Protein 2YFR (pdb70)

Nearest PDB structures (foldseek):
  2yfr-assembly1_A  TM=1.002E+00  e=0.000E+00  Lactobacillus johnsonii
  2yfs-assembly1_A  TM=1.001E+00  e=0.000E+00  Lactobacillus johnsonii
  3om6-assembly2_B  TM=9.083E-01  e=1.929E-44  Priestia megaterium
  3om4-assembly3_C  TM=9.046E-01  e=2.686E-44  Priestia megaterium
  3byk-assembly1_A  TM=9.143E-01  e=2.586E-43  Bacillus subtilis

Solvent-accessible surface area: 20759 Å² total

Secondary structure (P-SEA, 3-state):
ccccccaaaaaaaaaccccccccaaaaaaaaaccccccccccccccaaaaaaaaaaaaaccccccccccccccccccccccccccccccccbbbbcccccccccccccccccccbbbbbbbbbcccccccbbbbbbccccccccccccccccccccccccbbbbbbbbbbccccccbbbbbbbbcccccccbbbbbbbbbbbbbbcccccccccccccccccccccccccccaaaaaacccccbbbbbcbbbbbbccccbbbbbbbbbbccccccccccccccccccccaaaaaaaaaaaaacaaaaaaaacbbbbbbbbbbcccccbbbbccccccccccccccccccbbbbbbcccbbbbbbcccccccccaaaaaaaaaccccccccccccccccccbbbbcccccccbbbcccccccccccbbbbbbbcccccbbbbbbbcccccccccccccccccbbbbbbbbcccbbbbccccccccccccccccccccccccccccccccccccccccccccccccccccccccc

InterPro domains:
  IPR003469 Glycoside hydrolase, family 68 [PF02435] (211-662)
  IPR003469 Glycoside hydrolase, family 68 [cd08997] (270-651)
  IPR019931 LPXTG cell wall anchor motif [PF00746] (754-797)
  IPR019931 LPXTG cell wall anchor motif [PS50847] (761-797)
  IPR023296 Glycosyl hydrolase, five-bladed beta-propeller domain superfamily [G3DSA:2.115.10.20] (176-659)
  IPR023296 Glycosyl hydrolase, five-bladed beta-propeller domain superfamily [SSF75005] (209-665)

Sequence (533 aa):
KAELKGQVKDIVEESGVDTSKLTNDQINELNKINFSKEAKSGTQLLTYNDFKKIAKTLIEQDARYAIIPFFNASKIKNMPAAKTLDAQSGKVEDDLEIWDSWPVQDDAKTGYVSNWNGYQLVIGMMGVPNVNDNHIYLLYNKYGDNDFNHWKNAGPIFGLGTPVIQQWSSGSATLNKDGSIQLYYTKVDTSDNNTNHQKLASATVYLNLEKDDQDKISSIAHVDNDHIVFEGDGYHYQTYDQWKEETNKGADNIAMRDAHVIDDDNGNRYLVFEASTGTENYQGDDQIYQWLLNYGGTNKDNLGDFFQILSNSDIKDRAKWSNAAIGIIKLNDDVKNPSVAKVYSPLISAPMVSDDEIERRPDVVVKLGNNKYYLFAATRRLNRGSNDDAWMATNKAVGDNVAMIGYVSDNLTHGYVPLNESGVVLTASVPANWRTATYSSYYAVPVEGRDDQLLITSYITNRGEVAGKGMHATWAPSFLLQINPDNTTTTVLAKMTNQGDWIWDDDSSENPDMMGVLEKDAPNSAALPGEWGKPVDWDLIGGYNLKPHQ

Organism: Lactobacillus johnsonii (strain CNCM I-12250 / La1 / NCC 533) (NCBI:txid257314)

B-factor: mean 25.21, std 10.83, range [12.03, 86.24]

CATH classification: 2.115.10.20

Foldseek 3Di:
DADADDPLVVLCVVLVHDPVVDDPVRRVLSNLFDADPDDLFAAELFQVLLLVLLVVQLVQAQFFADFFWQLVQDAFQPQQQQQAQAPRDGDRKFWFFKEWAAAQAFQAQDQQVQKTKMKTFIHHFPDLRTFIWIKMAGPPPQDSNRIHTQGTLVGHDDNQWHKAAAYWYADPVRWIKTWIWIFGLPPVRDGQIFIWIWTWDWDADPVVRDIHTDDIGQTDTAGQDDQAQFNHPVNCVVPDPPPADADDTQWYWHAHPVRWIKTKFKGFGHNSDAAALSQLSHQVNNPDPSNSSSVVSVVLVVDVQLVVLLRRAGIFTWMFIWDPPRRHIYTDGGARTNYIRRSWFNDWHNWAWGQFDQKIKIKTKDFNVRTSPCVSQVSSCLQAQGRIFMFMWMGNDDHHDTHTAPRSRGRHHYQFRLLFQATWTNWYWGDAPPCRFKTKTKTWGHDGNQSVHPNSHTHTAWIFMKGHDPVRYIGTDQFTARGPDRYDDPPGGDNLRGADCDQPDSSHSGDPPQQQDDHPHRRGTSPNGDDHD

Radius of gyration: 23.16 Å; Cα contacts (8 Å, |Δi|>4): 1489; chains: 1; bounding box: 61×67×50 Å

Structure (mmCIF, N/CA/C/O backbone):
data_2YFR
#
_entry.id   2YFR
#
_cell.length_a   172.007
_cell.length_b   172.007
_cell.length_c   114.581
_cell.angle_alpha   90.00
_cell.angle_beta   90.00
_cell.angle_gamma   90.00
#
_symmetry.space_group_name_H-M   'I 4 2 2'
#
loop_
_entity.id
_entity.type
_entity.pdbx_description
1 polymer LEVANSUCRASE
2 non-polymer 'CALCIUM ION'
3 non-polymer 'CHLORIDE ION'
4 non-polymer 'ACETATE ION'
5 non-polymer 'SULFATE ION'
6 non-polymer GLYCEROL
7 water water
#
loop_
_atom_site.group_PDB
_atom_site.id
_atom_site.type_symbol
_atom_site.label_atom_id
_atom_site.label_alt_id
_atom_site.label_comp_id
_atom_site.label_asym_id
_atom_site.label_entity_id
_atom_site.label_seq_id
_atom_site.pdbx_PDB_ins_code
_atom_site.Cartn_x
_atom_site.Cartn_y
_atom_site.Cartn_z
_atom_site.occupancy
_atom_site.B_iso_or_equiv
_atom_site.auth_seq_id
_atom_site.auth_comp_id
_atom_site.auth_asym_id
_atom_site.auth_atom_id
_atom_site.pdbx_PDB_model_num
ATOM 1 N N . LYS A 1 33 ? 15.036 31.824 64.362 1.00 82.35 176 LYS A N 1
ATOM 2 C CA . LYS A 1 33 ? 15.038 31.333 62.954 1.00 78.93 176 LYS A CA 1
ATOM 3 C C . LYS A 1 33 ? 14.869 32.500 61.969 1.00 74.00 176 LYS A C 1
ATOM 4 O O . LYS A 1 33 ? 13.761 32.815 61.527 1.00 75.23 176 LYS A O 1
ATOM 10 N N . ALA A 1 34 ? 15.982 33.147 61.640 1.00 69.15 177 ALA A N 1
ATOM 11 C CA . ALA A 1 34 ? 15.970 34.270 60.704 1.00 64.38 177 ALA A CA 1
ATOM 12 C C . ALA A 1 34 ? 15.832 33.775 59.268 1.00 61.71 177 ALA A C 1
ATOM 13 O O . ALA A 1 34 ? 16.400 32.742 58.900 1.00 61.39 177 ALA A O 1
ATOM 15 N N . GLU A 1 35 ? 15.071 34.509 58.459 1.00 59.93 178 GLU A N 1
ATOM 16 C CA . GLU A 1 35 ? 14.844 34.132 57.064 1.00 57.41 178 GLU A CA 1
ATOM 17 C C . GLU A 1 35 ? 15.329 35.220 56.109 1.00 52.39 178 GLU A C 1
ATOM 18 O O . GLU A 1 35 ? 15.089 36.406 56.330 1.00 51.49 178 GLU A O 1
ATOM 24 N N . LEU A 1 36 ? 16.008 34.803 55.047 1.00 49.13 179 LEU A N 1
ATOM 25 C CA . LEU A 1 36 ? 16.487 35.729 54.028 1.00 45.39 179 LEU A CA 1
ATOM 26 C C . LEU A 1 36 ? 15.336 36.379 53.266 1.00 46.31 179 LEU A C 1
ATOM 27 O O . LEU A 1 36 ? 14.370 35.710 52.886 1.00 48.23 179 LEU A O 1
ATOM 32 N N . LYS A 1 37 ? 15.454 37.684 53.051 1.00 45.02 180 LYS A N 1
ATOM 33 C CA . LYS A 1 37 ? 14.567 38.428 52.160 1.00 46.22 180 LYS A CA 1
ATOM 34 C C . LYS A 1 37 ? 14.741 37.982 50.711 1.00 44.61 180 LYS A C 1
ATOM 35 O O . LYS A 1 37 ? 15.756 37.368 50.343 1.00 42.59 180 LYS A O 1
ATOM 41 N N . GLY A 1 38 ? 13.754 38.332 49.893 1.00 46.22 181 GLY A N 1
ATOM 42 C CA . GLY A 1 38 ? 13.673 37.892 48.505 1.00 45.55 181 GLY A CA 1
ATOM 43 C C . GLY A 1 38 ? 14.879 38.185 47.632 1.00 41.74 181 GLY A C 1
ATOM 44 O O . GLY A 1 38 ? 15.440 37.258 47.042 1.00 41.36 181 GLY A O 1
ATOM 45 N N . GLN A 1 39 ? 15.265 39.457 47.517 1.00 39.78 182 GLN A N 1
ATOM 46 C CA . GLN A 1 39 ? 16.333 39.833 46.582 1.00 36.85 182 GLN A CA 1
ATOM 47 C C . GLN A 1 39 ? 17.658 39.219 47.003 1.00 33.70 182 GLN A C 1
ATOM 48 O O . GLN A 1 39 ? 18.387 38.651 46.182 1.00 32.04 182 GLN A O 1
ATOM 54 N N . VAL A 1 40 ? 17.983 39.339 48.286 1.00 32.51 183 VAL A N 1
ATOM 55 C CA . VAL A 1 40 ? 19.256 38.804 48.754 1.00 30.82 183 VAL A CA 1
ATOM 56 C C . VAL A 1 40 ? 19.280 37.269 48.694 1.00 30.86 183 VAL A C 1
ATOM 57 O O . VAL A 1 40 ? 20.333 36.680 48.470 1.00 30.18 183 VAL A O 1
ATOM 61 N N . LYS A 1 41 ? 18.127 36.625 48.865 1.00 32.80 184 LYS A N 1
ATOM 62 C CA . LYS A 1 41 ? 18.071 35.177 48.683 1.00 33.95 184 LYS A CA 1
ATOM 63 C C . LYS A 1 41 ? 18.491 34.780 47.261 1.00 33.09 184 LYS A C 1
ATOM 64 O O . LYS A 1 41 ? 19.237 33.815 47.088 1.00 32.71 184 LYS A O 1
ATOM 70 N N . ASP A 1 42 ? 18.035 35.538 46.263 1.00 32.79 185 ASP A N 1
ATOM 71 C CA . ASP A 1 42 ? 18.454 35.330 44.876 1.00 33.38 185 ASP A CA 1
ATOM 72 C C . ASP A 1 42 ? 19.965 35.455 44.707 1.00 31.28 185 ASP A C 1
ATOM 73 O O . ASP A 1 42 ? 20.579 34.646 44.005 1.00 31.55 185 ASP A O 1
ATOM 78 N N . ILE A 1 43 ? 20.549 36.478 45.337 1.00 29.77 186 ILE A N 1
ATOM 79 C CA . ILE A 1 43 ? 21.999 36.714 45.292 1.00 28.72 186 ILE A CA 1
ATOM 80 C C . ILE A 1 43 ? 22.773 35.534 45.873 1.00 28.70 186 ILE A C 1
ATOM 81 O O . ILE A 1 43 ? 23.722 35.037 45.270 1.00 28.21 186 ILE A O 1
ATOM 86 N N . VAL A 1 44 ? 22.357 35.095 47.055 1.00 29.10 187 VAL A N 1
ATOM 87 C CA . VAL A 1 44 ? 23.022 33.991 47.747 1.00 30.94 187 VAL A CA 1
ATOM 88 C C . VAL A 1 44 ? 22.996 32.727 46.887 1.00 32.61 187 VAL A C 1
ATOM 89 O O . VAL A 1 44 ? 24.020 32.056 46.741 1.00 33.77 187 VAL A O 1
ATOM 93 N N . GLU A 1 45 ? 21.837 32.433 46.299 1.00 33.13 188 GLU A N 1
ATOM 94 C CA . GLU A 1 45 ? 21.675 31.254 45.453 1.00 35.66 188 GLU A CA 1
ATOM 95 C C . GLU A 1 45 ? 22.501 31.353 44.172 1.00 34.81 188 GLU A C 1
ATOM 96 O O . GLU A 1 45 ? 23.195 30.408 43.798 1.00 36.15 188 GLU A O 1
ATOM 102 N N . GLU A 1 46 ? 22.450 32.509 43.518 1.00 32.63 189 GLU A N 1
ATOM 103 C CA . GLU A 1 46 ? 23.251 32.735 42.316 1.00 32.87 189 GLU A CA 1
ATOM 104 C C . GLU A 1 46 ? 24.753 32.543 42.590 1.00 33.22 189 GLU A C 1
ATOM 105 O O . GLU A 1 46 ? 25.498 32.078 41.724 1.00 34.38 189 GLU A O 1
ATOM 111 N N . SER A 1 47 ? 25.174 32.900 43.801 1.00 32.44 190 SER A N 1
ATOM 112 C CA . SER A 1 47 ? 26.581 32.823 44.218 1.00 34.02 190 SER A CA 1
ATOM 113 C C . SER A 1 47 ? 27.045 31.406 44.585 1.00 36.29 190 SER A C 1
ATOM 114 O O . SER A 1 47 ? 28.217 31.203 44.887 1.00 37.79 190 SER A O 1
ATOM 117 N N . GLY A 1 48 ? 26.127 30.443 44.564 1.00 37.97 191 GLY A N 1
ATOM 118 C CA . GLY A 1 48 ? 26.440 29.050 44.879 1.00 41.33 191 GLY A CA 1
ATOM 119 C C . GLY A 1 48 ? 26.572 28.777 46.369 1.00 42.49 191 GLY A C 1
ATOM 120 O O . GLY A 1 48 ? 27.114 27.746 46.774 1.00 45.15 191 GLY A O 1
ATOM 121 N N . VAL A 1 49 ? 26.074 29.699 47.187 1.00 40.89 192 VAL A N 1
ATOM 122 C CA . VAL A 1 49 ? 26.119 29.541 48.635 1.00 42.10 192 VAL A CA 1
ATOM 123 C C . VAL A 1 49 ? 24.885 28.777 49.095 1.00 43.95 192 VAL A C 1
ATOM 124 O O . VAL A 1 49 ? 23.765 29.077 48.677 1.00 42.97 192 VAL A O 1
ATOM 128 N N . ASP A 1 50 ? 25.115 27.763 49.928 1.00 47.22 193 ASP A N 1
ATOM 129 C CA . ASP A 1 50 ? 24.058 26.960 50.533 1.00 50.25 193 ASP A CA 1
ATOM 130 C C . ASP A 1 50 ? 23.401 27.797 51.634 1.00 49.34 193 ASP A C 1
ATOM 131 O O . ASP A 1 50 ? 24.028 28.104 52.655 1.00 49.30 193 ASP A O 1
ATOM 136 N N . THR A 1 51 ? 22.143 28.174 51.414 1.00 48.76 194 THR A N 1
ATOM 137 C CA . THR A 1 51 ? 21.417 29.055 52.341 1.00 48.21 194 THR A CA 1
ATOM 138 C C . THR A 1 51 ? 21.258 28.478 53.748 1.00 51.33 194 THR A C 1
ATOM 139 O O . THR A 1 51 ? 21.216 29.230 54.724 1.00 51.22 194 THR A O 1
ATOM 143 N N . SER A 1 52 ? 21.176 27.152 53.856 1.00 54.47 195 SER A N 1
ATOM 144 C CA . SER A 1 52 ? 21.061 26.494 55.161 1.00 58.14 195 SER A CA 1
ATOM 145 C C . SER A 1 52 ? 22.373 26.472 55.951 1.00 58.16 195 SER A C 1
ATOM 146 O O . SER A 1 52 ? 22.387 26.091 57.119 1.00 61.27 195 SER A O 1
ATOM 149 N N . LYS A 1 53 ? 23.467 26.894 55.320 1.00 54.86 196 LYS A N 1
ATOM 150 C CA . LYS A 1 53 ? 24.760 26.951 56.001 1.00 55.23 196 LYS A CA 1
ATOM 151 C C . LYS A 1 53 ? 25.037 28.328 56.615 1.00 52.42 196 LYS A C 1
ATOM 152 O O . LYS A 1 53 ? 26.041 28.514 57.312 1.00 53.78 196 LYS A O 1
ATOM 158 N N . LEU A 1 54 ? 24.139 29.281 56.371 1.00 48.92 197 LEU A N 1
ATOM 159 C CA . LEU A 1 54 ? 24.262 30.625 56.933 1.00 46.10 197 LEU A CA 1
ATOM 160 C C . LEU A 1 54 ? 23.813 30.671 58.388 1.00 48.27 197 LEU A C 1
ATOM 161 O O . LEU A 1 54 ? 22.845 30.012 58.772 1.00 50.58 197 LEU A O 1
ATOM 166 N N . THR A 1 55 ? 24.524 31.457 59.192 1.00 47.52 198 THR A N 1
ATOM 167 C CA . THR A 1 55 ? 24.141 31.692 60.578 1.00 49.73 198 THR A CA 1
ATOM 168 C C . THR A 1 55 ? 23.066 32.773 60.627 1.00 48.07 198 THR A C 1
ATOM 169 O O . THR A 1 55 ? 22.870 33.507 59.656 1.00 45.04 198 THR A O 1
ATOM 173 N N . ASN A 1 56 ? 22.373 32.869 61.756 1.00 50.78 199 ASN A N 1
ATOM 174 C CA . ASN A 1 56 ? 21.433 33.959 62.002 1.00 50.42 199 ASN A CA 1
ATOM 175 C C . ASN A 1 56 ? 22.081 35.340 61.882 1.00 47.45 199 ASN A C 1
ATOM 176 O O . ASN A 1 56 ? 21.491 36.249 61.290 1.00 45.56 199 ASN A O 1
ATOM 181 N N . ASP A 1 57 ? 23.294 35.482 62.422 1.00 47.74 200 ASP A N 1
ATOM 182 C CA . ASP A 1 57 ? 24.067 36.723 62.299 1.00 45.93 200 ASP A CA 1
ATOM 183 C C . ASP A 1 57 ? 24.281 37.119 60.835 1.00 41.52 200 ASP A C 1
ATOM 184 O O . ASP A 1 57 ? 24.034 38.265 60.455 1.00 39.66 200 ASP A O 1
ATOM 189 N N . GLN A 1 58 ? 24.719 36.162 60.019 1.00 38.16 201 GLN A N 1
ATOM 190 C CA . GLN A 1 58 ? 24.956 36.404 58.598 1.00 36.48 201 GLN A CA 1
ATOM 191 C C . GLN A 1 58 ? 23.650 36.767 57.887 1.00 35.40 201 GLN A C 1
ATOM 192 O O . GLN A 1 58 ? 23.619 37.673 57.056 1.00 33.87 201 GLN A O 1
ATOM 198 N N . ILE A 1 59 ? 22.577 36.065 58.223 1.00 35.67 202 ILE A N 1
ATOM 199 C CA . ILE A 1 59 ? 21.275 36.330 57.619 1.00 35.29 202 ILE A CA 1
ATOM 200 C C . ILE A 1 59 ? 20.793 37.740 57.964 1.00 34.78 202 ILE A C 1
ATOM 201 O O . ILE A 1 59 ? 20.292 38.461 57.098 1.00 33.85 202 ILE A O 1
ATOM 206 N N . ASN A 1 60 ? 20.958 38.134 59.223 1.00 35.52 203 ASN A N 1
ATOM 207 C CA . ASN A 1 60 ? 20.540 39.462 59.651 1.00 35.68 203 ASN A CA 1
ATOM 208 C C . ASN A 1 60 ? 21.360 40.554 58.949 1.00 34.07 203 ASN A C 1
ATOM 209 O O . ASN A 1 60 ? 20.817 41.602 58.583 1.00 34.14 203 ASN A O 1
ATOM 214 N N . GLU A 1 61 ? 22.649 40.298 58.735 1.00 33.04 204 GLU A N 1
ATOM 215 C CA . GLU A 1 61 ? 23.495 41.228 57.967 1.00 31.93 204 GLU A CA 1
ATOM 216 C C . GLU A 1 61 ? 23.044 41.337 56.509 1.00 30.41 204 GLU A C 1
ATOM 217 O O . GLU A 1 61 ? 22.880 42.438 55.993 1.00 29.64 204 GLU A O 1
ATOM 223 N N . LEU A 1 62 ? 22.846 40.189 55.864 1.00 29.86 205 LEU A N 1
ATOM 224 C CA . LEU A 1 62 ? 22.392 40.137 54.463 1.00 28.87 205 LEU A CA 1
ATOM 225 C C . LEU A 1 62 ? 21.061 40.858 54.231 1.00 28.99 205 LEU A C 1
ATOM 226 O O . LEU A 1 62 ? 20.873 41.527 53.219 1.00 27.58 205 LEU A O 1
ATOM 231 N N . ASN A 1 63 ? 20.143 40.727 55.184 1.00 30.23 206 ASN A N 1
ATOM 232 C CA . ASN A 1 63 ? 18.838 41.380 55.077 1.00 31.26 206 ASN A CA 1
ATOM 233 C C . ASN A 1 63 ? 18.888 42.917 55.164 1.00 30.97 206 ASN A C 1
ATOM 234 O O . ASN A 1 63 ? 17.893 43.586 54.854 1.00 32.15 206 ASN A O 1
ATOM 239 N N . LYS A 1 64 ? 20.032 43.464 55.582 1.00 29.94 207 LYS A N 1
ATOM 240 C CA . LYS A 1 64 ? 20.242 44.923 55.628 1.00 29.54 207 LYS A CA 1
ATOM 241 C C . LYS A 1 64 ? 20.701 45.506 54.282 1.00 27.93 207 LYS A C 1
ATOM 242 O O . LYS A 1 64 ? 20.672 46.728 54.089 1.00 27.69 207 LYS A O 1
ATOM 248 N N . ILE A 1 65 ? 21.122 44.648 53.354 1.00 26.28 208 ILE A N 1
ATOM 249 C CA . ILE A 1 65 ? 21.623 45.152 52.067 1.00 25.22 208 ILE A CA 1
ATOM 250 C C . ILE A 1 65 ? 20.536 45.897 51.280 1.00 25.80 208 ILE A C 1
ATOM 251 O O . ILE A 1 65 ? 19.397 45.426 51.160 1.00 25.46 208 ILE A O 1
ATOM 256 N N . ASN A 1 66 ? 20.915 47.061 50.759 1.00 25.63 209 ASN A N 1
ATOM 257 C CA . ASN A 1 66 ? 20.045 47.902 49.957 1.00 26.62 209 ASN A CA 1
ATOM 258 C C . ASN A 1 66 ? 20.427 47.764 48.491 1.00 26.02 209 ASN A C 1
ATOM 259 O O . ASN A 1 66 ? 21.544 48.119 48.102 1.00 24.41 209 ASN A O 1
ATOM 264 N N . PHE A 1 67 ? 19.494 47.249 47.690 1.00 26.15 210 PHE A N 1
ATOM 265 C CA . PHE A 1 67 ? 19.777 46.926 46.282 1.00 26.80 210 PHE A CA 1
ATOM 266 C C . PHE A 1 67 ? 19.326 48.017 45.329 1.00 27.55 210 PHE A C 1
ATOM 267 O O . PHE A 1 67 ? 19.136 47.772 44.124 1.00 28.43 210 PHE A O 1
ATOM 275 N N . SER A 1 68 ? 19.186 49.230 45.851 1.00 28.32 211 SER A N 1
ATOM 276 C CA . SER A 1 68 ? 18.845 50.371 45.002 1.00 29.81 211 SER A CA 1
ATOM 277 C C . SER A 1 68 ? 19.810 50.471 43.826 1.00 29.61 211 SER A C 1
ATOM 278 O O . SER A 1 68 ? 21.012 50.243 43.985 1.00 28.14 211 SER A O 1
ATOM 281 N N . LYS A 1 69 ? 19.279 50.811 42.653 1.00 30.78 212 LYS A N 1
ATOM 282 C CA . LYS A 1 69 ? 20.100 50.898 41.442 1.00 32.06 212 LYS A CA 1
ATOM 283 C C . LYS A 1 69 ? 20.499 52.328 41.071 1.00 32.45 212 LYS A C 1
ATOM 284 O O . LYS A 1 69 ? 21.287 52.523 40.146 1.00 32.33 212 LYS A O 1
ATOM 290 N N . GLU A 1 70 ? 19.975 53.311 41.802 1.00 33.00 213 GLU A N 1
ATOM 291 C CA . GLU A 1 70 ? 20.125 54.721 41.454 1.00 34.50 213 GLU A CA 1
ATOM 292 C C . GLU A 1 70 ? 21.401 55.311 42.055 1.00 33.26 213 GLU A C 1
ATOM 293 O O . GLU A 1 70 ? 21.562 55.341 43.275 1.00 33.34 213 GLU A O 1
ATOM 299 N N . ALA A 1 71 ? 22.297 55.769 41.183 1.00 32.30 214 ALA A N 1
ATOM 300 C CA . ALA A 1 71 ? 23.553 56.400 41.599 1.00 31.34 214 ALA A CA 1
ATOM 301 C C . ALA A 1 71 ? 23.247 57.762 42.235 1.00 31.44 214 ALA A C 1
ATOM 302 O O . ALA A 1 71 ? 22.511 58.568 41.660 1.00 32.50 214 ALA A O 1
ATOM 304 N N . LYS A 1 72 ? 23.795 58.000 43.426 1.00 29.90 215 LYS A N 1
ATOM 305 C CA . LYS A 1 72 ? 23.508 59.219 44.178 1.00 29.67 215 LYS A CA 1
ATOM 306 C C . LYS A 1 72 ? 24.560 60.309 43.986 1.00 28.78 215 LYS A C 1
ATOM 307 O O . LYS A 1 72 ? 24.276 61.483 44.222 1.00 29.74 215 LYS A O 1
ATOM 313 N N . SER A 1 73 ? 25.774 59.922 43.592 1.00 26.28 216 SER A N 1
ATOM 314 C CA . SER A 1 73 ? 26.902 60.860 43.586 1.00 25.46 216 SER A CA 1
ATOM 315 C C . SER A 1 73 ? 27.888 60.630 42.439 1.00 24.12 216 SER A C 1
ATOM 316 O O . SER A 1 73 ? 29.099 60.524 42.652 1.00 23.84 216 SER A O 1
ATOM 319 N N . GLY A 1 74 ? 27.363 60.564 41.216 1.00 23.86 217 GLY A N 1
ATOM 320 C CA . GLY A 1 74 ? 28.209 60.484 40.034 1.00 23.23 217 GLY A CA 1
ATOM 321 C C . GLY A 1 74 ? 28.725 59.083 39.770 1.00 22.63 217 GLY A C 1
ATOM 322 O O . GLY A 1 74 ? 28.170 58.090 40.266 1.00 22.59 217 GLY A O 1
ATOM 323 N N . THR A 1 75 ? 29.778 59.011 38.960 1.00 21.36 218 THR A N 1
ATOM 324 C CA . THR A 1 75 ? 30.392 57.745 38.601 1.00 20.92 218 THR A CA 1
ATOM 325 C C . THR A 1 75 ? 31.248 57.309 39.760 1.00 20.37 218 THR A C 1
ATOM 326 O O . THR A 1 75 ? 31.978 58.120 40.320 1.00 20.78 218 THR A O 1
ATOM 330 N N . GLN A 1 76 ? 31.139 56.046 40.149 1.00 19.42 219 GLN A N 1
ATOM 331 C CA . GLN A 1 76 ? 31.837 55.633 41.354 1.00 18.78 219 GLN A CA 1
ATOM 332 C C . GLN A 1 76 ? 33.084 54.829 41.091 1.00 18.41 219 GLN A C 1
ATOM 333 O O . GLN A 1 76 ? 33.121 54.004 40.174 1.00 19.51 219 GLN A O 1
ATOM 339 N N . LEU A 1 77 ? 34.090 55.082 41.919 1.00 17.50 220 LEU A N 1
ATOM 340 C CA A LEU A 1 77 ? 35.202 54.167 42.036 0.70 17.51 220 LEU A CA 1
ATOM 341 C CA B LEU A 1 77 ? 35.222 54.188 42.082 0.30 16.77 220 LEU A CA 1
ATOM 342 C C . LEU A 1 77 ? 34.732 53.110 43.047 1.00 16.96 220 LEU A C 1
ATOM 343 O O . LEU A 1 77 ? 34.659 53.350 44.248 1.00 17.46 220 LEU A O 1
ATOM 352 N N . THR A 1 78 ? 34.341 51.954 42.519 1.00 16.77 221 THR A N 1
ATOM 353 C CA . THR A 1 78 ? 33.738 50.902 43.340 1.00 16.65 221 THR A CA 1
ATOM 354 C C . THR A 1 78 ? 34.790 50.034 44.030 1.00 16.73 221 THR A C 1
ATOM 355 O O . THR A 1 78 ? 35.990 50.118 43.730 1.00 15.51 221 THR A O 1
ATOM 359 N N . TYR A 1 79 ? 34.321 49.204 44.957 1.00 16.39 222 TYR A N 1
ATOM 360 C CA . TYR A 1 79 ? 35.187 48.291 45.705 1.00 17.01 222 TYR A CA 1
ATOM 361 C C . TYR A 1 79 ? 35.910 47.332 44.735 1.00 17.44 222 TYR A C 1
ATOM 362 O O . TYR A 1 79 ? 37.109 47.081 44.862 1.00 17.24 222 TYR A O 1
ATOM 371 N N . ASN A 1 80 ? 35.186 46.856 43.725 1.00 18.02 223 ASN A N 1
ATOM 372 C CA . ASN A 1 80 ? 35.781 45.997 42.700 1.00 18.41 223 ASN A CA 1
ATOM 373 C C . ASN A 1 80 ? 36.768 46.750 41.816 1.00 18.16 223 ASN A C 1
ATOM 374 O O . ASN A 1 80 ? 37.829 46.199 41.474 1.00 17.89 223 ASN A O 1
ATOM 379 N N . ASP A 1 81 ? 36.425 47.989 41.434 1.00 17.03 224 ASP A N 1
ATOM 380 C CA . ASP A 1 81 ? 37.346 48.817 40.627 1.00 17.61 224 ASP A CA 1
ATOM 381 C C . ASP A 1 81 ? 38.659 48.977 41.378 1.00 16.92 224 ASP A C 1
ATOM 382 O O . ASP A 1 81 ? 39.747 48.925 40.779 1.00 17.52 224 ASP A O 1
ATOM 387 N N . PHE A 1 82 ? 38.557 49.226 42.685 1.00 16.56 225 PHE A N 1
ATOM 388 C CA . PHE A 1 82 ? 39.754 49.435 43.517 1.00 16.32 225 PHE A CA 1
ATOM 389 C C . PHE A 1 82 ? 40.606 48.163 43.513 1.00 16.66 225 PHE A C 1
ATOM 390 O O . PHE A 1 82 ? 41.839 48.234 43.362 1.00 15.95 225 PHE A O 1
ATOM 398 N N . LYS A 1 83 ? 39.955 47.000 43.659 1.00 16.09 226 LYS A N 1
ATOM 399 C CA . LYS A 1 83 ? 40.687 45.727 43.582 1.00 17.33 226 LYS A CA 1
ATOM 400 C C . LYS A 1 83 ? 41.383 45.551 42.225 1.00 17.12 226 LYS A C 1
ATOM 401 O O . LYS A 1 83 ? 42.539 45.074 42.165 1.00 17.51 226 LYS A O 1
ATOM 407 N N . LYS A 1 84 ? 40.689 45.938 41.153 1.00 16.35 227 LYS A N 1
ATOM 408 C CA . LYS A 1 84 ? 41.251 45.813 39.793 1.00 16.75 227 LYS A CA 1
ATOM 409 C C . LYS A 1 84 ? 42.420 46.752 39.587 1.00 16.31 227 LYS A C 1
ATOM 410 O O . LYS A 1 84 ? 43.415 46.374 38.958 1.00 16.45 227 LYS A O 1
ATOM 416 N N . ILE A 1 85 ? 42.300 47.978 40.094 1.00 15.83 228 ILE A N 1
ATOM 417 C CA . ILE A 1 85 ? 43.422 48.917 40.008 1.00 15.82 228 ILE A CA 1
ATOM 418 C C . ILE A 1 85 ? 44.665 48.358 40.734 1.00 16.09 228 ILE A C 1
ATOM 419 O O . ILE A 1 85 ? 45.783 48.381 40.185 1.00 15.89 228 ILE A O 1
ATOM 424 N N . ALA A 1 86 ? 44.462 47.829 41.941 1.00 16.13 229 ALA A N 1
ATOM 425 C CA . ALA A 1 86 ? 45.568 47.220 42.704 1.00 16.44 229 ALA A CA 1
ATOM 426 C C . ALA A 1 86 ? 46.172 46.033 41.947 1.00 16.86 229 ALA A C 1
ATOM 427 O O . ALA A 1 86 ? 47.384 45.906 41.843 1.00 16.17 229 ALA A O 1
ATOM 429 N N . LYS A 1 87 ? 45.318 45.175 41.393 1.00 16.87 230 LYS A N 1
ATOM 430 C CA . LYS A 1 87 ? 45.799 44.006 40.661 1.00 17.65 230 LYS A CA 1
ATOM 431 C C . LYS A 1 87 ? 46.608 44.447 39.427 1.00 17.48 230 LYS A C 1
ATOM 432 O O . LYS A 1 87 ? 47.647 43.864 39.103 1.00 17.14 230 LYS A O 1
ATOM 438 N N . THR A 1 88 ? 46.127 45.478 38.742 1.00 16.38 231 THR A N 1
ATOM 439 C CA . THR A 1 88 ? 46.824 45.977 37.564 1.00 16.68 231 THR A CA 1
ATOM 440 C C . THR A 1 88 ? 48.184 46.566 37.964 1.00 16.30 231 THR A C 1
ATOM 441 O O . THR A 1 88 ? 49.187 46.339 37.298 1.00 17.08 231 THR A O 1
ATOM 445 N N . LEU A 1 89 ? 48.223 47.283 39.072 1.00 15.82 232 LEU A N 1
ATOM 446 C CA . LEU A 1 89 ? 49.501 47.796 39.596 1.00 15.28 232 LEU A CA 1
ATOM 447 C C . LEU A 1 89 ? 50.487 46.638 39.828 1.00 15.63 232 LEU A C 1
ATOM 448 O O . LEU A 1 89 ? 51.649 46.706 39.413 1.00 16.38 232 LEU A O 1
ATOM 453 N N . ILE A 1 90 ? 50.011 45.574 40.472 1.00 16.30 233 ILE A N 1
ATOM 454 C CA . ILE A 1 90 ? 50.870 44.437 40.813 1.00 16.46 233 ILE A CA 1
ATOM 455 C C . ILE A 1 90 ? 51.424 43.777 39.552 1.00 18.07 233 ILE A C 1
ATOM 456 O O . ILE A 1 90 ? 52.577 43.322 39.539 1.00 18.66 233 ILE A O 1
ATOM 461 N N . GLU A 1 91 ? 50.617 43.759 38.490 1.00 18.45 234 GLU A N 1
ATOM 462 C CA . GLU A 1 91 ? 51.033 43.148 37.220 1.00 20.43 234 GLU A CA 1
ATOM 463 C C . GLU A 1 91 ? 52.144 43.901 36.481 1.00 19.58 234 GLU A C 1
ATOM 464 O O . GLU A 1 91 ? 52.826 43.306 35.636 1.00 20.54 234 GLU A O 1
ATOM 470 N N . GLN A 1 92 ? 52.299 45.192 36.782 1.00 18.03 235 GLN A N 1
ATOM 471 C CA . GLN A 1 92 ? 53.359 46.034 36.201 1.00 18.22 235 GLN A CA 1
ATOM 472 C C . GLN A 1 92 ? 53.383 45.914 34.670 1.00 19.28 235 GLN A C 1
ATOM 473 O O . GLN A 1 92 ? 54.400 45.558 34.052 1.00 19.67 235 GLN A O 1
ATOM 479 N N . ASP A 1 93 ? 52.218 46.191 34.099 1.00 19.56 236 ASP A N 1
ATOM 480 C CA . ASP A 1 93 ? 51.940 46.077 32.666 1.00 21.31 236 ASP A CA 1
ATOM 481 C C . ASP A 1 93 ? 52.515 47.301 31.978 1.00 20.83 236 ASP A C 1
ATOM 482 O O . ASP A 1 93 ? 52.332 48.423 32.461 1.00 20.44 236 ASP A O 1
ATOM 487 N N . ALA A 1 94 ? 53.192 47.091 30.853 1.00 20.98 237 ALA A N 1
ATOM 488 C CA . ALA A 1 94 ? 53.787 48.195 30.086 1.00 20.72 237 ALA A CA 1
ATOM 489 C C . ALA A 1 94 ? 52.760 49.271 29.732 1.00 19.80 237 ALA A C 1
ATOM 490 O O . ALA A 1 94 ? 53.121 50.432 29.570 1.00 19.92 237 ALA A O 1
ATOM 492 N N . ARG A 1 95 ? 51.494 48.885 29.604 1.00 18.80 238 ARG A N 1
ATOM 493 C CA . ARG A 1 95 ? 50.442 49.842 29.212 1.00 18.40 238 ARG A CA 1
ATOM 494 C C . ARG A 1 95 ? 50.205 50.921 30.269 1.00 16.65 238 ARG A C 1
ATOM 495 O O . ARG A 1 95 ? 49.825 52.053 29.926 1.00 16.58 238 ARG A O 1
ATOM 503 N N . TYR A 1 96 ? 50.412 50.572 31.544 1.00 17.42 239 TYR A N 1
ATOM 504 C CA . TYR A 1 96 ? 50.015 51.448 32.645 1.00 16.50 239 TYR A CA 1
ATOM 505 C C . TYR A 1 96 ? 51.148 51.823 33.579 1.00 16.54 239 TYR A C 1
ATOM 506 O O . TYR A 1 96 ? 51.063 52.842 34.244 1.00 15.93 239 TYR A O 1
ATOM 515 N N . ALA A 1 97 ? 52.176 50.984 33.678 1.00 16.10 240 ALA A N 1
ATOM 516 C CA . ALA A 1 97 ? 53.217 51.255 34.693 1.00 15.62 240 ALA A CA 1
ATOM 517 C C . ALA A 1 97 ? 53.958 52.562 34.404 1.00 16.24 240 ALA A C 1
ATOM 518 O O . ALA A 1 97 ? 54.300 52.866 33.248 1.00 16.04 240 ALA A O 1
ATOM 520 N N . ILE A 1 98 ? 54.227 53.340 35.449 1.00 14.86 241 ILE A N 1
ATOM 521 C CA A ILE A 1 98 ? 55.030 54.539 35.265 0.60 15.14 241 ILE A CA 1
ATOM 522 C CA B ILE A 1 98 ? 55.055 54.539 35.312 0.40 15.01 241 ILE A CA 1
ATOM 523 C C . ILE A 1 98 ? 56.402 54.103 34.717 1.00 15.05 241 ILE A C 1
ATOM 524 O O . ILE A 1 98 ? 57.010 53.160 35.215 1.00 15.71 241 ILE A O 1
ATOM 533 N N . PRO A 1 99 ? 56.872 54.771 33.645 1.00 15.67 242 PRO A N 1
ATOM 534 C CA . PRO A 1 99 ? 58.157 54.351 33.072 1.00 16.27 242 PRO A CA 1
ATOM 535 C C . PRO A 1 99 ? 59.282 54.442 34.079 1.00 15.19 242 PRO A C 1
ATOM 536 O O . PRO A 1 99 ? 59.257 55.321 34.960 1.00 15.69 242 PRO A O 1
ATOM 540 N N . PHE A 1 100 ? 60.285 53.577 33.928 1.00 15.40 243 PHE A N 1
ATOM 541 C CA . PHE A 1 100 ? 61.477 53.714 34.782 1.00 15.56 243 PHE A CA 1
ATOM 542 C C . PHE A 1 100 ? 62.260 54.957 34.382 1.00 15.47 243 PHE A C 1
ATOM 543 O O . PHE A 1 100 ? 62.372 55.269 33.194 1.00 16.49 243 PHE A O 1
ATOM 551 N N . PHE A 1 101 ? 62.811 55.641 35.383 1.00 15.23 244 PHE A N 1
ATOM 552 C CA . PHE A 1 101 ? 63.613 56.854 35.176 1.00 15.45 244 PHE A CA 1
ATOM 553 C C . PHE A 1 101 ? 65.068 56.551 35.505 1.00 15.92 244 PHE A C 1
ATOM 554 O O . PHE A 1 101 ? 65.359 55.743 36.400 1.00 16.24 244 PHE A O 1
ATOM 562 N N . ASN A 1 102 ? 65.981 57.190 34.776 1.00 15.23 245 ASN A N 1
ATOM 563 C CA . ASN A 1 102 ? 67.408 57.055 35.040 1.00 15.40 245 ASN A CA 1
ATOM 564 C C . ASN A 1 102 ? 67.737 57.804 36.343 1.00 14.90 245 ASN A C 1
ATOM 565 O O . ASN A 1 102 ? 67.792 59.036 36.357 1.00 15.66 245 ASN A O 1
ATOM 570 N N . ALA A 1 103 ? 67.905 57.054 37.438 1.00 14.61 246 ALA A N 1
ATOM 571 C CA . ALA A 1 103 ? 68.086 57.658 38.778 1.00 14.55 246 ALA A CA 1
ATOM 572 C C . ALA A 1 103 ? 69.289 58.605 38.823 1.00 14.81 246 ALA A C 1
ATOM 573 O O . ALA A 1 103 ? 69.239 59.651 39.463 1.00 14.49 246 ALA A O 1
ATOM 575 N N . SER A 1 104 ? 70.370 58.225 38.137 1.00 15.57 247 SER A N 1
ATOM 576 C CA . SER A 1 104 ? 71.611 59.029 38.155 1.00 17.29 247 SER A CA 1
ATOM 577 C C . SER A 1 104 ? 71.469 60.427 37.542 1.00 17.60 247 SER A C 1
ATOM 578 O O . SER A 1 104 ? 72.304 61.294 37.802 1.00 18.91 247 SER A O 1
ATOM 581 N N . LYS A 1 105 ? 70.439 60.643 36.731 1.00 17.79 248 LYS A N 1
ATOM 582 C CA . LYS A 1 105 ? 70.204 61.951 36.115 1.00 18.72 248 LYS A CA 1
ATOM 583 C C . LYS A 1 105 ? 69.326 62.875 36.941 1.00 18.33 248 LYS A C 1
ATOM 584 O O . LYS A 1 105 ? 69.199 64.065 36.606 1.00 19.31 248 LYS A O 1
ATOM 590 N N . ILE A 1 106 ? 68.716 62.360 38.004 1.00 16.71 249 ILE A N 1
ATOM 591 C CA . ILE A 1 106 ? 67.753 63.188 38.737 1.00 16.09 249 ILE A CA 1
ATOM 592 C C . ILE A 1 106 ? 68.491 64.171 39.636 1.00 16.49 249 ILE A C 1
ATOM 593 O O . ILE A 1 106 ? 69.363 63.768 40.408 1.00 17.05 249 ILE A O 1
ATOM 598 N N . LYS A 1 107 ? 68.150 65.455 39.532 1.00 16.03 250 LYS A N 1
ATOM 599 C CA . LYS A 1 107 ? 68.741 66.457 40.428 1.00 16.62 250 LYS A CA 1
ATOM 600 C C . LYS A 1 107 ? 67.688 67.265 41.169 1.00 15.42 250 LYS A C 1
ATOM 601 O O . LYS A 1 107 ? 66.574 67.458 40.681 1.00 13.77 250 LYS A O 1
ATOM 607 N N . ASN A 1 108 ? 68.057 67.759 42.351 1.00 14.56 251 ASN A N 1
ATOM 608 C CA . ASN A 1 108 ? 67.233 68.748 43.035 1.00 14.36 251 ASN A CA 1
ATOM 609 C C . ASN A 1 108 ? 67.116 69.999 42.169 1.00 14.74 251 ASN A C 1
ATOM 610 O O . ASN A 1 108 ? 68.049 70.343 41.419 1.00 15.33 251 ASN A O 1
ATOM 615 N N . MET A 1 109 ? 65.981 70.670 42.265 1.00 14.34 252 MET A N 1
ATOM 616 C CA . MET A 1 109 ? 65.738 71.832 41.404 1.00 15.40 252 MET A CA 1
ATOM 617 C C . MET A 1 109 ? 66.649 73.016 41.786 1.00 15.24 252 MET A C 1
ATOM 618 O O . MET A 1 109 ? 66.644 73.448 42.937 1.00 15.59 252 MET A O 1
ATOM 623 N N . PRO A 1 110 ? 67.455 73.530 40.841 1.00 15.69 253 PRO A N 1
ATOM 624 C CA . PRO A 1 110 ? 68.335 74.653 41.239 1.00 16.39 253 PRO A CA 1
ATOM 625 C C . PRO A 1 110 ? 67.548 75.867 41.790 1.00 17.56 253 PRO A C 1
ATOM 626 O O . PRO A 1 110 ? 67.994 76.515 42.773 1.00 17.90 253 PRO A O 1
ATOM 630 N N . ALA A 1 111 ? 66.373 76.135 41.213 1.00 17.31 254 ALA A N 1
ATOM 631 C CA . ALA A 1 111 ? 65.512 77.248 41.646 1.00 17.51 254 ALA A CA 1
ATOM 632 C C . ALA A 1 111 ? 64.874 77.029 43.008 1.00 17.16 254 ALA A C 1
ATOM 633 O O . ALA A 1 111 ? 64.221 77.933 43.529 1.00 18.31 254 ALA A O 1
ATOM 635 N N . ALA A 1 112 ? 65.051 75.846 43.592 1.00 16.78 255 ALA A N 1
ATOM 636 C CA . ALA A 1 112 ? 64.540 75.589 44.932 1.00 16.03 255 ALA A CA 1
ATOM 637 C C . ALA A 1 112 ? 65.500 76.038 46.043 1.00 16.93 255 ALA A C 1
ATOM 638 O O . ALA A 1 112 ? 65.157 75.963 47.231 1.00 16.30 255 ALA A O 1
ATOM 640 N N . LYS A 1 113 ? 66.699 76.502 45.663 1.00 16.97 256 LYS A N 1
ATOM 641 C CA . LYS A 1 113 ? 67.566 77.202 46.612 1.00 17.92 256 LYS A CA 1
ATOM 642 C C . LYS A 1 113 ? 67.125 78.653 46.600 1.00 17.81 256 LYS A C 1
ATOM 643 O O . LYS A 1 113 ? 67.482 79.421 45.695 1.00 18.07 256 LYS A O 1
ATOM 649 N N . THR A 1 114 ? 66.337 79.030 47.600 1.00 16.85 257 THR A N 1
ATOM 650 C CA . THR A 1 114 ? 65.555 80.249 47.470 1.00 16.67 257 THR A CA 1
ATOM 651 C C . THR A 1 114 ? 65.037 80.698 48.835 1.00 15.87 257 THR A C 1
ATOM 652 O O . THR A 1 114 ? 65.064 79.918 49.788 1.00 16.22 257 THR A O 1
ATOM 656 N N . LEU A 1 115 ? 64.585 81.953 48.916 1.00 16.04 258 LEU A N 1
ATOM 657 C CA . LEU A 1 115 ? 63.977 82.462 50.149 1.00 15.98 258 LEU A CA 1
ATOM 658 C C . LEU A 1 115 ? 62.779 81.603 50.542 1.00 15.64 258 LEU A C 1
ATOM 659 O O . LEU A 1 115 ? 61.901 81.330 49.713 1.00 15.61 258 LEU A O 1
ATOM 664 N N . ASP A 1 116 ? 62.763 81.170 51.804 1.00 14.97 259 ASP A N 1
ATOM 665 C CA . ASP A 1 116 ? 61.668 80.361 52.336 1.00 15.00 259 ASP A CA 1
ATOM 666 C C . ASP A 1 116 ? 60.590 81.265 52.948 1.00 14.68 259 ASP A C 1
ATOM 667 O O . ASP A 1 116 ? 60.909 82.153 53.754 1.00 14.54 259 ASP A O 1
ATOM 672 N N . ALA A 1 117 ? 59.325 81.018 52.594 1.00 13.63 260 ALA A N 1
ATOM 673 C CA . ALA A 1 117 ? 58.207 81.837 53.073 1.00 13.65 260 ALA A CA 1
ATOM 674 C C . ALA A 1 117 ? 58.120 81.886 54.594 1.00 13.95 260 ALA A C 1
ATOM 675 O O . ALA A 1 117 ? 57.722 82.905 55.156 1.00 14.63 260 ALA A O 1
ATOM 677 N N . GLN A 1 118 ? 58.517 80.807 55.271 1.00 13.73 261 GLN A N 1
ATOM 678 C CA . GLN A 1 118 ? 58.391 80.771 56.756 1.00 14.28 261 GLN A CA 1
ATOM 679 C C . GLN A 1 118 ? 59.616 81.217 57.541 1.00 15.72 261 GLN A C 1
ATOM 680 O O . GLN A 1 118 ? 59.558 81.309 58.784 1.00 16.03 261 GLN A O 1
ATOM 686 N N . SER A 1 119 ? 60.719 81.510 56.851 1.00 15.35 262 SER A N 1
ATOM 687 C CA . SER A 1 119 ? 61.904 82.015 57.565 1.00 16.24 262 SER A CA 1
ATOM 688 C C . SER A 1 119 ? 62.417 83.360 57.050 1.00 16.04 262 SER A C 1
ATOM 689 O O . SER A 1 119 ? 63.105 84.065 57.786 1.00 16.06 262 SER A O 1
ATOM 692 N N . GLY A 1 120 ? 62.121 83.687 55.792 1.00 16.06 263 GLY A N 1
ATOM 693 C CA . GLY A 1 120 ? 62.656 84.894 55.156 1.00 17.05 263 GLY A CA 1
ATOM 694 C C . GLY A 1 120 ? 64.103 84.715 54.698 1.00 17.46 263 GLY A C 1
ATOM 695 O O . GLY A 1 120 ? 64.709 85.654 54.147 1.00 18.21 263 GLY A O 1
ATOM 696 N N . LYS A 1 121 ? 64.658 83.521 54.933 1.00 16.95 264 LYS A N 1
ATOM 697 C CA . LYS A 1 121 ? 66.068 83.255 54.621 1.00 17.33 264 LYS A CA 1
ATOM 698 C C . LYS A 1 121 ? 66.195 82.277 53.464 1.00 16.76 264 LYS A C 1
ATOM 699 O O . LYS A 1 121 ? 65.298 81.457 53.226 1.00 16.42 264 LYS A O 1
ATOM 705 N N . VAL A 1 122 ? 67.307 82.369 52.734 1.00 17.21 265 VAL A N 1
ATOM 706 C CA . VAL A 1 122 ? 67.542 81.416 51.634 1.00 16.73 265 VAL A CA 1
ATOM 707 C C . VAL A 1 122 ? 67.841 80.033 52.221 1.00 17.55 265 VAL A C 1
ATOM 708 O O . VAL A 1 122 ? 68.742 79.874 53.077 1.00 17.48 265 VAL A O 1
ATOM 712 N N . GLU A 1 123 ? 67.076 79.039 51.776 1.00 17.39 266 GLU A N 1
ATOM 713 C CA . GLU A 1 123 ? 67.235 77.664 52.259 1.00 18.81 266 GLU A CA 1
ATOM 714 C C . GLU A 1 123 ? 67.078 76.719 51.074 1.00 18.13 266 GLU A C 1
ATOM 715 O O . GLU A 1 123 ? 66.652 77.143 50.007 1.00 18.35 266 GLU A O 1
ATOM 721 N N . ASP A 1 124 ? 67.437 75.452 51.235 1.00 18.39 267 ASP A N 1
ATOM 722 C CA A ASP A 1 124 ? 67.247 74.457 50.182 0.60 18.92 267 ASP A CA 1
ATOM 723 C CA B ASP A 1 124 ? 67.207 74.515 50.113 0.40 18.32 267 ASP A CA 1
ATOM 724 C C . ASP A 1 124 ? 65.849 73.850 50.292 1.00 17.90 267 ASP A C 1
ATOM 725 O O . ASP A 1 124 ? 65.673 72.916 51.069 1.00 18.31 267 ASP A O 1
ATOM 734 N N . LEU A 1 125 ? 64.870 74.389 49.565 1.00 16.78 268 LEU A N 1
ATOM 735 C CA . LEU A 1 125 ? 63.499 73.864 49.626 1.00 16.08 268 LEU A CA 1
ATOM 736 C C . LEU A 1 125 ? 63.392 72.618 48.757 1.00 15.89 268 LEU A C 1
ATOM 737 O O . LEU A 1 125 ? 64.262 72.350 47.931 1.00 16.68 268 LEU A O 1
ATOM 742 N N . GLU A 1 126 ? 62.321 71.864 48.939 1.00 14.18 269 GLU A N 1
ATOM 743 C CA . GLU A 1 126 ? 61.948 70.866 47.928 1.00 13.36 269 GLU A CA 1
ATOM 744 C C . GLU A 1 126 ? 60.646 71.342 47.281 1.00 13.26 269 GLU A C 1
ATOM 745 O O . GLU A 1 126 ? 60.022 72.268 47.768 1.00 13.36 269 GLU A O 1
ATOM 751 N N . ILE A 1 127 ? 60.259 70.742 46.164 1.00 13.05 270 ILE A N 1
ATOM 752 C CA . ILE A 1 127 ? 59.093 71.200 45.418 1.00 12.81 270 ILE A CA 1
ATOM 753 C C . ILE A 1 127 ? 58.255 69.984 45.067 1.00 13.60 270 ILE A C 1
ATOM 754 O O . ILE A 1 127 ? 58.793 68.926 44.680 1.00 14.47 270 ILE A O 1
ATOM 759 N N . TRP A 1 128 ? 56.950 70.120 45.237 1.00 12.52 271 TRP A N 1
ATOM 760 C CA . TRP A 1 128 ? 56.057 69.010 44.930 1.00 13.62 271 TRP A CA 1
ATOM 761 C C . TRP A 1 128 ? 54.942 69.471 43.994 1.00 14.25 271 TRP A C 1
ATOM 762 O O . TRP A 1 128 ? 55.250 69.882 42.884 1.00 16.98 271 TRP A O 1
ATOM 773 N N . ASP A 1 129 ? 53.682 69.387 44.412 1.00 15.55 272 ASP A N 1
ATOM 774 C CA . ASP A 1 129 ? 52.547 69.675 43.520 1.00 15.60 272 ASP A CA 1
ATOM 775 C C . ASP A 1 129 ? 52.722 71.005 42.799 1.00 15.76 272 ASP A C 1
ATOM 776 O O . ASP A 1 129 ? 52.824 72.055 43.452 1.00 15.83 272 ASP A O 1
ATOM 781 N N . SER A 1 130 ? 52.744 70.956 41.468 1.00 15.26 273 SER A N 1
ATOM 782 C CA . SER A 1 130 ? 52.962 72.152 40.653 1.00 14.99 273 SER A CA 1
ATOM 783 C C . SER A 1 130 ? 51.987 72.152 39.477 1.00 15.50 273 SER A C 1
ATOM 784 O O . SER A 1 130 ? 51.482 71.100 39.083 1.00 15.28 273 SER A O 1
ATOM 787 N N . TRP A 1 131 ? 51.730 73.337 38.926 1.00 15.22 274 TRP A N 1
ATOM 788 C CA . TRP A 1 131 ? 50.824 73.470 37.788 1.00 16.20 274 TRP A CA 1
ATOM 789 C C . TRP A 1 131 ? 51.259 74.645 36.924 1.00 16.16 274 TRP A C 1
ATOM 790 O O . TRP A 1 131 ? 51.683 75.692 37.444 1.00 15.48 274 TRP A O 1
ATOM 801 N N . PRO A 1 132 ? 51.135 74.488 35.597 1.00 16.60 275 PRO A N 1
ATOM 802 C CA . PRO A 1 132 ? 51.446 75.603 34.728 1.00 16.30 275 PRO A CA 1
ATOM 803 C C . PRO A 1 132 ? 50.309 76.613 34.669 1.00 16.99 275 PRO A C 1
ATOM 804 O O . PRO A 1 132 ? 49.149 76.257 34.889 1.00 17.19 275 PRO A O 1
ATOM 808 N N . VAL A 1 133 ? 50.636 77.865 34.358 1.00 15.80 276 VAL A N 1
ATOM 809 C CA . VAL A 1 133 ? 49.622 78.814 33.936 1.00 16.13 276 VAL A CA 1
ATOM 810 C C . VAL A 1 133 ? 49.201 78.342 32.544 1.00 17.06 276 VAL A C 1
ATOM 811 O O . VAL A 1 133 ? 50.040 78.191 31.655 1.00 17.44 276 VAL A O 1
ATOM 815 N N . GLN A 1 134 ? 47.916 78.048 32.387 1.00 17.57 277 GLN A N 1
ATOM 816 C CA . GLN A 1 134 ? 47.452 77.426 31.134 1.00 18.80 277 GLN A CA 1
ATOM 817 C C . GLN A 1 134 ? 46.151 78.018 30.623 1.00 19.70 277 GLN A C 1
ATOM 818 O O . GLN A 1 134 ? 45.362 78.553 31.401 1.00 18.23 277 GLN A O 1
ATOM 824 N N . ASP A 1 135 ? 45.942 77.921 29.309 1.00 19.96 278 ASP A N 1
ATOM 825 C CA A ASP A 1 135 ? 44.678 78.359 28.702 0.60 21.52 278 ASP A CA 1
ATOM 826 C CA B ASP A 1 135 ? 44.689 78.362 28.688 0.40 21.45 278 ASP A CA 1
ATOM 827 C C . ASP A 1 135 ? 43.511 77.563 29.282 1.00 21.61 278 ASP A C 1
ATOM 828 O O . ASP A 1 135 ? 43.580 76.337 29.403 1.00 21.14 278 ASP A O 1
ATOM 837 N N . ALA A 1 136 ? 42.434 78.256 29.653 1.00 22.35 279 ALA A N 1
ATOM 838 C CA . ALA A 1 136 ? 41.320 77.603 30.367 1.00 22.75 279 ALA A CA 1
ATOM 839 C C . ALA A 1 136 ? 40.481 76.655 29.508 1.00 23.63 279 ALA A C 1
ATOM 840 O O . ALA A 1 136 ? 39.938 75.675 30.025 1.00 23.84 279 ALA A O 1
ATOM 842 N N . LYS A 1 137 ? 40.416 76.905 28.209 1.00 23.62 280 LYS A N 1
ATOM 843 C CA . LYS A 1 137 ? 39.663 76.018 27.319 1.00 25.19 280 LYS A CA 1
ATOM 844 C C . LYS A 1 137 ? 40.459 74.799 26.871 1.00 24.29 280 LYS A C 1
ATOM 845 O O . LYS A 1 137 ? 39.951 73.680 26.896 1.00 24.60 280 LYS A O 1
ATOM 851 N N . THR A 1 138 ? 41.705 75.028 26.457 1.00 23.59 281 THR A N 1
ATOM 852 C CA . THR A 1 138 ? 42.522 73.999 25.797 1.00 23.06 281 THR A CA 1
ATOM 853 C C . THR A 1 138 ? 43.537 73.336 26.714 1.00 21.99 281 THR A C 1
ATOM 854 O O . THR A 1 138 ? 44.061 72.268 26.384 1.00 22.20 281 THR A O 1
ATOM 858 N N . GLY A 1 139 ? 43.850 73.982 27.838 1.00 20.49 282 GLY A N 1
ATOM 859 C CA . GLY A 1 139 ? 44.880 73.485 28.739 1.00 19.28 282 GLY A CA 1
ATOM 860 C C . GLY A 1 139 ? 46.317 73.738 28.284 1.00 18.91 282 GLY A C 1
ATOM 861 O O . GLY A 1 139 ? 47.251 73.332 28.983 1.00 18.89 282 GLY A O 1
ATOM 862 N N . TYR A 1 140 ? 46.520 74.382 27.127 1.00 19.37 283 TYR A N 1
ATOM 863 C CA . TYR A 1 140 ? 47.895 74.590 26.625 1.00 19.60 283 TYR A CA 1
ATOM 864 C C . TYR A 1 140 ? 48.674 75.518 27.558 1.00 18.72 283 TYR A C 1
ATOM 865 O O . TYR A 1 140 ? 48.123 76.486 28.075 1.00 19.23 283 TYR A O 1
ATOM 874 N N . VAL A 1 141 ? 49.944 75.224 27.780 1.00 18.41 284 VAL A N 1
ATOM 875 C CA . VAL A 1 141 ? 50.764 76.089 28.626 1.00 18.08 284 VAL A CA 1
ATOM 876 C C . VAL A 1 141 ? 50.832 77.493 28.009 1.00 18.93 284 VAL A C 1
ATOM 877 O O . VAL A 1 141 ? 51.159 77.637 26.822 1.00 19.21 284 VAL A O 1
ATOM 881 N N . SER A 1 142 ? 50.501 78.518 28.799 1.00 18.15 285 SER A N 1
ATOM 882 C CA . SER A 1 142 ? 50.414 79.889 28.276 1.00 19.85 285 SER A CA 1
ATOM 883 C C . SER A 1 142 ? 51.788 80.505 28.008 1.00 20.36 285 SER A C 1
ATOM 884 O O . SER A 1 142 ? 52.751 80.267 28.744 1.00 19.63 285 SER A O 1
ATOM 887 N N . ASN A 1 143 ? 51.874 81.280 26.935 1.00 21.21 286 ASN A N 1
ATOM 888 C CA . ASN A 1 143 ? 53.081 82.044 26.643 1.00 22.01 286 ASN A CA 1
ATOM 889 C C . ASN A 1 143 ? 52.885 83.473 27.126 1.00 22.79 286 ASN A C 1
ATOM 890 O O . ASN A 1 143 ? 52.120 84.229 26.522 1.00 23.14 286 ASN A O 1
ATOM 895 N N . TRP A 1 144 ? 53.573 83.836 28.211 1.00 21.72 287 TRP A N 1
ATOM 896 C CA . TRP A 1 144 ? 53.421 85.157 28.821 1.00 21.48 287 TRP A CA 1
ATOM 897 C C . TRP A 1 144 ? 54.670 85.962 28.501 1.00 21.47 287 TRP A C 1
ATOM 898 O O . TRP A 1 144 ? 55.722 85.737 29.108 1.00 20.54 287 TRP A O 1
ATOM 909 N N . ASN A 1 145 ? 54.569 86.878 27.536 1.00 22.77 288 ASN A N 1
ATOM 910 C CA . ASN A 1 145 ? 55.722 87.676 27.133 1.00 23.80 288 ASN A CA 1
ATOM 911 C C . ASN A 1 145 ? 56.983 86.852 26.818 1.00 23.56 288 ASN A C 1
ATOM 912 O O . ASN A 1 145 ? 58.102 87.287 27.107 1.00 23.75 288 ASN A O 1
ATOM 917 N N . GLY A 1 146 ? 56.811 85.673 26.227 1.00 23.24 289 GLY A N 1
ATOM 918 C CA . GLY A 1 146 ? 57.970 84.815 25.905 1.00 22.32 289 GLY A CA 1
ATOM 919 C C . GLY A 1 146 ? 58.376 83.830 26.995 1.00 21.33 289 GLY A C 1
ATOM 920 O O . GLY A 1 146 ? 59.365 83.094 26.821 1.00 20.53 289 GLY A O 1
ATOM 921 N N . TYR A 1 147 ? 57.615 83.808 28.095 1.00 19.20 290 TYR A N 1
ATOM 922 C CA . TYR A 1 147 ? 57.891 82.944 29.258 1.00 18.87 290 TYR A CA 1
ATOM 923 C C . TYR A 1 147 ? 56.803 81.917 29.483 1.00 18.36 290 TYR A C 1
ATOM 924 O O . TYR A 1 147 ? 55.631 82.127 29.128 1.00 18.32 290 TYR A O 1
ATOM 933 N N . GLN A 1 148 ? 57.204 80.798 30.078 1.00 17.23 291 GLN A N 1
ATOM 934 C CA . GLN A 1 148 ? 56.262 79.860 30.651 1.00 17.01 291 GLN A CA 1
ATOM 935 C C . GLN A 1 148 ? 56.287 80.051 32.154 1.00 16.61 291 GLN A C 1
ATOM 936 O O . GLN A 1 148 ? 57.347 80.307 32.747 1.00 16.80 291 GLN A O 1
ATOM 942 N N . LEU A 1 149 ? 55.120 79.928 32.771 1.00 16.50 292 LEU A N 1
ATOM 943 C CA . LEU A 1 149 ? 54.967 80.214 34.206 1.00 16.09 292 LEU A CA 1
ATOM 944 C C . LEU A 1 149 ? 54.394 78.995 34.895 1.00 15.72 292 LEU A C 1
ATOM 945 O O . LEU A 1 149 ? 53.438 78.396 34.389 1.00 15.94 292 LEU A O 1
ATOM 950 N N . VAL A 1 150 ? 54.974 78.623 36.039 1.00 15.12 293 VAL A N 1
ATOM 951 C CA . VAL A 1 150 ? 54.494 77.487 36.810 1.00 15.31 293 VAL A CA 1
ATOM 952 C C . 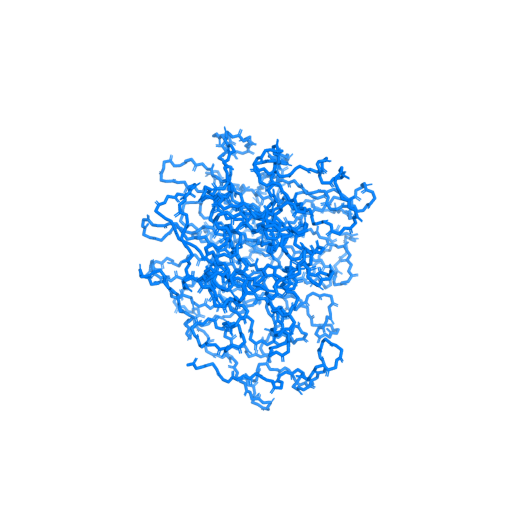VAL A 1 150 ? 54.387 77.909 38.276 1.00 15.14 293 VAL A C 1
ATOM 953 O O . VAL A 1 150 ? 55.261 78.631 38.804 1.00 14.93 293 VAL A O 1
ATOM 957 N N . ILE A 1 151 ? 53.319 77.471 38.934 1.00 15.06 294 ILE A N 1
ATOM 958 C CA . ILE A 1 151 ? 53.155 77.791 40.351 1.00 14.78 294 ILE A CA 1
ATOM 959 C C . ILE A 1 151 ? 53.241 76.464 41.095 1.00 14.86 294 ILE A C 1
ATOM 960 O O . ILE A 1 151 ? 52.684 75.461 40.651 1.00 15.16 294 ILE A O 1
ATOM 965 N N . GLY A 1 152 ? 53.994 76.422 42.191 1.00 13.68 295 GLY A N 1
ATOM 966 C CA . GLY A 1 152 ? 54.169 75.132 42.872 1.00 14.29 295 GLY A CA 1
ATOM 967 C C . GLY A 1 152 ? 54.256 75.259 44.373 1.00 14.20 295 GLY A C 1
ATOM 968 O O . GLY A 1 152 ? 54.616 76.322 44.893 1.00 13.91 295 GLY A O 1
ATOM 969 N N . MET A 1 153 ? 53.908 74.174 45.058 1.00 13.16 296 MET A N 1
ATOM 970 C CA . MET A 1 153 ? 54.113 74.084 46.507 1.00 13.73 296 MET A CA 1
ATOM 971 C C . MET A 1 153 ? 55.58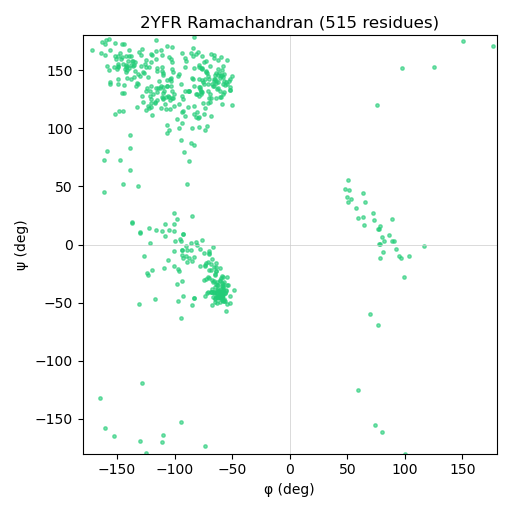6 73.797 46.777 1.00 13.66 296 MET A C 1
ATOM 972 O O . MET A 1 153 ? 56.149 72.885 46.167 1.00 13.47 296 MET A O 1
ATOM 977 N N . MET A 1 154 ? 56.209 74.579 47.657 1.00 13.50 297 MET A N 1
ATOM 978 C CA . MET A 1 154 ? 57.606 74.354 48.037 1.00 13.35 297 MET A CA 1
ATOM 979 C C . MET A 1 154 ? 57.759 74.612 49.522 1.00 13.24 297 MET A C 1
ATOM 980 O O . MET A 1 154 ? 56.952 75.322 50.129 1.00 13.45 297 MET A O 1
ATOM 985 N N . GLY A 1 155 ? 58.794 74.030 50.104 1.00 12.70 298 GLY A N 1
ATOM 986 C CA . GLY A 1 155 ? 59.062 74.219 51.519 1.00 12.25 298 GLY A CA 1
ATOM 987 C C . GLY A 1 155 ? 60.245 73.390 51.979 1.00 13.31 298 GLY A C 1
ATOM 988 O O . GLY A 1 155 ? 60.745 72.544 51.244 1.00 13.74 298 GLY A O 1
ATOM 989 N N . VAL A 1 156 ? 60.687 73.636 53.203 1.00 12.96 299 VAL A N 1
ATOM 990 C CA . VAL A 1 156 ? 61.869 72.931 53.722 1.00 15.25 299 VAL A CA 1
ATOM 991 C C . VAL A 1 156 ? 61.474 71.506 54.107 1.00 15.04 299 VAL A C 1
ATOM 992 O O . VAL A 1 156 ? 60.462 71.311 54.781 1.00 14.55 299 VAL A O 1
ATOM 996 N N . PRO A 1 157 ? 62.245 70.494 53.659 1.00 15.97 300 PRO A N 1
ATOM 997 C CA . PRO A 1 157 ? 61.882 69.125 54.030 1.00 15.96 300 PRO A CA 1
ATOM 998 C C . PRO A 1 157 ? 61.760 68.940 55.547 1.00 16.14 300 PRO A C 1
ATOM 999 O O . PRO A 1 157 ? 62.569 69.484 56.314 1.00 16.66 300 PRO A O 1
ATOM 1003 N N . ASN A 1 158 ? 60.744 68.179 55.952 1.00 15.74 301 ASN A N 1
ATOM 1004 C CA . ASN A 1 158 ? 60.433 67.902 57.366 1.00 16.48 301 ASN A CA 1
ATOM 1005 C C . ASN A 1 158 ? 60.023 69.106 58.200 1.00 16.29 301 ASN A C 1
ATOM 1006 O O . ASN A 1 158 ? 60.009 69.055 59.435 1.00 17.27 301 ASN A O 1
ATOM 1011 N N . VAL A 1 159 ? 59.655 70.189 57.520 1.00 15.66 302 VAL A N 1
ATOM 1012 C CA . VAL A 1 159 ? 59.010 71.313 58.211 1.00 16.69 302 VAL A CA 1
ATOM 1013 C C . VAL A 1 159 ? 57.596 71.361 57.679 1.00 16.33 302 VAL A C 1
ATOM 1014 O O . VAL A 1 159 ? 57.388 71.150 56.479 1.00 16.86 302 VAL A O 1
ATOM 1018 N N . ASN A 1 160 ? 56.631 71.646 58.552 1.00 16.36 303 ASN A N 1
ATOM 1019 C CA . ASN A 1 160 ? 55.306 71.974 58.057 1.00 17.39 303 ASN A CA 1
ATOM 1020 C C . ASN A 1 160 ? 55.423 73.381 57.466 1.00 16.37 303 ASN A C 1
ATOM 1021 O O . ASN A 1 160 ? 55.377 74.372 58.203 1.00 16.70 303 ASN A O 1
ATOM 1026 N N . ASP A 1 161 ? 55.582 73.433 56.141 1.00 15.56 304 ASP A N 1
ATOM 1027 C CA . ASP A 1 161 ? 55.969 74.652 55.416 1.00 15.07 304 ASP A CA 1
ATOM 1028 C C . ASP A 1 161 ? 55.298 74.608 54.030 1.00 14.83 304 ASP A C 1
ATOM 1029 O O . ASP A 1 161 ? 55.952 74.354 53.010 1.00 15.35 304 ASP A O 1
ATOM 1034 N N . ASN A 1 162 ? 53.981 74.814 54.010 1.00 13.87 305 ASN A N 1
ATOM 1035 C CA . ASN A 1 162 ? 53.173 74.625 52.791 1.00 13.90 305 ASN A CA 1
ATOM 1036 C C . ASN A 1 162 ? 52.731 75.952 52.192 1.00 13.69 305 ASN A C 1
ATOM 1037 O O . ASN A 1 162 ? 51.732 76.528 52.625 1.00 14.32 305 ASN A O 1
ATOM 1042 N N . HIS A 1 163 ? 53.499 76.434 51.213 1.00 12.63 306 HIS A N 1
ATOM 1043 C CA . HIS A 1 163 ? 53.194 77.701 50.566 1.00 13.13 306 HIS A CA 1
ATOM 1044 C C . HIS A 1 163 ? 53.494 77.596 49.103 1.00 13.20 306 HIS A C 1
ATOM 1045 O O . HIS A 1 163 ? 54.236 76.688 48.682 1.00 12.89 306 HIS A O 1
ATOM 1052 N N . ILE A 1 164 ? 52.940 78.528 48.326 1.00 12.47 307 ILE A N 1
ATOM 1053 C CA . ILE A 1 164 ? 53.092 78.454 46.878 1.00 13.17 307 ILE A CA 1
ATOM 1054 C C . ILE A 1 164 ? 53.997 79.555 46.332 1.00 13.56 307 ILE A C 1
ATOM 1055 O O . ILE A 1 164 ? 54.019 80.670 46.859 1.00 14.52 307 ILE A O 1
ATOM 1060 N N . TYR A 1 165 ? 54.714 79.217 45.263 1.00 13.04 308 TYR A N 1
ATOM 1061 C CA . TYR A 1 165 ? 55.774 80.051 44.698 1.00 13.07 308 TYR A CA 1
ATOM 1062 C C . TYR A 1 165 ? 55.628 80.076 43.184 1.00 13.78 308 TYR A C 1
ATOM 1063 O O . TYR A 1 165 ? 55.091 79.125 42.603 1.00 13.63 308 TYR A O 1
ATOM 1072 N N . LEU A 1 166 ? 56.114 81.149 42.560 1.00 13.40 309 LEU A N 1
ATOM 1073 C CA . LEU A 1 166 ? 56.074 81.275 41.104 1.00 14.29 309 LEU A CA 1
ATOM 1074 C C . LEU A 1 166 ? 57.436 80.964 40.491 1.00 14.67 309 LEU A C 1
ATOM 1075 O O . LEU A 1 166 ? 58.440 81.556 40.882 1.00 15.05 309 LEU A O 1
ATOM 1080 N N . LEU A 1 167 ? 57.450 80.029 39.537 1.00 14.52 310 LEU A N 1
ATOM 1081 C CA . LEU A 1 167 ? 58.663 79.647 38.821 1.00 15.80 310 LEU A CA 1
ATOM 1082 C C . LEU A 1 167 ? 58.479 80.025 37.364 1.00 15.51 310 LEU A C 1
ATOM 1083 O O . LEU A 1 167 ? 57.351 80.027 36.863 1.00 16.12 310 LEU A O 1
ATOM 1088 N N . TYR A 1 168 ? 59.566 80.366 36.686 1.00 15.17 311 TYR A N 1
ATOM 1089 C CA . TYR A 1 168 ? 59.445 80.791 35.293 1.00 15.98 311 TYR A CA 1
ATOM 1090 C C . TYR A 1 168 ? 60.673 80.427 34.480 1.00 16.46 311 TYR A C 1
ATOM 1091 O O . TYR A 1 168 ? 61.773 80.268 35.020 1.00 17.04 311 TYR A O 1
ATOM 1100 N N . ASN A 1 169 ? 60.461 80.265 33.171 1.00 17.20 312 ASN A N 1
ATOM 1101 C CA . ASN A 1 169 ? 61.532 79.936 32.236 1.00 17.66 312 ASN A CA 1
ATOM 1102 C C . ASN A 1 169 ? 61.125 80.514 30.894 1.00 18.22 312 ASN A C 1
ATOM 1103 O O . ASN A 1 169 ? 59.952 80.857 30.691 1.00 17.40 312 ASN A O 1
ATOM 1108 N N . LYS A 1 170 ? 62.071 80.672 29.977 1.00 18.30 313 LYS A N 1
ATOM 1109 C CA . LYS A 1 170 ? 61.684 81.060 28.625 1.00 19.58 313 LYS A CA 1
ATOM 1110 C C . LYS A 1 170 ? 60.766 79.990 28.055 1.00 19.42 313 LYS A C 1
ATOM 1111 O O . LYS A 1 170 ? 60.972 78.808 28.326 1.00 18.29 313 LYS A O 1
ATOM 1117 N N . TYR A 1 171 ? 59.765 80.396 27.271 1.00 19.37 314 TYR A N 1
ATOM 1118 C CA . TYR A 1 171 ? 58.800 79.450 26.720 1.00 19.90 314 TYR A CA 1
ATOM 1119 C C . TYR A 1 171 ? 59.503 78.478 25.764 1.00 20.25 314 TYR A C 1
ATOM 1120 O O . TYR A 1 171 ? 60.201 78.897 24.837 1.00 20.90 314 TYR A O 1
ATOM 1129 N N . GLY A 1 172 ? 59.327 77.182 26.001 1.00 20.46 315 GLY A N 1
ATOM 1130 C CA . GLY A 1 172 ? 59.931 76.147 25.131 1.00 21.81 315 GLY A CA 1
ATOM 1131 C C . GLY A 1 172 ? 61.387 75.846 25.446 1.00 21.95 315 GLY A C 1
ATOM 1132 O O . GLY A 1 172 ? 62.029 75.044 24.756 1.00 23.36 315 GLY A O 1
ATOM 1133 N N . ASP A 1 173 ? 61.916 76.484 26.487 1.00 21.09 316 ASP A N 1
ATOM 1134 C CA . ASP A 1 173 ? 63.276 76.188 26.939 1.00 21.54 316 ASP A CA 1
ATOM 1135 C C . ASP A 1 173 ? 63.181 74.960 27.844 1.00 20.30 316 ASP A C 1
ATOM 1136 O O . ASP A 1 173 ? 62.579 75.027 28.924 1.00 19.88 316 ASP A O 1
ATOM 1141 N N . ASN A 1 174 ? 63.746 73.833 27.385 1.00 20.00 317 ASN A N 1
ATOM 1142 C CA . ASN A 1 174 ? 63.615 72.553 28.101 1.00 19.57 317 ASN A CA 1
ATOM 1143 C C . ASN A 1 174 ? 64.664 72.344 29.200 1.00 19.09 317 ASN A C 1
ATOM 1144 O O . ASN A 1 174 ? 64.677 71.286 29.847 1.00 19.66 317 ASN A O 1
ATOM 1149 N N . ASP A 1 175 ? 65.539 73.329 29.404 1.00 18.46 318 ASP A N 1
ATOM 1150 C CA . ASP A 1 175 ? 66.661 73.186 30.341 1.00 18.50 318 ASP A CA 1
ATOM 1151 C C . ASP A 1 175 ? 66.203 73.425 31.774 1.00 17.79 318 ASP A C 1
ATOM 1152 O O . ASP A 1 175 ? 65.823 74.544 32.115 1.00 17.48 318 ASP A O 1
ATOM 1157 N N . PHE A 1 176 ? 66.252 72.361 32.590 1.00 16.65 319 PHE A N 1
ATOM 1158 C CA . PHE A 1 176 ? 65.810 72.379 33.984 1.00 16.26 319 PHE A CA 1
ATOM 1159 C C . PHE A 1 176 ? 66.612 73.389 34.795 1.00 16.55 319 PHE A C 1
ATOM 1160 O O . PHE A 1 176 ? 66.083 74.003 35.725 1.00 17.21 319 PHE A O 1
ATOM 1168 N N . ASN A 1 177 ? 67.871 73.598 34.421 1.00 17.35 320 ASN A N 1
ATOM 1169 C CA . ASN A 1 177 ? 68.713 74.543 35.140 1.00 18.20 320 ASN A CA 1
ATOM 1170 C C . ASN A 1 177 ? 68.328 76.005 34.921 1.00 18.75 320 ASN A C 1
ATOM 1171 O O . ASN A 1 177 ? 68.777 76.881 35.667 1.00 19.43 320 ASN A O 1
ATOM 1176 N N . HIS A 1 178 ? 67.515 76.269 33.905 1.00 18.29 321 HIS A N 1
ATOM 1177 C CA . HIS A 1 178 ? 67.197 77.644 33.558 1.00 18.00 321 HIS A CA 1
ATOM 1178 C C . HIS A 1 178 ? 66.004 78.239 34.312 1.00 18.41 321 HIS A C 1
ATOM 1179 O O . HIS A 1 178 ? 65.807 79.469 34.261 1.00 19.33 321 HIS A O 1
ATOM 1186 N N . TRP A 1 179 ? 65.238 77.398 35.014 1.00 17.13 322 TRP A N 1
ATOM 1187 C CA . TRP A 1 179 ? 64.088 77.884 35.794 1.00 16.82 322 TRP A CA 1
ATOM 1188 C C . TRP A 1 179 ? 64.576 78.796 36.909 1.00 16.97 322 TRP A C 1
ATOM 1189 O O . TRP A 1 179 ? 65.634 78.546 37.526 1.00 17.61 322 TRP A O 1
ATOM 1200 N N . LYS A 1 180 ? 63.822 79.865 37.138 1.00 16.22 323 LYS A N 1
ATOM 1201 C CA . LYS A 1 180 ? 64.101 80.795 38.228 1.00 16.48 323 LYS A CA 1
ATOM 1202 C C . LYS A 1 180 ? 62.864 80.913 39.093 1.00 15.85 323 LYS A C 1
ATOM 1203 O O . LYS A 1 180 ? 61.758 80.612 38.645 1.00 15.44 323 LYS A O 1
ATOM 1209 N N . ASN A 1 181 ? 63.067 81.354 40.332 1.00 15.65 324 ASN A N 1
ATOM 1210 C CA . ASN A 1 181 ? 61.996 81.457 41.306 1.00 16.29 324 ASN A CA 1
ATOM 1211 C C . ASN A 1 181 ? 61.713 82.928 41.556 1.00 16.58 324 ASN A C 1
ATOM 1212 O O . ASN A 1 181 ? 62.636 83.687 41.873 1.00 16.72 324 ASN A O 1
ATOM 1217 N N . ALA A 1 182 ? 60.452 83.327 41.400 1.00 16.09 325 ALA A N 1
ATOM 1218 C CA . ALA A 1 182 ? 60.029 84.709 41.674 1.00 16.68 325 ALA A CA 1
ATOM 1219 C C . ALA A 1 182 ? 59.618 84.879 43.136 1.00 17.14 325 ALA A C 1
ATOM 1220 O O . ALA A 1 182 ? 59.297 85.997 43.579 1.00 17.89 325 ALA A O 1
ATOM 1222 N N . GLY A 1 183 ? 59.612 83.772 43.886 1.00 15.70 326 GLY A N 1
ATOM 1223 C CA . GLY A 1 183 ? 59.328 83.827 45.327 1.00 15.84 326 GLY A CA 1
ATOM 1224 C C . GLY A 1 183 ? 57.895 83.440 45.661 1.00 15.43 326 GLY A C 1
ATOM 1225 O O . GLY A 1 183 ? 57.108 83.081 44.766 1.00 15.15 326 GLY A O 1
ATOM 1226 N N . PRO A 1 184 ? 57.550 83.464 46.962 1.00 15.24 327 PRO A N 1
ATOM 1227 C CA . PRO A 1 184 ? 56.214 83.027 47.398 1.00 15.29 327 PRO A CA 1
ATOM 1228 C C . PRO A 1 184 ? 55.161 84.025 46.976 1.00 15.11 327 PRO A C 1
ATOM 1229 O O . PRO A 1 184 ? 55.347 85.240 47.166 1.00 15.63 327 PRO A O 1
ATOM 1233 N N . ILE A 1 185 ? 54.071 83.525 46.389 1.00 15.06 328 ILE A N 1
ATOM 1234 C CA . ILE A 1 185 ? 52.991 84.378 45.879 1.00 15.23 328 ILE A CA 1
ATOM 1235 C C . ILE A 1 185 ? 52.508 85.359 46.946 1.00 15.49 328 ILE A C 1
ATOM 1236 O O . ILE A 1 185 ? 52.306 86.547 46.678 1.00 15.48 328 ILE A O 1
ATOM 1241 N N . PHE A 1 186 ? 52.331 84.852 48.164 1.00 14.11 329 PHE A N 1
ATOM 1242 C CA . PHE A 1 186 ? 51.754 85.647 49.254 1.00 15.02 329 PHE A CA 1
ATOM 1243 C C . PHE A 1 186 ? 52.780 86.210 50.249 1.00 15.57 329 PHE A C 1
ATOM 1244 O O . PHE A 1 186 ? 52.409 86.761 51.295 1.00 16.10 329 PHE A O 1
ATOM 1252 N N . GLY A 1 187 ? 54.054 86.124 49.894 1.00 15.86 330 GLY A N 1
ATOM 1253 C CA . GLY A 1 187 ? 55.131 86.668 50.728 1.00 15.81 330 GLY A CA 1
ATOM 1254 C C . GLY A 1 187 ? 55.366 85.798 51.961 1.00 15.43 330 GLY A C 1
ATOM 1255 O O . GLY A 1 187 ? 55.037 84.611 51.961 1.00 15.51 330 GLY A O 1
ATOM 1256 N N . LEU A 1 188 ? 55.904 86.390 53.022 1.00 14.72 331 LEU A N 1
ATOM 1257 C CA . LEU A 1 188 ? 56.244 85.622 54.219 1.00 15.47 331 LEU A CA 1
ATOM 1258 C C . LEU A 1 188 ? 54.992 85.216 54.971 1.00 16.67 331 LEU A C 1
ATOM 1259 O O . LEU A 1 188 ? 53.987 85.934 54.970 1.00 17.14 331 LEU A O 1
ATOM 1264 N N . GLY A 1 189 ? 55.065 84.067 55.624 1.00 17.18 332 GLY A N 1
ATOM 1265 C CA . GLY A 1 189 ? 53.948 83.619 56.432 1.00 18.05 332 GLY A CA 1
ATOM 1266 C C . GLY A 1 189 ? 54.338 82.573 57.451 1.00 17.19 332 GLY A C 1
ATOM 1267 O O . GLY A 1 189 ? 55.495 82.479 57.847 1.00 16.77 332 GLY A O 1
ATOM 1268 N N . THR A 1 190 ? 53.331 81.806 57.885 1.00 17.16 333 THR A N 1
ATOM 1269 C CA . THR A 1 190 ? 53.461 80.885 59.007 1.00 16.92 333 THR A CA 1
ATOM 1270 C C . THR A 1 190 ? 52.576 79.678 58.692 1.00 16.73 333 THR A C 1
ATOM 1271 O O . THR A 1 190 ? 51.820 79.717 57.733 1.00 16.33 333 THR A O 1
ATOM 1275 N N . PRO A 1 191 ? 52.653 78.609 59.512 1.00 17.36 334 PRO A N 1
ATOM 1276 C CA . PRO A 1 191 ? 51.775 77.447 59.291 1.00 17.38 334 PRO A CA 1
ATOM 1277 C C . PRO A 1 191 ? 50.302 77.700 59.608 1.00 17.82 334 PRO A C 1
ATOM 1278 O O . PRO A 1 191 ? 49.463 76.844 59.337 1.00 17.81 334 PRO A O 1
ATOM 1282 N N . VAL A 1 192 ? 49.968 78.853 60.177 1.00 16.96 335 VAL A N 1
ATOM 1283 C CA . VAL A 1 192 ? 48.576 79.133 60.493 1.00 17.74 335 VAL A CA 1
ATOM 1284 C C . VAL A 1 192 ? 47.720 79.263 59.223 1.00 17.93 335 VAL A C 1
ATOM 1285 O O . VAL A 1 192 ? 46.592 78.751 59.175 1.00 18.77 335 VAL A O 1
ATOM 1289 N N . ILE A 1 193 ? 48.264 79.931 58.203 1.00 17.04 336 ILE A N 1
ATOM 1290 C CA . ILE A 1 193 ? 47.602 80.037 56.901 1.00 17.07 336 ILE A CA 1
ATOM 1291 C C . ILE A 1 193 ? 48.522 79.484 55.824 1.00 15.83 336 ILE A C 1
ATOM 1292 O O . ILE A 1 193 ? 49.623 80.018 55.594 1.00 15.58 336 ILE A O 1
ATOM 1297 N N . GLN A 1 194 ? 48.061 78.416 55.178 1.00 14.98 337 GLN A N 1
ATOM 1298 C CA . GLN A 1 194 ? 48.848 77.697 54.184 1.00 14.97 337 GLN A CA 1
ATOM 1299 C C . GLN A 1 194 ? 48.183 77.796 52.840 1.00 14.59 337 GLN A C 1
ATOM 1300 O O . GLN A 1 194 ? 46.986 78.079 52.750 1.00 15.51 337 GLN A O 1
ATOM 1306 N N . GLN A 1 195 ? 48.972 77.569 51.793 1.00 14.19 338 GLN A N 1
ATOM 1307 C CA . GLN A 1 195 ? 48.419 77.481 50.453 1.00 14.55 338 GLN A CA 1
ATOM 1308 C C . GLN A 1 195 ? 48.744 76.125 49.865 1.00 14.48 338 GLN A C 1
ATOM 1309 O O . GLN A 1 195 ? 49.912 75.744 49.783 1.00 14.25 338 GLN A O 1
ATOM 1315 N N . TRP A 1 196 ? 47.694 75.388 49.493 1.00 14.73 339 TRP A N 1
ATOM 1316 C CA . TRP A 1 196 ? 47.870 74.107 48.811 1.00 14.48 339 TRP A CA 1
ATOM 1317 C C . TRP A 1 196 ? 47.395 74.228 47.361 1.00 15.23 339 TRP A C 1
ATOM 1318 O O . TRP A 1 196 ? 47.111 75.327 46.885 1.00 15.60 339 TRP A O 1
ATOM 1329 N N . SER A 1 197 ? 47.296 73.094 46.676 1.00 14.74 340 SER A N 1
ATOM 1330 C CA A SER A 1 197 ? 47.257 73.092 45.208 0.60 15.07 340 SER A CA 1
ATOM 1331 C CA B SER A 1 197 ? 47.247 73.055 45.205 0.40 15.80 340 SER A CA 1
ATOM 1332 C C . SER A 1 197 ? 46.011 73.693 44.559 1.00 15.48 340 SER A C 1
ATOM 1333 O O . SER A 1 197 ? 44.951 73.793 45.170 1.00 16.85 340 SER A O 1
ATOM 1338 N N . GLY A 1 198 ? 46.171 74.097 43.303 1.00 16.43 341 GLY A N 1
ATOM 1339 C CA . GLY A 1 198 ? 45.077 74.620 42.522 1.00 16.12 341 GLY A CA 1
ATOM 1340 C C . GLY A 1 198 ? 45.492 74.633 41.062 1.00 15.97 341 GLY A C 1
ATOM 1341 O O . GLY A 1 198 ? 45.989 73.636 40.533 1.00 16.21 341 GLY A O 1
ATOM 1342 N N . SER A 1 199 ? 45.252 75.764 40.412 1.00 15.80 342 SER A N 1
ATOM 1343 C CA . SER A 1 199 ? 45.456 75.907 38.961 1.00 15.52 342 SER A CA 1
ATOM 1344 C C . SER A 1 199 ? 45.550 77.403 38.657 1.00 15.99 342 SER A C 1
ATOM 1345 O O . SER A 1 199 ? 45.328 78.238 39.543 1.00 16.58 342 SER A O 1
ATOM 1348 N N . ALA A 1 200 ? 45.882 77.759 37.422 1.00 15.59 343 ALA A N 1
ATOM 1349 C CA . ALA A 1 200 ? 46.040 79.175 37.081 1.00 16.19 343 ALA A CA 1
ATOM 1350 C C . ALA A 1 200 ? 45.861 79.371 35.596 1.00 16.84 343 ALA A C 1
ATOM 1351 O O . ALA A 1 200 ? 46.197 78.485 34.806 1.00 16.41 343 ALA A O 1
ATOM 1353 N N . THR A 1 201 ? 45.368 80.545 35.214 1.00 17.04 344 THR A N 1
ATOM 1354 C CA . THR A 1 201 ? 45.152 80.853 33.804 1.00 18.10 344 THR A CA 1
ATOM 1355 C C . THR A 1 201 ? 45.343 82.361 33.631 1.00 19.10 344 THR A C 1
ATOM 1356 O O . THR A 1 201 ? 45.307 83.093 34.606 1.00 20.33 344 THR A O 1
ATOM 1360 N N . LEU A 1 202 ? 45.550 82.831 32.410 1.00 19.88 345 LEU A N 1
ATOM 1361 C CA . LEU A 1 202 ? 45.715 84.271 32.200 1.00 20.99 345 LEU A CA 1
ATOM 1362 C C . LEU A 1 202 ? 44.402 85.027 32.061 1.00 21.96 345 LEU A C 1
ATOM 1363 O O . LEU A 1 202 ? 43.426 84.528 31.467 1.00 22.13 345 LEU A O 1
ATOM 1368 N N . ASN A 1 203 ? 44.393 86.239 32.603 1.00 22.11 346 ASN A N 1
ATOM 1369 C CA . ASN A 1 203 ? 43.347 87.205 32.303 1.00 24.02 346 ASN A CA 1
ATOM 1370 C C . ASN A 1 203 ? 43.716 87.958 31.029 1.00 25.56 346 ASN A C 1
ATOM 1371 O O . ASN A 1 203 ? 44.865 87.916 30.587 1.00 25.79 346 ASN A O 1
ATOM 1376 N N . LYS A 1 204 ? 42.740 88.641 30.439 1.00 27.65 347 LYS A N 1
ATOM 1377 C CA . LYS A 1 204 ? 42.945 89.368 29.189 1.00 30.20 347 LYS A CA 1
ATOM 1378 C C . LYS A 1 204 ? 44.046 90.420 29.292 1.00 30.15 347 LYS A C 1
ATOM 1379 O O . LYS A 1 204 ? 44.776 90.661 28.319 1.00 31.25 347 LYS A O 1
ATOM 1385 N N . ASP A 1 205 ? 44.154 91.054 30.461 1.00 29.79 348 ASP A N 1
ATOM 1386 C CA . ASP A 1 205 ? 45.158 92.086 30.691 1.00 29.83 348 ASP A CA 1
ATOM 1387 C C . ASP A 1 205 ? 46.555 91.540 31.045 1.00 29.37 348 ASP A C 1
ATOM 1388 O O . ASP A 1 205 ? 47.470 92.312 31.333 1.00 29.65 348 ASP A O 1
ATOM 1393 N N . GLY A 1 206 ? 46.711 90.216 31.051 1.00 27.75 349 GLY A N 1
ATOM 1394 C CA . GLY A 1 206 ? 48.018 89.615 31.307 1.00 26.29 349 GLY A CA 1
ATOM 1395 C C . GLY A 1 206 ? 48.339 89.341 32.769 1.00 25.03 349 GLY A C 1
ATOM 1396 O O . GLY A 1 206 ? 49.443 88.890 33.087 1.00 24.69 349 GLY A O 1
ATOM 1397 N N . SER A 1 207 ? 47.387 89.620 33.662 1.00 23.55 350 SER A N 1
ATOM 1398 C CA . SER A 1 207 ? 47.481 89.132 35.037 1.00 21.69 350 SER A CA 1
ATOM 1399 C C . SER A 1 207 ? 47.130 87.644 35.058 1.00 21.03 350 SER A C 1
ATOM 1400 O O . SER A 1 207 ? 46.553 87.126 34.109 1.00 21.32 350 SER A O 1
ATOM 1403 N N . ILE A 1 208 ? 47.504 86.970 36.137 1.00 19.33 351 ILE A N 1
ATOM 1404 C CA . ILE A 1 208 ? 47.227 85.536 36.306 1.00 18.82 351 ILE A CA 1
ATOM 1405 C C . ILE A 1 208 ? 46.024 85.442 37.224 1.00 18.70 351 ILE A C 1
ATOM 1406 O O . ILE A 1 208 ? 46.019 86.062 38.306 1.00 18.58 351 ILE A O 1
ATOM 1411 N N . GLN A 1 209 ? 45.007 84.678 36.827 1.00 18.23 352 GLN A N 1
ATOM 1412 C CA . GLN A 1 209 ? 43.956 84.342 37.791 1.00 18.00 352 GLN A CA 1
ATOM 1413 C C . GLN A 1 209 ? 44.332 83.013 38.413 1.00 17.28 352 GLN A C 1
ATOM 1414 O O . GLN A 1 209 ? 44.382 81.994 37.731 1.00 17.19 352 GLN A O 1
ATOM 1420 N N . LEU A 1 210 ? 44.615 83.051 39.706 1.00 16.46 353 LEU A N 1
ATOM 1421 C CA . LEU A 1 210 ? 45.108 81.902 40.447 1.00 15.58 353 LEU A CA 1
ATOM 1422 C C . LEU A 1 210 ? 43.979 81.288 41.257 1.00 16.46 353 LEU A C 1
ATOM 1423 O O . LEU A 1 210 ? 43.244 82.012 41.935 1.00 17.72 353 LEU A O 1
ATOM 1428 N N . TYR A 1 211 ? 43.828 79.971 41.179 1.00 15.77 354 TYR A N 1
ATOM 1429 C CA . TYR A 1 211 ? 42.866 79.266 42.036 1.00 16.58 354 TYR A CA 1
ATOM 1430 C C . TYR A 1 211 ? 43.703 78.374 42.931 1.00 16.41 354 TYR A C 1
ATOM 1431 O O . TYR A 1 211 ? 44.550 77.624 42.440 1.00 16.31 354 TYR A O 1
ATOM 1440 N N . TYR A 1 212 ? 43.546 78.515 44.243 1.00 15.90 355 TYR A N 1
ATOM 1441 C CA . TYR A 1 212 ? 44.410 77.756 45.143 1.00 15.61 355 TYR A CA 1
ATOM 1442 C C . TYR A 1 212 ? 43.619 77.337 46.367 1.00 16.04 355 TYR A C 1
ATOM 1443 O O . TYR A 1 212 ? 42.455 77.751 46.542 1.00 16.32 355 TYR A O 1
ATOM 1452 N N . THR A 1 213 ? 44.226 76.504 47.208 1.00 15.11 356 THR A N 1
ATOM 1453 C CA . THR A 1 213 ? 43.565 76.063 48.434 1.00 14.49 356 THR A CA 1
ATOM 1454 C C . THR A 1 213 ? 44.092 76.871 49.604 1.00 14.74 356 THR A C 1
ATOM 1455 O O . THR A 1 213 ? 45.282 76.822 49.892 1.00 14.48 356 THR A O 1
ATOM 1459 N N . LYS A 1 214 ? 43.215 77.609 50.283 1.00 15.54 357 LYS A N 1
ATOM 1460 C CA . LYS A 1 214 ? 43.653 78.341 51.480 1.00 16.11 357 LYS A CA 1
ATOM 1461 C C . LYS A 1 214 ? 43.362 77.422 52.671 1.00 16.58 357 LYS A C 1
ATOM 1462 O O . LYS A 1 214 ? 42.243 76.927 52.821 1.00 18.07 357 LYS A O 1
ATOM 1468 N N . VAL A 1 215 ? 44.365 77.179 53.508 1.00 16.25 358 VAL A N 1
ATOM 1469 C CA . VAL A 1 215 ? 44.202 76.244 54.635 1.00 16.60 358 VAL A CA 1
ATOM 1470 C C . VAL A 1 215 ? 44.467 77.007 55.932 1.00 17.68 358 VAL A C 1
ATOM 1471 O O . VAL A 1 215 ? 45.519 77.610 56.080 1.00 18.34 358 VAL A O 1
ATOM 1475 N N . ASP A 1 216 ? 43.504 76.969 56.850 1.00 18.40 359 ASP A N 1
ATOM 1476 C CA . ASP A 1 216 ? 43.625 77.608 58.174 1.00 20.83 359 ASP A CA 1
ATOM 1477 C C . ASP A 1 216 ? 43.771 76.485 59.218 1.00 21.53 359 ASP A C 1
ATOM 1478 O O . ASP A 1 216 ? 42.885 75.631 59.325 1.00 21.55 359 ASP A O 1
ATOM 1483 N N . THR A 1 217 ? 44.878 76.487 59.979 1.00 21.02 360 THR A N 1
ATOM 1484 C CA . THR A 1 217 ? 45.182 75.406 60.938 1.00 21.28 360 THR A CA 1
ATOM 1485 C C . THR A 1 217 ? 45.023 75.843 62.391 1.00 23.59 360 THR A C 1
ATOM 1486 O O . THR A 1 217 ? 45.529 75.174 63.314 1.00 24.14 360 THR A O 1
ATOM 1490 N N . SER A 1 218 ? 44.319 76.947 62.602 1.00 24.15 361 SER A N 1
ATOM 1491 C CA . SER A 1 218 ? 44.190 77.511 63.956 1.00 27.18 361 SER A CA 1
ATOM 1492 C C . SER A 1 218 ? 43.271 76.738 64.915 1.00 28.26 361 SER A C 1
ATOM 1493 O O . SER A 1 218 ? 43.373 76.911 66.144 1.00 29.31 361 SER A O 1
ATOM 1496 N N . ASP A 1 219 ? 42.395 75.887 64.374 1.00 28.05 362 ASP A N 1
ATOM 1497 C CA . ASP A 1 219 ? 41.451 75.090 65.196 1.00 29.15 362 ASP A CA 1
ATOM 1498 C C . ASP A 1 219 ? 42.009 73.698 65.516 1.00 28.63 362 ASP A C 1
ATOM 1499 O O . ASP A 1 219 ? 41.782 72.744 64.768 1.00 27.78 362 ASP A O 1
ATOM 1504 N N . ASN A 1 220 ? 42.736 73.582 66.631 1.00 28.84 363 ASN A N 1
ATOM 1505 C CA . ASN A 1 220 ? 43.346 72.304 67.019 1.00 28.70 363 ASN A CA 1
ATOM 1506 C C . ASN A 1 220 ? 44.122 71.649 65.885 1.00 27.08 363 ASN A C 1
ATOM 1507 O O . ASN A 1 220 ? 44.042 70.434 65.682 1.00 26.41 363 ASN A O 1
ATOM 1512 N N . ASN A 1 221 ? 44.863 72.471 65.136 1.00 26.34 364 ASN A N 1
ATOM 1513 C CA . ASN A 1 221 ? 45.732 71.992 64.066 1.00 25.29 364 ASN A CA 1
ATOM 1514 C C . ASN A 1 221 ? 45.056 71.211 62.953 1.00 24.45 364 ASN A C 1
ATOM 1515 O O . ASN A 1 221 ? 45.710 70.438 62.248 1.00 24.39 364 ASN A O 1
ATOM 1520 N N . THR A 1 222 ? 43.752 71.412 62.772 1.00 23.72 365 THR A N 1
ATOM 1521 C CA . THR A 1 222 ? 43.078 70.766 61.651 1.00 22.47 365 THR A CA 1
ATOM 1522 C C . THR A 1 222 ? 43.419 71.492 60.360 1.00 21.96 365 THR A C 1
ATOM 1523 O O . THR A 1 222 ? 43.655 72.704 60.362 1.00 21.27 365 THR A O 1
ATOM 1527 N N . ASN A 1 223 ? 43.388 70.761 59.253 1.00 20.00 366 ASN A N 1
ATOM 1528 C CA . ASN A 1 223 ? 43.640 71.370 57.966 1.00 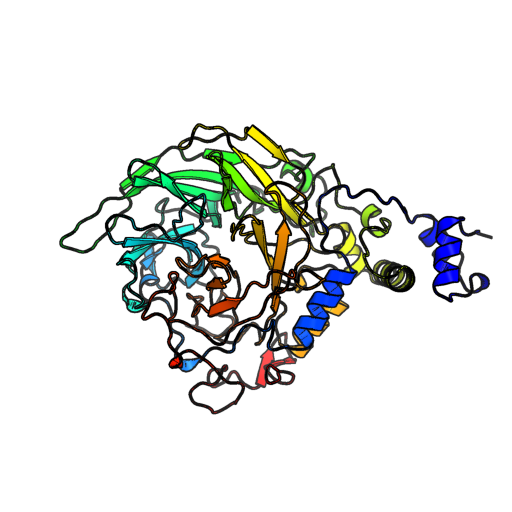20.50 366 ASN A CA 1
ATOM 1529 C C . ASN A 1 223 ? 42.328 71.825 57.336 1.00 19.93 366 ASN A C 1
ATOM 1530 O O . ASN A 1 223 ? 41.778 71.148 56.473 1.00 20.47 366 ASN A O 1
ATOM 1535 N N . HIS A 1 224 ? 41.840 72.968 57.796 1.00 19.39 367 HIS A N 1
ATOM 1536 C CA . HIS A 1 224 ? 40.548 73.499 57.364 1.00 18.79 367 HIS A CA 1
ATOM 1537 C C . HIS A 1 224 ? 40.754 74.147 55.982 1.00 18.74 367 HIS A C 1
ATOM 1538 O O . HIS A 1 224 ? 41.275 75.263 55.883 1.00 17.41 367 HIS A O 1
ATOM 1545 N N . GLN A 1 225 ? 40.353 73.415 54.935 1.00 15.84 368 GLN A N 1
ATOM 1546 C CA . GLN A 1 225 ? 40.613 73.819 53.545 1.00 15.99 368 GLN A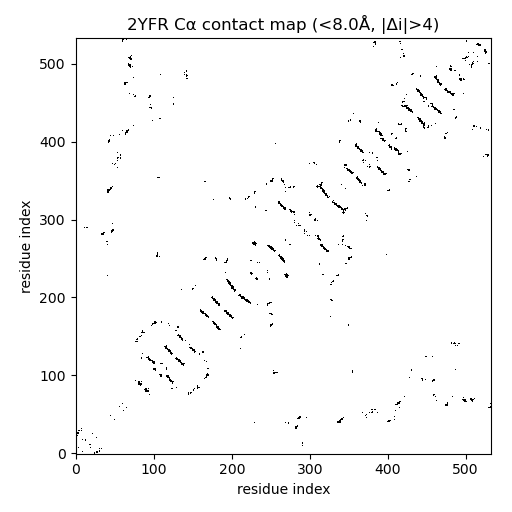 CA 1
ATOM 1547 C C . GLN A 1 225 ? 39.445 74.533 52.892 1.00 16.59 368 GLN A C 1
ATOM 1548 O O . GLN A 1 225 ? 38.299 74.168 53.115 1.00 16.85 368 GLN A O 1
ATOM 1554 N N . LYS A 1 226 ? 39.744 75.509 52.035 1.00 16.05 369 LYS A N 1
ATOM 1555 C CA . LYS A 1 226 ? 38.735 76.239 51.273 1.00 16.75 369 LYS A CA 1
ATOM 1556 C C . LYS A 1 226 ? 39.283 76.511 49.886 1.00 16.29 369 LYS A C 1
ATOM 1557 O O . LYS A 1 226 ? 40.497 76.703 49.706 1.00 16.14 369 LYS A O 1
ATOM 1563 N N . LEU A 1 227 ? 38.408 76.551 48.896 1.00 16.32 370 LEU A N 1
ATOM 1564 C CA . LEU A 1 227 ? 38.837 76.981 47.554 1.00 15.94 370 LEU A CA 1
ATOM 1565 C C . LEU A 1 227 ? 38.887 78.506 47.536 1.00 16.80 370 LEU A C 1
ATOM 1566 O O . LEU A 1 227 ? 37.930 79.160 47.934 1.00 18.19 370 LEU A O 1
ATOM 1571 N N . ALA A 1 228 ? 40.005 79.061 47.080 1.00 16.56 371 ALA A N 1
ATOM 1572 C CA . ALA A 1 228 ? 40.212 80.513 47.058 1.00 16.31 371 ALA A CA 1
ATOM 1573 C C . ALA A 1 228 ? 40.702 80.961 45.682 1.00 16.46 371 ALA A C 1
ATOM 1574 O O . ALA A 1 228 ? 41.094 80.130 44.854 1.00 15.96 371 ALA A O 1
ATOM 1576 N N . SER A 1 229 ? 40.651 82.263 45.420 1.00 16.80 372 SER A N 1
ATOM 1577 C CA . SER A 1 229 ? 41.186 82.781 44.156 1.00 17.64 372 SER A CA 1
ATOM 1578 C C . SER A 1 229 ? 41.846 84.120 44.420 1.00 17.57 372 SER A C 1
ATOM 1579 O O . SER A 1 229 ? 41.457 84.815 45.350 1.00 17.71 372 SER A O 1
ATOM 1582 N N . ALA A 1 230 ? 42.857 84.453 43.624 1.00 17.14 373 ALA A N 1
ATOM 1583 C CA . ALA A 1 230 ? 43.500 85.765 43.692 1.00 17.77 373 ALA A CA 1
ATOM 1584 C C . ALA A 1 230 ? 44.007 86.123 42.303 1.00 17.80 373 ALA A C 1
ATOM 1585 O O . ALA A 1 230 ? 44.283 85.242 41.485 1.00 16.91 373 ALA A O 1
ATOM 1587 N N . THR A 1 231 ? 44.150 87.417 42.057 1.00 17.99 374 THR A N 1
ATOM 1588 C CA . THR A 1 231 ? 44.704 87.923 40.802 1.00 18.39 374 THR A CA 1
ATOM 1589 C C . THR A 1 231 ? 46.157 88.351 41.026 1.00 18.25 374 THR A C 1
ATOM 1590 O O . THR A 1 231 ? 46.443 89.171 41.913 1.00 19.33 374 THR A O 1
ATOM 1594 N N . VAL A 1 232 ? 47.064 87.818 40.217 1.00 17.59 375 VAL A N 1
ATOM 1595 C CA . VAL A 1 232 ? 48.499 88.067 40.421 1.00 18.22 375 VAL A CA 1
ATOM 1596 C C . VAL A 1 232 ? 49.056 88.814 39.222 1.00 18.53 375 VAL A C 1
ATOM 1597 O O . VAL A 1 232 ? 48.933 88.340 38.078 1.00 19.40 375 VAL A O 1
ATOM 1601 N N . TYR A 1 233 ? 49.646 89.981 39.483 1.00 18.67 376 TYR A N 1
ATOM 1602 C CA . TYR A 1 233 ? 50.269 90.807 38.455 1.00 19.27 376 TYR A CA 1
ATOM 1603 C C . TYR A 1 233 ? 51.772 90.731 38.571 1.00 19.33 376 TYR A C 1
ATOM 1604 O O . TYR A 1 233 ? 52.309 90.797 39.673 1.00 19.37 376 TYR A O 1
ATOM 1613 N N . LEU A 1 234 ? 52.427 90.603 37.429 1.00 20.65 377 LEU A N 1
ATOM 1614 C CA . LEU A 1 234 ? 53.873 90.407 37.368 1.00 21.70 377 LEU A CA 1
ATOM 1615 C C . LEU A 1 234 ? 54.609 91.619 36.799 1.00 23.64 377 LEU A C 1
ATOM 1616 O O . LEU A 1 234 ? 54.064 92.349 35.979 1.00 25.26 377 LEU A O 1
ATOM 1621 N N . ASN A 1 235 ? 55.847 91.822 37.249 1.00 24.45 378 ASN A N 1
ATOM 1622 C CA . ASN A 1 235 ? 56.752 92.826 36.667 1.00 26.54 378 ASN A CA 1
ATOM 1623 C C . ASN A 1 235 ? 57.854 92.077 35.918 1.00 26.50 378 ASN A C 1
ATOM 1624 O O . ASN A 1 235 ? 58.432 91.135 36.451 1.00 26.34 378 ASN A O 1
ATOM 1629 N N . LEU A 1 236 ? 58.127 92.483 34.683 1.00 26.93 379 LEU A N 1
ATOM 1630 C CA . LEU A 1 236 ? 59.205 91.885 33.898 1.00 27.35 379 LEU A CA 1
ATOM 1631 C C . LEU A 1 236 ? 60.346 92.879 33.732 1.00 28.77 379 LEU A C 1
ATOM 1632 O O . LEU A 1 236 ? 60.135 94.011 33.296 1.00 28.98 379 LEU A O 1
ATOM 1637 N N . GLU A 1 237 ? 61.549 92.463 34.115 1.00 29.59 380 GLU A N 1
ATOM 1638 C CA . GLU A 1 237 ? 62.747 93.236 33.841 1.00 32.14 380 GLU A CA 1
ATOM 1639 C C . GLU A 1 237 ? 63.458 92.521 32.706 1.00 32.98 380 GLU A C 1
ATOM 1640 O O . GLU A 1 237 ? 64.146 91.525 32.936 1.00 32.02 380 GLU A O 1
ATOM 1646 N N . LYS A 1 238 ? 63.269 93.019 31.484 1.00 34.16 381 LYS A N 1
ATOM 1647 C CA . LYS A 1 238 ? 63.748 92.331 30.275 1.00 36.04 381 LYS A CA 1
ATOM 1648 C C . LYS A 1 238 ? 65.263 92.138 30.206 1.00 37.03 381 LYS A C 1
ATOM 1649 O O . LYS A 1 238 ? 65.723 91.075 29.784 1.00 37.65 381 LYS A O 1
ATOM 1655 N N . ASP A 1 239 ? 66.024 93.145 30.634 1.00 37.70 382 ASP A N 1
ATOM 1656 C CA A ASP A 1 239 ? 67.487 93.120 30.545 0.50 39.05 382 ASP A CA 1
ATOM 1657 C CA B ASP A 1 239 ? 67.483 93.094 30.522 0.50 39.05 382 ASP A CA 1
ATOM 1658 C C . ASP A 1 239 ? 68.137 92.165 31.553 1.00 38.57 382 ASP A C 1
ATOM 1659 O O . ASP A 1 239 ? 69.354 91.950 31.523 1.00 39.88 382 ASP A O 1
ATOM 1668 N N . GLN A 1 240 ? 67.332 91.612 32.451 1.00 36.37 383 GLN A N 1
ATOM 1669 C CA . GLN A 1 240 ? 67.821 90.627 33.424 1.00 35.59 383 GLN A CA 1
ATOM 1670 C C . GLN A 1 240 ? 67.074 89.299 33.318 1.00 33.24 383 GLN A C 1
ATOM 1671 O O . GLN A 1 240 ? 67.352 88.366 34.082 1.00 32.84 383 GLN A O 1
ATOM 1677 N N . ASP A 1 241 ? 66.142 89.216 32.365 1.00 31.28 384 ASP A N 1
ATOM 1678 C CA . ASP A 1 241 ? 65.247 88.064 32.215 1.00 29.74 384 ASP A CA 1
ATOM 1679 C C . ASP A 1 241 ? 64.642 87.718 33.583 1.00 27.58 384 ASP A C 1
ATOM 1680 O O . ASP A 1 241 ? 64.631 86.563 34.001 1.00 26.44 384 ASP A O 1
ATOM 1685 N N . LYS A 1 242 ? 64.150 88.736 34.278 1.00 26.78 385 LYS A N 1
ATOM 1686 C CA . LYS A 1 242 ? 63.725 88.570 35.667 1.00 25.49 385 LYS A CA 1
ATOM 1687 C C . LYS A 1 242 ? 62.254 88.931 35.829 1.00 24.44 385 LYS A C 1
ATOM 1688 O O . LYS A 1 242 ? 61.817 90.011 35.429 1.00 24.58 385 LYS A O 1
ATOM 1694 N N . ILE A 1 243 ? 61.495 88.017 36.417 1.00 22.43 386 ILE A N 1
ATOM 1695 C CA . ILE A 1 243 ? 60.089 88.256 36.686 1.00 21.79 386 ILE A CA 1
ATOM 1696 C C . ILE A 1 243 ? 59.920 88.352 38.191 1.00 22.09 386 ILE A C 1
ATOM 1697 O O . ILE A 1 243 ? 60.529 87.581 38.945 1.00 21.88 386 ILE A O 1
ATOM 1702 N N . SER A 1 244 ? 59.134 89.338 38.621 1.00 22.76 387 SER A N 1
ATOM 1703 C CA A SER A 1 244 ? 58.803 89.521 40.038 0.50 22.83 387 SER A CA 1
ATOM 1704 C CA B SER A 1 244 ? 58.802 89.471 40.034 0.50 22.69 387 SER A CA 1
ATOM 1705 C C . SER A 1 244 ? 57.291 89.627 40.228 1.00 22.02 387 SER A C 1
ATOM 1706 O O . SER A 1 244 ? 56.565 90.016 39.316 1.00 22.09 387 SER A O 1
ATOM 1711 N N . ILE A 1 245 ? 56.833 89.324 41.431 1.00 21.47 388 ILE A N 1
ATOM 1712 C CA . ILE A 1 245 ? 55.432 89.458 41.780 1.00 20.97 388 ILE A CA 1
ATOM 1713 C C . ILE A 1 245 ? 55.201 90.915 42.169 1.00 21.31 388 ILE A C 1
ATOM 1714 O O . ILE A 1 245 ? 55.836 91.417 43.098 1.00 21.76 388 ILE A O 1
ATOM 1719 N N . ALA A 1 246 ? 54.324 91.593 41.431 1.00 20.97 389 ALA A N 1
ATOM 1720 C CA . ALA A 1 246 ? 54.133 93.034 41.629 1.00 21.85 389 ALA A CA 1
ATOM 1721 C C . ALA A 1 246 ? 52.933 93.344 42.520 1.00 22.07 389 ALA A C 1
ATOM 1722 O O . ALA A 1 246 ? 53.037 94.154 43.449 1.00 22.82 389 ALA A O 1
ATOM 1724 N N . HIS A 1 247 ? 51.795 92.716 42.221 1.00 21.47 390 HIS A N 1
ATOM 1725 C CA . HIS A 1 247 ? 50.557 92.961 42.963 1.00 21.38 390 HIS A CA 1
ATOM 1726 C C . HIS A 1 247 ? 49.819 91.631 43.131 1.00 20.46 390 HIS A C 1
ATOM 1727 O O . HIS A 1 247 ? 49.804 90.790 42.209 1.00 20.38 390 HIS A O 1
ATOM 1734 N N . VAL A 1 248 ? 49.189 91.457 44.292 1.00 19.73 391 VAL A N 1
ATOM 1735 C CA . VAL A 1 248 ? 48.215 90.367 44.475 1.00 20.10 391 VAL A CA 1
ATOM 1736 C C . VAL A 1 248 ? 46.901 90.990 44.952 1.00 20.63 391 VAL A C 1
ATOM 1737 O O . VAL A 1 248 ? 46.843 91.580 46.038 1.00 20.65 391 VAL A O 1
ATOM 1741 N N . ASP A 1 249 ? 45.861 90.866 44.135 1.00 20.20 392 ASP A N 1
ATOM 1742 C CA . ASP A 1 249 ? 44.579 91.506 44.369 1.00 21.67 392 ASP A CA 1
ATOM 1743 C C . ASP A 1 249 ? 43.454 90.467 44.497 1.00 20.24 392 ASP A C 1
ATOM 1744 O O . ASP A 1 249 ? 43.607 89.311 44.079 1.00 19.05 392 ASP A O 1
ATOM 1749 N N . ASN A 1 250 ? 42.323 90.907 45.049 1.00 20.76 393 ASN A N 1
ATOM 1750 C CA . ASN A 1 250 ? 41.091 90.109 45.076 1.00 20.92 393 ASN A CA 1
ATOM 1751 C C . ASN A 1 250 ? 41.224 88.752 45.757 1.00 20.14 393 ASN A C 1
ATOM 1752 O O . ASN A 1 250 ? 40.553 87.801 45.353 1.00 20.09 393 ASN A O 1
ATOM 1757 N N . ASP A 1 251 ? 42.097 88.637 46.755 1.00 19.84 394 ASP A N 1
ATOM 1758 C CA . ASP A 1 251 ? 42.286 87.345 47.418 1.00 19.93 394 ASP A CA 1
ATOM 1759 C C . ASP A 1 251 ? 41.056 87.064 48.303 1.00 20.34 394 ASP A C 1
ATOM 1760 O O . ASP A 1 251 ? 40.755 87.829 49.218 1.00 21.10 394 ASP A O 1
ATOM 1765 N N . HIS A 1 252 ? 40.332 85.994 47.999 1.00 20.40 395 HIS A N 1
ATOM 1766 C CA . HIS A 1 252 ? 39.100 85.692 48.730 1.00 21.28 395 HIS A CA 1
ATOM 1767 C C . HIS A 1 252 ? 38.682 84.241 48.583 1.00 20.48 395 HIS A C 1
ATOM 1768 O O . HIS A 1 252 ? 39.124 83.536 47.677 1.00 19.75 395 HIS A O 1
ATOM 1775 N N . ILE A 1 253 ? 37.796 83.818 49.472 1.00 20.01 396 ILE A N 1
ATOM 1776 C CA . ILE A 1 253 ? 37.271 82.460 49.428 1.00 20.13 396 ILE A CA 1
ATOM 1777 C C . ILE A 1 253 ? 36.146 82.355 48.399 1.00 20.05 396 ILE A C 1
ATOM 1778 O O . ILE A 1 253 ? 35.195 83.162 48.409 1.00 21.53 396 ILE A O 1
ATOM 1783 N N . VAL A 1 254 ? 36.250 81.353 47.523 1.00 19.76 397 VAL A N 1
ATOM 1784 C CA . VAL A 1 254 ? 35.241 81.056 46.510 1.00 20.18 397 VAL A CA 1
ATOM 1785 C C . VAL A 1 254 ? 34.216 80.012 46.992 1.00 20.57 397 VAL A C 1
ATOM 1786 O O . VAL A 1 254 ? 33.011 80.184 46.777 1.00 20.84 397 VAL A O 1
ATOM 1790 N N . PHE A 1 255 ? 34.692 78.934 47.628 1.00 19.72 398 PHE A N 1
ATOM 1791 C CA . PHE A 1 255 ? 33.828 77.806 47.985 1.00 20.01 398 PHE A CA 1
ATOM 1792 C C . PHE A 1 255 ? 34.377 76.982 49.154 1.00 20.97 398 PHE A C 1
ATOM 1793 O O . PHE A 1 255 ? 35.578 76.691 49.214 1.00 19.82 398 PHE A O 1
ATOM 1801 N N . GLU A 1 256 ? 33.477 76.567 50.050 1.00 22.58 399 GLU A N 1
ATOM 1802 C CA . GLU A 1 256 ? 33.843 75.799 51.244 1.00 24.64 399 GLU A CA 1
ATOM 1803 C C . GLU A 1 256 ? 32.982 74.542 51.406 1.00 25.22 399 GLU A C 1
ATOM 1804 O O . GLU A 1 256 ? 33.040 73.895 52.450 1.00 26.20 399 GLU A O 1
ATOM 1810 N N . GLY A 1 257 ? 32.202 74.197 50.383 1.00 24.26 400 GLY A N 1
ATOM 1811 C CA . GLY A 1 257 ? 31.221 73.114 50.502 1.00 24.06 400 GLY A CA 1
ATOM 1812 C C . GLY A 1 257 ? 29.829 73.655 50.788 1.00 24.48 400 GLY A C 1
ATOM 1813 O O . GLY A 1 257 ? 29.677 74.709 51.414 1.00 25.01 400 GLY A O 1
ATOM 1814 N N . ASP A 1 258 ? 28.814 72.917 50.354 1.00 24.23 401 ASP A N 1
ATOM 1815 C CA . ASP A 1 258 ? 27.421 73.344 50.484 1.00 25.00 401 ASP A CA 1
ATOM 1816 C C . ASP A 1 258 ? 26.670 72.509 51.521 1.00 25.63 401 ASP A C 1
ATOM 1817 O O . ASP A 1 258 ? 25.605 72.915 52.012 1.00 26.98 401 ASP A O 1
ATOM 1822 N N . GLY A 1 259 ? 27.204 71.327 51.824 1.00 24.34 402 GLY A N 1
ATOM 1823 C CA . GLY A 1 259 ? 26.607 70.432 52.806 1.00 24.20 402 GLY A CA 1
ATOM 1824 C C . GLY A 1 259 ? 25.783 69.317 52.185 1.00 24.19 402 GLY A C 1
ATOM 1825 O O . GLY A 1 259 ? 25.636 68.264 52.784 1.00 24.53 402 GLY A O 1
ATOM 1826 N N . TYR A 1 260 ? 25.217 69.555 51.003 1.00 23.64 403 TYR A N 1
ATOM 1827 C CA . TYR A 1 260 ? 24.437 68.520 50.318 1.00 24.54 403 TYR A CA 1
ATOM 1828 C C . TYR A 1 260 ? 25.315 67.747 49.322 1.00 23.43 403 TYR A C 1
ATOM 1829 O O . TYR A 1 260 ? 25.528 66.543 49.472 1.00 23.52 403 TYR A O 1
ATOM 1838 N N . HIS A 1 261 ? 25.830 68.441 48.314 1.00 22.62 404 HIS A N 1
ATOM 1839 C CA . HIS A 1 261 ? 26.726 67.801 47.359 1.00 21.65 404 HIS A CA 1
ATOM 1840 C C . HIS A 1 261 ? 28.105 67.505 47.991 1.00 21.10 404 HIS A C 1
ATOM 1841 O O . HIS A 1 261 ? 28.672 66.425 47.758 1.00 20.50 404 HIS A O 1
ATOM 1848 N N . TYR A 1 262 ? 28.625 68.454 48.779 1.00 20.49 405 TYR A N 1
ATOM 1849 C CA . TYR A 1 262 ? 29.992 68.369 49.325 1.00 20.20 405 TYR A CA 1
ATOM 1850 C C . TYR A 1 262 ? 29.990 68.672 50.809 1.00 20.93 405 TYR A C 1
ATOM 1851 O O . TYR A 1 262 ? 29.325 69.608 51.259 1.00 21.72 405 TYR A O 1
ATOM 1860 N N . GLN A 1 263 ? 30.759 67.879 51.542 1.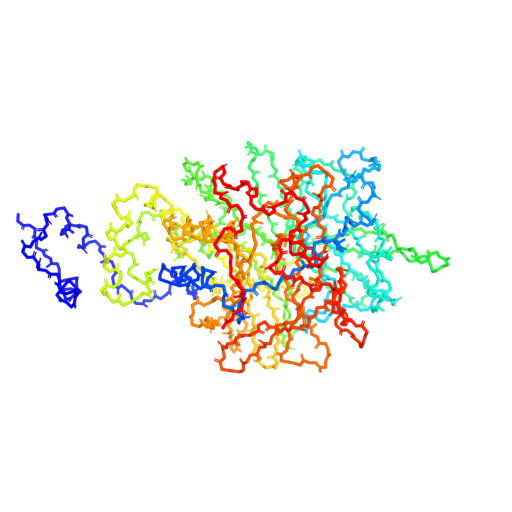00 20.67 406 GLN A N 1
ATOM 1861 C CA . GLN A 1 263 ? 30.886 68.001 52.984 1.00 21.87 406 GLN A CA 1
ATOM 1862 C C . GLN A 1 263 ? 31.550 69.321 53.387 1.00 22.10 406 GLN A C 1
ATOM 1863 O O . GLN A 1 263 ? 32.553 69.747 52.780 1.00 21.49 406 GLN A O 1
ATOM 1869 N N . THR A 1 264 ? 30.983 69.959 54.413 1.00 22.12 407 THR A N 1
ATOM 1870 C CA . THR A 1 264 ? 31.536 71.185 54.969 1.00 22.48 407 THR A CA 1
ATOM 1871 C C . THR A 1 264 ? 32.461 70.878 56.165 1.00 22.54 407 THR A C 1
ATOM 1872 O O . THR A 1 264 ? 32.426 69.779 56.754 1.00 22.09 407 THR A O 1
ATOM 1876 N N . TYR A 1 265 ? 33.258 71.867 56.545 1.00 22.21 408 TYR A N 1
ATOM 1877 C CA . TYR A 1 265 ? 34.098 71.738 57.728 1.00 23.29 408 TYR A CA 1
ATOM 1878 C C . TYR A 1 265 ? 33.266 71.456 58.996 1.00 24.47 408 TYR A C 1
ATOM 1879 O O . TYR A 1 265 ? 33.605 70.580 59.799 1.00 24.96 408 TYR A O 1
ATOM 1888 N N . ASP A 1 266 ? 32.172 72.183 59.166 1.00 25.27 409 ASP A N 1
ATOM 1889 C CA . ASP A 1 266 ? 31.319 71.974 60.337 1.00 27.52 409 ASP A CA 1
ATOM 1890 C C . ASP A 1 266 ? 30.725 70.559 60.379 1.00 27.03 409 ASP A C 1
ATOM 1891 O O . ASP A 1 266 ? 30.642 69.949 61.439 1.00 27.52 409 ASP A O 1
ATOM 1896 N N . GLN A 1 267 ? 30.321 70.036 59.225 1.00 25.97 410 GLN A N 1
ATOM 1897 C CA . GLN A 1 267 ? 29.825 68.661 59.161 1.00 26.11 410 GLN A CA 1
ATOM 1898 C C . GLN A 1 267 ? 30.916 67.671 59.565 1.00 25.89 410 GLN A C 1
ATOM 1899 O O . GLN A 1 267 ? 30.675 66.762 60.355 1.00 26.27 410 GLN A O 1
ATOM 1905 N N . TRP A 1 268 ? 32.122 67.881 59.041 1.00 25.01 411 TRP A N 1
ATOM 1906 C CA . TRP A 1 268 ? 33.268 67.033 59.345 1.00 26.16 411 TRP A CA 1
ATOM 1907 C C . TRP A 1 268 ? 33.572 67.022 60.841 1.00 28.18 411 TRP A C 1
ATOM 1908 O O . TRP A 1 268 ? 33.766 65.957 61.441 1.00 28.26 411 TRP A O 1
ATOM 1919 N N . LYS A 1 269 ? 33.604 68.215 61.432 1.00 29.98 412 LYS A N 1
ATOM 1920 C CA . LYS A 1 269 ? 33.847 68.379 62.867 1.00 33.26 412 LYS A CA 1
ATOM 1921 C C . LYS A 1 269 ? 32.806 67.621 63.700 1.00 35.09 412 LYS A C 1
ATOM 1922 O O . LYS A 1 269 ? 33.157 66.967 64.687 1.00 35.80 412 LYS A O 1
ATOM 1928 N N . GLU A 1 270 ? 31.543 67.693 63.272 1.00 36.14 413 GLU A N 1
ATOM 1929 C CA A GLU A 1 270 ? 30.419 67.059 63.972 0.50 38.35 413 GLU A CA 1
ATOM 1930 C CA B GLU A 1 270 ? 30.429 67.064 63.991 0.50 38.20 413 GLU A CA 1
ATOM 1931 C C . GLU A 1 270 ? 30.458 65.535 63.940 1.00 38.87 413 GLU A C 1
ATOM 1932 O O . GLU A 1 270 ? 30.056 64.879 64.895 1.00 40.33 413 GLU A O 1
ATOM 1943 N N . THR A 1 271 ? 30.927 64.958 62.838 1.00 38.63 414 THR A N 1
ATOM 1944 C CA . THR A 1 271 ? 30.915 63.495 62.762 1.00 40.22 414 THR A CA 1
ATOM 1945 C C . THR A 1 271 ? 32.227 62.803 63.132 1.00 40.76 414 THR A C 1
ATOM 1946 O O . THR A 1 271 ? 32.209 61.625 63.509 1.00 41.27 414 THR A O 1
ATOM 1950 N N . ASN A 1 272 ? 33.346 63.533 63.062 1.00 40.82 415 ASN A N 1
ATOM 1951 C CA . ASN A 1 272 ? 34.667 62.919 63.239 1.00 41.16 415 ASN A CA 1
ATOM 1952 C C . ASN A 1 272 ? 34.816 62.192 64.562 1.00 42.39 415 ASN A C 1
ATOM 1953 O O . ASN A 1 272 ? 34.457 62.728 65.623 1.00 43.38 415 ASN A O 1
ATOM 1958 N N . LYS A 1 273 ? 35.317 60.961 64.484 1.00 42.27 416 LYS A N 1
ATOM 1959 C CA . LYS A 1 273 ? 35.763 60.244 65.684 1.00 43.51 416 LYS A CA 1
ATOM 1960 C C . LYS A 1 273 ? 37.294 60.096 65.680 1.00 42.67 416 LYS A C 1
ATOM 1961 O O . LYS A 1 273 ? 37.864 59.353 66.495 1.00 43.22 416 LYS A O 1
ATOM 1967 N N . GLY A 1 274 ? 37.948 60.819 64.766 1.00 40.23 417 GLY A N 1
ATOM 1968 C CA . GLY A 1 274 ? 39.398 60.941 64.779 1.00 39.65 417 GLY A CA 1
ATOM 1969 C C . GLY A 1 274 ? 40.109 60.369 63.565 1.00 38.91 417 GLY A C 1
ATOM 1970 O O . GLY A 1 274 ? 41.332 60.432 63.467 1.00 37.61 417 GLY A O 1
ATOM 1971 N N . ALA A 1 275 ? 39.340 59.806 62.642 1.00 38.73 418 ALA A N 1
ATOM 1972 C CA . ALA A 1 275 ? 39.910 59.016 61.556 1.00 38.92 418 ALA A CA 1
ATOM 1973 C C . ALA A 1 275 ? 39.239 59.344 60.233 1.00 38.12 418 ALA A C 1
ATOM 1974 O O . ALA A 1 275 ? 39.318 58.577 59.272 1.00 38.17 418 ALA A O 1
ATOM 1976 N N . ASP A 1 276 ? 38.583 60.493 60.188 1.00 37.59 419 ASP A N 1
ATOM 1977 C CA . ASP A 1 276 ? 37.900 60.915 58.980 1.00 37.00 419 ASP A CA 1
ATOM 1978 C C . ASP A 1 276 ? 38.756 61.977 58.316 1.00 35.95 419 ASP A C 1
ATOM 1979 O O . ASP A 1 276 ? 39.286 62.855 59.010 1.00 36.40 419 ASP A O 1
ATOM 1984 N N . ASN A 1 277 ? 38.900 61.863 56.993 1.00 34.94 420 ASN A N 1
ATOM 1985 C CA . ASN A 1 277 ? 39.619 62.836 56.178 1.00 33.04 420 ASN A CA 1
ATOM 1986 C C . ASN A 1 277 ? 38.784 64.083 55.928 1.00 31.99 420 ASN A C 1
ATOM 1987 O O . ASN A 1 277 ? 37.554 64.036 55.938 1.00 32.44 420 ASN A O 1
ATOM 1992 N N . ILE A 1 278 ? 39.455 65.212 55.733 1.00 29.60 421 ILE A N 1
ATOM 1993 C CA . ILE A 1 278 ? 38.779 66.438 55.338 1.00 28.60 421 ILE A CA 1
ATOM 1994 C C . ILE A 1 278 ? 39.397 66.880 54.015 1.00 25.31 421 ILE A C 1
ATOM 1995 O O . ILE A 1 278 ? 40.627 66.842 53.866 1.00 25.84 421 ILE A O 1
ATOM 2000 N N . ALA A 1 279 ? 38.557 67.221 53.038 1.00 23.50 422 ALA A N 1
ATOM 2001 C CA . ALA A 1 279 ? 39.040 67.704 51.735 1.00 21.41 422 ALA A CA 1
ATOM 2002 C C . ALA A 1 279 ? 38.179 68.793 51.111 1.00 19.84 422 ALA A C 1
ATOM 2003 O O . ALA A 1 279 ? 36.967 68.667 51.012 1.00 19.52 422 ALA A O 1
ATOM 2005 N N . MET A 1 280 ? 38.830 69.873 50.692 1.00 17.98 423 MET A N 1
ATOM 2006 C CA . MET A 1 280 ? 38.190 70.884 49.866 1.00 17.77 423 MET A CA 1
ATOM 2007 C C . MET A 1 280 ? 39.348 71.617 49.188 1.00 16.46 423 MET A C 1
ATOM 2008 O O . MET A 1 280 ? 39.762 72.695 49.623 1.00 16.24 423 MET A O 1
ATOM 2013 N N . ARG A 1 281 ? 39.886 71.020 48.125 1.00 15.79 424 ARG A N 1
ATOM 2014 C CA . ARG A 1 281 ? 41.196 71.485 47.646 1.00 15.12 424 ARG A CA 1
ATOM 2015 C C . ARG A 1 281 ? 41.422 71.150 46.177 1.00 15.31 424 ARG A C 1
ATOM 2016 O O . ARG A 1 281 ? 40.560 70.537 45.538 1.00 15.02 424 ARG A O 1
ATOM 2024 N N . ASP A 1 282 ? 42.567 71.593 45.652 1.00 15.17 425 ASP A N 1
ATOM 2025 C CA . ASP A 1 282 ? 43.034 71.176 44.314 1.00 16.19 425 ASP A CA 1
ATOM 2026 C C . ASP A 1 282 ? 42.087 71.619 43.187 1.00 17.42 425 ASP A C 1
ATOM 2027 O O . ASP A 1 282 ? 41.806 70.842 42.264 1.00 18.02 425 ASP A O 1
ATOM 2032 N N . ALA A 1 283 ? 41.624 72.872 43.240 1.00 17.50 426 ALA A N 1
ATOM 2033 C CA . ALA A 1 283 ? 40.691 73.372 42.218 1.00 17.12 426 ALA A CA 1
ATOM 2034 C C . ALA A 1 283 ? 41.368 73.495 40.863 1.00 17.46 426 ALA A C 1
ATOM 2035 O O . ALA A 1 283 ? 42.389 74.179 40.736 1.00 18.01 426 ALA A O 1
ATOM 2037 N N . HIS A 1 284 ? 40.762 72.872 39.855 1.00 16.56 427 HIS A N 1
ATOM 2038 C CA . HIS A 1 284 ? 41.256 72.925 38.504 1.00 16.74 427 HIS A CA 1
ATOM 2039 C C . HIS A 1 284 ? 40.295 73.721 37.636 1.00 16.96 427 HIS A C 1
ATOM 2040 O O . HIS A 1 284 ? 39.148 73.309 37.426 1.00 16.81 427 HIS A O 1
ATOM 2047 N N . VAL A 1 285 ? 40.769 74.838 37.096 1.00 16.76 428 VAL A N 1
ATOM 2048 C CA . VAL A 1 285 ? 39.926 75.676 36.246 1.00 18.25 428 VAL A CA 1
ATOM 2049 C C . VAL A 1 285 ? 39.775 75.121 34.820 1.00 18.59 428 VAL A C 1
ATOM 2050 O O . VAL A 1 285 ? 40.754 74.702 34.197 1.00 18.93 428 VAL A O 1
ATOM 2054 N N . ILE A 1 286 ? 38.548 75.132 34.302 1.00 18.84 429 ILE A N 1
ATOM 2055 C CA . ILE A 1 286 ? 38.302 74.728 32.922 1.00 20.35 429 ILE A CA 1
ATOM 2056 C C . ILE A 1 286 ? 37.107 75.520 32.390 1.00 21.94 429 ILE A C 1
ATOM 2057 O O . ILE A 1 286 ? 36.148 75.741 33.129 1.00 21.66 429 ILE A O 1
ATOM 2062 N N . ASP A 1 287 ? 37.205 75.982 31.142 1.00 23.04 430 ASP A N 1
ATOM 2063 C CA . ASP A 1 287 ? 36.110 76.704 30.482 1.00 25.09 430 ASP A CA 1
ATOM 2064 C C . ASP A 1 287 ? 35.485 75.790 29.443 1.00 27.09 430 ASP A C 1
ATOM 2065 O O . ASP A 1 287 ? 36.199 75.028 28.769 1.00 27.04 430 ASP A O 1
ATOM 2070 N N . ASP A 1 288 ? 34.161 75.847 29.313 1.00 28.84 431 ASP A N 1
ATOM 2071 C CA . ASP A 1 288 ? 33.494 75.160 28.194 1.00 31.25 431 ASP A CA 1
ATOM 2072 C C . ASP A 1 288 ? 33.518 76.018 26.920 1.00 33.34 431 ASP A C 1
ATOM 2073 O O . ASP A 1 288 ? 34.051 77.137 26.922 1.00 33.07 431 ASP A O 1
ATOM 2078 N N . ASP A 1 289 ? 32.966 75.499 25.827 1.00 36.29 432 ASP A N 1
ATOM 2079 C CA . ASP A 1 289 ? 33.007 76.216 24.546 1.00 39.72 432 ASP A CA 1
ATOM 2080 C C . ASP A 1 289 ? 32.339 77.589 24.608 1.00 41.10 432 ASP A C 1
ATOM 2081 O O . ASP A 1 289 ? 32.767 78.521 23.918 1.00 42.24 432 ASP A O 1
ATOM 2086 N N . ASN A 1 290 ? 31.297 77.698 25.434 1.00 41.44 433 ASN A N 1
ATOM 2087 C CA . ASN A 1 290 ? 30.559 78.944 25.618 1.00 42.21 433 ASN A CA 1
ATOM 2088 C C . ASN A 1 290 ? 31.258 79.915 26.580 1.00 41.02 433 ASN A C 1
ATOM 2089 O O . ASN A 1 290 ? 30.776 81.024 26.832 1.00 41.86 433 ASN A O 1
ATOM 2094 N N . GLY A 1 291 ? 32.403 79.494 27.108 1.00 38.61 434 GLY A N 1
ATOM 2095 C CA . GLY A 1 291 ? 33.197 80.347 27.982 1.00 36.45 434 GLY A CA 1
ATOM 2096 C C . GLY A 1 291 ? 32.677 80.471 29.400 1.00 34.31 434 GLY A C 1
ATOM 2097 O O . GLY A 1 291 ? 33.109 81.367 30.136 1.00 34.73 434 GLY A O 1
ATOM 2098 N N . ASN A 1 292 ? 31.738 79.601 29.782 1.00 32.42 435 ASN A N 1
ATOM 2099 C CA . ASN A 1 292 ? 31.420 79.421 31.196 1.00 29.62 435 ASN A CA 1
ATOM 2100 C C . ASN A 1 292 ? 32.657 78.835 31.853 1.00 26.46 435 ASN A C 1
ATOM 2101 O O . ASN A 1 292 ? 33.345 78.003 31.244 1.00 25.26 435 ASN A O 1
ATOM 2106 N N . ARG A 1 293 ? 32.931 79.269 33.077 1.00 23.67 436 ARG A N 1
ATOM 2107 C CA . ARG A 1 293 ? 34.108 78.802 33.821 1.00 21.57 436 ARG A CA 1
ATOM 2108 C C . ARG A 1 293 ? 33.704 77.909 34.983 1.00 20.46 436 ARG A C 1
ATOM 2109 O O . ARG A 1 293 ? 32.752 78.215 35.704 1.00 20.68 436 ARG A O 1
ATOM 2117 N N . TYR A 1 294 ? 34.418 76.797 35.137 1.00 19.66 437 TYR A N 1
ATOM 2118 C CA . TYR A 1 294 ? 34.156 75.826 36.200 1.00 19.69 437 TYR A CA 1
ATOM 2119 C C . TYR A 1 294 ? 35.417 75.579 37.005 1.00 19.40 437 TYR A C 1
ATOM 2120 O O . TYR A 1 294 ? 36.521 75.769 36.500 1.00 19.54 437 TYR A O 1
ATOM 2129 N N . LEU A 1 295 ? 35.248 75.152 38.256 1.00 18.57 438 LEU A N 1
ATOM 2130 C CA . LEU A 1 295 ? 36.346 74.566 39.020 1.00 18.57 438 LEU A CA 1
ATOM 2131 C C . LEU A 1 295 ? 36.003 73.116 39.309 1.00 18.35 438 LEU A C 1
ATOM 2132 O O . LEU A 1 295 ? 34.896 72.825 39.767 1.00 18.08 438 LEU A O 1
ATOM 2137 N N . VAL A 1 296 ? 36.959 72.230 39.044 1.00 17.78 439 VAL A N 1
ATOM 2138 C CA . VAL A 1 296 ? 36.842 70.806 39.386 1.00 17.61 439 VAL A CA 1
ATOM 2139 C C . VAL A 1 296 ? 37.840 70.572 40.521 1.00 17.43 439 VAL A C 1
ATOM 2140 O O . VAL A 1 296 ? 38.993 70.972 40.425 1.00 17.91 439 VAL A O 1
ATOM 2144 N N . PHE A 1 297 ? 37.400 69.938 41.604 1.00 16.67 440 PHE A N 1
ATOM 2145 C CA . PHE A 1 297 ? 38.192 69.950 42.835 1.00 16.10 440 PHE A CA 1
ATOM 2146 C C . PHE A 1 297 ? 38.010 68.657 43.619 1.00 16.09 440 PHE A C 1
ATOM 2147 O O . PHE A 1 297 ? 37.085 67.868 43.346 1.00 16.39 440 PHE A O 1
ATOM 2155 N N . GLU A 1 298 ? 38.908 68.441 44.574 1.00 15.96 441 GLU A N 1
ATOM 2156 C CA . GLU A 1 298 ? 38.805 67.318 45.502 1.00 16.88 441 GLU A CA 1
ATOM 2157 C C . GLU A 1 298 ? 37.949 67.703 46.720 1.00 16.97 441 GLU A C 1
ATOM 2158 O O . GLU A 1 298 ? 38.165 68.748 47.344 1.00 15.94 441 GLU A O 1
ATOM 2164 N N . ALA A 1 299 ? 37.007 66.836 47.077 1.00 16.76 442 ALA A N 1
ATOM 2165 C CA . ALA A 1 299 ? 36.169 67.081 48.245 1.00 17.60 442 ALA A CA 1
ATOM 2166 C C . ALA A 1 299 ? 35.699 65.750 48.827 1.00 18.10 442 ALA A C 1
ATOM 2167 O O . ALA A 1 299 ? 36.281 64.708 48.524 1.00 17.20 442 ALA A O 1
ATOM 2169 N N . SER A 1 300 ? 34.679 65.792 49.690 1.00 18.91 443 SER A N 1
ATOM 2170 C CA . SER A 1 300 ? 34.019 64.577 50.172 1.00 20.34 443 SER A CA 1
ATOM 2171 C C . SER A 1 300 ? 32.524 64.784 49.975 1.00 20.32 443 SER A C 1
ATOM 2172 O O . SER A 1 300 ? 32.052 65.916 49.944 1.00 20.03 443 SER A O 1
ATOM 2175 N N . THR A 1 301 ? 31.780 63.693 49.820 1.00 21.01 444 THR A N 1
ATOM 2176 C CA . THR A 1 301 ? 30.344 63.806 49.608 1.00 21.18 444 THR A CA 1
ATOM 2177 C C . THR A 1 301 ? 29.642 64.391 50.822 1.00 21.59 444 THR A C 1
ATOM 2178 O O . THR A 1 301 ? 30.046 64.151 51.962 1.00 21.07 444 THR A O 1
ATOM 2182 N N . GLY A 1 302 ? 28.585 65.158 50.560 1.00 21.64 445 GLY A N 1
ATOM 2183 C CA . GLY A 1 302 ? 27.741 65.692 51.626 1.00 22.19 445 GLY A CA 1
ATOM 2184 C C . GLY A 1 302 ? 26.555 64.768 51.850 1.00 22.16 445 GLY A C 1
ATOM 2185 O O . GLY A 1 302 ? 26.607 63.564 51.565 1.00 21.91 445 GLY A O 1
ATOM 2186 N N . THR A 1 303 ? 25.454 65.336 52.329 1.00 23.54 446 THR A N 1
ATOM 2187 C CA . THR A 1 303 ? 24.273 64.526 52.686 1.00 24.46 446 THR A CA 1
ATOM 2188 C C . THR A 1 303 ? 23.545 63.922 51.486 1.00 24.97 446 THR A C 1
ATOM 2189 O O . THR A 1 303 ? 22.637 63.094 51.651 1.00 25.41 446 THR A O 1
ATOM 2193 N N . GLU A 1 304 ? 23.945 64.322 50.282 1.00 24.50 447 GLU A N 1
ATOM 2194 C CA . GLU A 1 304 ? 23.462 63.652 49.068 1.00 26.29 447 GLU A CA 1
ATOM 2195 C C . GLU A 1 304 ? 23.827 62.153 49.103 1.00 26.75 447 GLU A C 1
ATOM 2196 O O . GLU A 1 304 ? 23.053 61.291 48.652 1.00 27.48 447 GLU A O 1
ATOM 2202 N N . ASN A 1 305 ? 25.003 61.850 49.661 1.00 21.75 448 ASN A N 1
ATOM 2203 C CA . ASN A 1 305 ? 25.462 60.470 49.803 1.00 22.61 448 ASN A CA 1
ATOM 2204 C C . ASN A 1 305 ? 26.571 60.378 50.851 1.00 23.83 448 ASN A C 1
ATOM 2205 O O . ASN A 1 305 ? 27.757 60.182 50.532 1.00 24.01 448 ASN A O 1
ATOM 2210 N N . TYR A 1 306 ? 26.174 60.525 52.110 1.00 24.90 449 TYR A N 1
ATOM 2211 C CA . TYR A 1 306 ? 27.127 60.778 53.182 1.00 26.12 449 TYR A CA 1
ATOM 2212 C C . TYR A 1 306 ? 27.843 59.511 53.626 1.00 26.08 449 TYR A C 1
ATOM 2213 O O . TYR A 1 306 ? 27.281 58.416 53.545 1.00 26.22 449 TYR A O 1
ATOM 2222 N N . GLN A 1 307 ? 29.060 59.668 54.142 1.00 25.50 450 GLN A N 1
ATOM 2223 C CA . GLN A 1 307 ? 29.773 58.537 54.714 1.00 25.43 450 GLN A CA 1
ATOM 2224 C C . GLN A 1 307 ? 28.985 57.940 55.872 1.00 25.72 450 GLN A C 1
ATOM 2225 O O . GLN A 1 307 ? 28.110 58.594 56.450 1.00 26.13 450 GLN A O 1
ATOM 2231 N N . GLY A 1 308 ? 29.318 56.709 56.233 1.00 25.57 451 GLY A N 1
ATOM 2232 C CA . GLY A 1 308 ? 28.765 56.113 57.440 1.00 26.08 451 GLY A CA 1
ATOM 2233 C C . GLY A 1 308 ? 28.665 54.616 57.321 1.00 26.03 451 GLY A C 1
ATOM 2234 O O . GLY A 1 308 ? 28.959 54.045 56.272 1.00 25.05 451 GLY A O 1
ATOM 2235 N N . ASP A 1 309 ? 28.257 53.982 58.412 1.00 26.87 452 ASP A N 1
ATOM 2236 C CA . ASP A 1 309 ? 28.052 52.547 58.435 1.00 27.67 452 ASP A CA 1
ATOM 2237 C C . ASP A 1 309 ? 27.111 52.100 57.313 1.00 27.34 452 ASP A C 1
ATOM 2238 O O . ASP A 1 309 ? 27.295 51.022 56.737 1.00 27.14 452 ASP A O 1
ATOM 2243 N N . ASP A 1 310 ? 26.122 52.936 56.992 1.00 26.98 453 ASP A N 1
ATOM 2244 C CA . ASP A 1 310 ? 25.111 52.577 55.995 1.00 27.79 453 ASP A CA 1
ATOM 2245 C C . ASP A 1 310 ? 25.742 52.268 54.631 1.00 25.79 453 ASP A C 1
ATOM 2246 O O . ASP A 1 310 ? 25.180 51.504 53.848 1.00 25.50 453 ASP A O 1
ATOM 2251 N N . GLN A 1 311 ? 26.905 52.855 54.354 1.00 23.83 454 GLN A N 1
ATOM 2252 C CA . GLN A 1 311 ? 27.553 52.661 53.047 1.00 22.76 454 GLN A CA 1
ATOM 2253 C C . GLN A 1 311 ? 27.942 51.212 52.795 1.00 21.97 454 GLN A C 1
ATOM 2254 O O . GLN A 1 311 ? 27.928 50.742 51.659 1.00 21.53 454 GLN A O 1
ATOM 2260 N N . ILE A 1 312 ? 28.287 50.497 53.861 1.00 22.33 455 ILE A N 1
ATOM 2261 C CA . ILE A 1 312 ? 28.628 49.084 53.753 1.00 21.62 455 ILE A CA 1
ATOM 2262 C C . ILE A 1 312 ? 27.469 48.248 53.145 1.00 22.29 455 ILE A C 1
ATOM 2263 O O . ILE A 1 312 ? 27.696 47.226 52.500 1.00 21.73 455 ILE A O 1
ATOM 2268 N N . TYR A 1 313 ? 26.243 48.713 53.344 1.00 22.03 456 TYR A N 1
ATOM 2269 C CA . TYR A 1 313 ? 25.066 47.990 52.898 1.00 23.19 456 TYR A CA 1
ATOM 2270 C C . TYR A 1 313 ? 24.547 48.453 51.542 1.00 22.64 456 TYR A C 1
ATOM 2271 O O . TYR A 1 313 ? 23.502 47.993 51.109 1.00 23.96 456 TYR A O 1
ATOM 2280 N N . GLN A 1 314 ? 25.258 49.367 50.875 1.00 21.61 457 GLN A N 1
ATOM 2281 C CA . GLN A 1 314 ? 24.785 49.831 49.564 1.00 20.90 457 GLN A CA 1
ATOM 2282 C C . GLN A 1 314 ? 25.444 48.986 48.464 1.00 20.41 457 GLN A C 1
ATOM 2283 O O . GLN A 1 314 ? 26.623 49.153 48.173 1.00 19.80 457 GLN A O 1
ATOM 2289 N N . TRP A 1 315 ? 24.682 48.065 47.877 1.00 21.26 458 TRP A N 1
ATOM 2290 C CA . TRP A 1 315 ? 25.217 47.125 46.884 1.00 21.38 458 TRP A CA 1
ATOM 2291 C C . TRP A 1 315 ? 25.927 47.817 45.720 1.00 20.78 458 TRP A C 1
ATOM 2292 O O . TRP A 1 315 ? 26.892 47.279 45.195 1.00 20.45 458 TRP A O 1
ATOM 2303 N N . LEU A 1 316 ? 25.432 48.989 45.318 1.00 20.88 459 LEU A N 1
ATOM 2304 C CA A LEU A 1 316 ? 26.009 49.780 44.227 0.50 20.92 459 LEU A CA 1
ATOM 2305 C CA B LEU A 1 316 ? 26.028 49.691 44.184 0.50 20.83 459 LEU A CA 1
ATOM 2306 C C . LEU A 1 316 ? 27.476 50.108 44.442 1.00 20.06 459 LEU A C 1
ATOM 2307 O O . LEU A 1 316 ? 28.219 50.357 43.487 1.00 19.48 459 LEU A O 1
ATOM 2316 N N . ASN A 1 317 ? 27.894 50.141 45.712 1.00 19.26 460 ASN A N 1
ATOM 2317 C CA . ASN A 1 317 ? 29.284 50.504 46.024 1.00 19.14 460 ASN A CA 1
ATOM 2318 C C . ASN A 1 317 ? 30.285 49.409 45.667 1.00 19.05 460 ASN A C 1
ATOM 2319 O O . ASN A 1 317 ? 31.505 49.664 45.606 1.00 18.87 460 ASN A O 1
ATOM 2324 N N . TYR A 1 318 ? 29.772 48.192 45.444 1.00 18.70 461 TYR A N 1
ATOM 2325 C CA . TYR A 1 318 ? 30.645 47.028 45.328 1.00 18.69 461 TYR A CA 1
ATOM 2326 C C . TYR A 1 318 ? 31.167 46.880 43.909 1.00 18.42 461 TYR A C 1
ATOM 2327 O O . TYR A 1 318 ? 32.366 46.782 43.698 1.00 18.25 461 TYR A O 1
ATOM 2336 N N . GLY A 1 319 ? 30.262 46.882 42.938 1.00 18.41 462 GLY A N 1
ATOM 2337 C CA . GLY A 1 319 ? 30.669 47.041 41.534 1.00 18.41 462 GLY A CA 1
ATOM 2338 C C . GLY A 1 319 ? 31.277 45.844 40.821 1.00 18.81 462 GLY A C 1
ATOM 2339 O O . GLY A 1 319 ? 31.849 46.001 39.741 1.00 18.02 462 GLY A O 1
ATOM 2340 N N . GLY A 1 320 ? 31.158 44.658 41.412 1.00 19.23 463 GLY A N 1
ATOM 2341 C CA . GLY A 1 320 ? 31.592 43.428 40.752 1.00 19.71 463 GLY A CA 1
ATOM 2342 C C . GLY A 1 320 ? 30.374 42.585 40.373 1.00 20.34 463 GLY A C 1
ATOM 2343 O O . GLY A 1 320 ? 29.245 43.087 40.341 1.00 20.38 463 GLY A O 1
ATOM 2344 N N . THR A 1 321 ? 30.604 41.313 40.067 1.00 20.67 464 THR A N 1
ATOM 2345 C CA . THR A 1 321 ? 29.503 40.346 39.907 1.00 21.69 464 THR A CA 1
ATOM 2346 C C . THR A 1 321 ? 28.759 40.216 41.232 1.00 21.87 464 THR A C 1
ATOM 2347 O O . THR A 1 321 ? 29.298 40.549 42.294 1.00 20.46 464 THR A O 1
ATOM 2351 N N . ASN A 1 322 ? 27.515 39.748 41.189 1.00 22.20 465 ASN A N 1
ATOM 2352 C CA . ASN A 1 322 ? 26.800 39.560 42.451 1.00 22.76 465 ASN A CA 1
ATOM 2353 C C . ASN A 1 322 ? 27.584 38.661 43.388 1.00 23.31 465 ASN A C 1
ATOM 2354 O O . ASN A 1 322 ? 27.637 38.914 44.603 1.00 22.42 465 ASN A O 1
ATOM 2359 N N . LYS A 1 323 ? 28.199 37.622 42.825 1.00 23.88 466 LYS A N 1
ATOM 2360 C CA . LYS A 1 323 ? 29.016 36.692 43.624 1.00 25.81 466 LYS A CA 1
ATOM 2361 C C . LYS A 1 323 ? 30.254 37.357 44.256 1.00 25.03 466 LYS A C 1
ATOM 2362 O O . LYS A 1 323 ? 30.550 37.119 45.436 1.00 25.04 466 LYS A O 1
ATOM 2368 N N . ASP A 1 324 ? 30.980 38.160 43.473 1.00 24.49 467 ASP A N 1
ATOM 2369 C CA . ASP A 1 324 ? 32.139 38.935 43.986 1.00 24.92 467 ASP A CA 1
ATOM 2370 C C . ASP A 1 324 ? 31.708 39.862 45.115 1.00 23.89 467 ASP A C 1
ATOM 2371 O O . ASP A 1 324 ? 32.372 39.966 46.156 1.00 23.12 467 ASP A O 1
ATOM 2376 N N . ASN A 1 325 ? 30.595 40.558 44.887 1.00 23.45 468 ASN A N 1
ATOM 2377 C CA . ASN A 1 325 ? 30.083 41.528 45.850 1.00 22.13 468 ASN A CA 1
ATOM 2378 C C . ASN A 1 325 ? 29.761 40.866 47.175 1.00 22.51 468 ASN A C 1
ATOM 2379 O O . ASN A 1 325 ? 30.054 41.420 48.234 1.00 21.68 468 ASN A O 1
ATOM 2384 N N . LEU A 1 326 ? 29.131 39.690 47.109 1.00 23.12 469 LEU A N 1
ATOM 2385 C CA . LEU A 1 326 ? 28.785 38.940 48.322 1.00 24.41 469 LEU A CA 1
ATOM 2386 C C . LEU A 1 326 ? 30.034 38.623 49.145 1.00 24.55 469 LEU A C 1
ATOM 2387 O O . LEU A 1 326 ? 30.047 38.826 50.358 1.00 25.16 469 LEU A O 1
ATOM 2392 N N . GLY A 1 327 ? 31.089 38.159 48.477 1.00 25.06 470 GLY A N 1
ATOM 2393 C CA . GLY A 1 327 ? 32.384 37.918 49.126 1.00 25.66 470 GLY A CA 1
ATOM 2394 C C . GLY A 1 327 ? 32.990 39.172 49.757 1.00 25.96 470 GLY A C 1
ATOM 2395 O O . GLY A 1 327 ? 33.489 39.122 50.892 1.00 26.22 470 GLY A O 1
ATOM 2396 N N . ASP A 1 328 ? 32.927 40.293 49.031 1.00 24.92 471 ASP A N 1
ATOM 2397 C CA . ASP A 1 328 ? 33.424 41.590 49.522 1.00 24.62 471 ASP A CA 1
ATOM 2398 C C . ASP A 1 328 ? 32.681 42.059 50.769 1.00 24.51 471 ASP A C 1
ATOM 2399 O O . ASP A 1 328 ? 33.295 42.511 51.734 1.00 24.18 471 ASP A O 1
ATOM 2404 N N . PHE A 1 329 ? 31.351 41.933 50.733 1.00 24.78 472 PHE A N 1
ATOM 2405 C CA . PHE A 1 329 ? 30.480 42.286 51.853 1.00 25.13 472 PHE A CA 1
ATOM 2406 C C . PHE A 1 329 ? 30.944 41.602 53.139 1.00 25.95 472 PHE A C 1
ATOM 2407 O O . PHE A 1 329 ? 31.123 42.263 54.170 1.00 26.15 472 PHE A O 1
ATOM 2415 N N . PHE A 1 330 ? 31.162 40.290 53.073 1.00 26.92 473 PHE A N 1
ATOM 2416 C CA . PHE A 1 330 ? 31.647 39.553 54.242 1.00 28.25 473 PHE A CA 1
ATOM 2417 C C . PHE A 1 330 ? 33.088 39.853 54.641 1.00 28.10 473 PHE A C 1
ATOM 2418 O O . PHE A 1 330 ? 33.422 39.763 55.830 1.00 28.44 473 PHE A O 1
ATOM 2426 N N . GLN A 1 331 ? 33.924 40.223 53.672 1.00 26.90 474 GLN A N 1
ATOM 2427 C CA . GLN A 1 331 ? 35.299 40.651 53.964 1.00 26.75 474 GLN A CA 1
ATOM 2428 C C . GLN A 1 331 ? 35.281 41.932 54.781 1.00 26.09 474 GLN A C 1
ATOM 2429 O O . GLN A 1 331 ? 36.000 42.051 55.773 1.00 27.11 474 GLN A O 1
ATOM 2435 N N . ILE A 1 332 ? 34.457 42.890 54.362 1.00 24.73 475 ILE A N 1
ATOM 2436 C CA . ILE A 1 332 ? 34.376 44.175 55.053 1.00 24.58 475 ILE A CA 1
ATOM 2437 C C . ILE A 1 332 ? 33.875 43.989 56.483 1.00 25.47 475 ILE A C 1
ATOM 2438 O O . ILE A 1 332 ? 34.509 44.445 57.438 1.00 25.58 475 ILE A O 1
ATOM 2443 N N . LEU A 1 333 ? 32.772 43.266 56.633 1.00 26.47 476 LEU A N 1
ATOM 2444 C CA . LEU A 1 333 ? 32.175 43.087 57.957 1.00 28.29 476 LEU A CA 1
ATOM 2445 C C . LEU A 1 333 ? 33.036 42.308 58.948 1.00 29.75 476 LEU A C 1
ATOM 2446 O O . LEU A 1 333 ? 32.893 42.493 60.160 1.00 31.00 476 LEU A O 1
ATOM 2451 N N . SER A 1 334 ? 33.921 41.452 58.447 1.00 29.93 477 SER A N 1
ATOM 2452 C CA . SER A 1 334 ? 34.681 40.557 59.321 1.00 31.84 477 SER A CA 1
ATOM 2453 C C . SER A 1 334 ? 36.045 41.119 59.726 1.00 31.32 477 SER A C 1
ATOM 2454 O O . SER A 1 334 ? 36.718 40.558 60.586 1.00 32.87 477 SER A O 1
ATOM 2457 N N . ASN A 1 335 ? 36.448 42.223 59.111 1.00 30.09 478 ASN A N 1
ATOM 2458 C CA . ASN A 1 335 ? 37.743 42.832 59.390 1.00 29.84 478 ASN A CA 1
ATOM 2459 C C . ASN A 1 335 ? 37.556 44.233 59.911 1.00 28.27 478 ASN A C 1
ATOM 2460 O O . ASN A 1 335 ? 37.118 45.121 59.177 1.00 27.62 478 ASN A O 1
ATOM 2465 N N . SER A 1 336 ? 37.883 44.423 61.180 1.00 27.74 479 SER A N 1
ATOM 2466 C CA . SER A 1 336 ? 37.580 45.674 61.860 1.00 27.35 479 SER A CA 1
ATOM 2467 C C . SER A 1 336 ? 38.204 46.905 61.215 1.00 25.72 479 SER A C 1
ATOM 2468 O O . SER A 1 336 ? 37.546 47.936 61.154 1.00 25.04 479 SER A O 1
ATOM 2471 N N . ASP A 1 337 ? 39.454 46.824 60.744 1.00 24.47 480 ASP A N 1
ATOM 2472 C CA . ASP A 1 337 ? 40.033 48.005 60.117 1.00 23.42 480 ASP A CA 1
ATOM 2473 C C . ASP A 1 337 ? 39.406 48.326 58.767 1.00 21.92 480 ASP A C 1
ATOM 2474 O O . ASP A 1 337 ? 39.194 49.493 58.456 1.00 21.79 480 ASP A O 1
ATOM 2479 N N . ILE A 1 338 ? 39.137 47.304 57.958 1.00 21.01 481 ILE A N 1
ATOM 2480 C CA . ILE A 1 338 ? 38.475 47.539 56.672 1.00 20.43 481 ILE A CA 1
ATOM 2481 C C . ILE A 1 338 ? 37.077 48.139 56.905 1.00 20.44 481 ILE A C 1
ATOM 2482 O O . ILE A 1 338 ? 36.693 49.128 56.264 1.00 19.52 481 ILE A O 1
ATOM 2487 N N . LYS A 1 339 ? 36.340 47.554 57.838 1.00 21.76 482 LYS A N 1
ATOM 2488 C CA . LYS A 1 339 ? 35.024 48.065 58.203 1.00 22.85 482 LYS A CA 1
ATOM 2489 C C . LYS A 1 339 ? 35.093 49.523 58.660 1.00 23.40 482 LYS A C 1
ATOM 2490 O O . LYS A 1 339 ? 34.325 50.347 58.169 1.00 23.52 482 LYS A O 1
ATOM 2496 N N . ASP A 1 340 ? 36.021 49.845 59.567 1.00 23.43 483 ASP A N 1
ATOM 2497 C CA . ASP A 1 340 ? 36.219 51.227 60.017 1.00 25.10 483 ASP A CA 1
ATOM 2498 C C . ASP A 1 340 ? 36.468 52.154 58.827 1.00 23.85 483 ASP A C 1
ATOM 2499 O O . ASP A 1 340 ? 35.791 53.170 58.666 1.00 24.56 483 ASP A O 1
ATOM 2504 N N . ARG A 1 341 ? 37.420 51.787 57.968 1.00 22.23 484 ARG A N 1
ATOM 2505 C CA . ARG A 1 341 ? 37.737 52.623 56.822 1.00 21.44 484 ARG A CA 1
ATOM 2506 C C . ARG A 1 341 ? 36.529 52.794 55.898 1.00 21.48 484 ARG A C 1
ATOM 2507 O O . ARG A 1 341 ? 36.294 53.888 55.377 1.00 21.72 484 ARG A O 1
ATOM 2515 N N . ALA A 1 342 ? 35.779 51.713 55.693 1.00 21.38 485 ALA A N 1
ATOM 2516 C CA . ALA A 1 342 ? 34.592 51.752 54.834 1.00 22.30 485 ALA A CA 1
ATOM 2517 C C . ALA A 1 342 ? 33.574 52.766 55.352 1.00 23.60 485 ALA A C 1
ATOM 2518 O O . ALA A 1 342 ? 32.924 53.470 54.554 1.00 23.97 485 ALA A O 1
ATOM 2520 N N . LYS A 1 343 ? 33.439 52.855 56.677 1.00 24.11 486 LYS A N 1
ATOM 2521 C CA . LYS A 1 343 ? 32.447 53.766 57.264 1.00 26.36 486 LYS A CA 1
ATOM 2522 C C . LYS A 1 343 ? 32.820 55.223 57.082 1.00 26.53 486 LYS A C 1
ATOM 2523 O O . LYS A 1 343 ? 31.952 56.097 57.189 1.00 28.28 486 LYS A O 1
ATOM 2529 N N . TRP A 1 344 ? 34.103 55.498 56.869 1.00 25.60 487 TRP A N 1
ATOM 2530 C CA . TRP A 1 344 ? 34.575 56.863 56.757 1.00 26.14 487 TRP A CA 1
ATOM 2531 C C . TRP A 1 344 ? 34.920 57.292 55.323 1.00 25.01 487 TRP A C 1
ATOM 2532 O O . TRP A 1 344 ? 35.064 58.486 55.054 1.00 25.57 487 TRP A O 1
ATOM 2543 N N . SER A 1 345 ? 35.020 56.336 54.398 1.00 22.79 488 SER A N 1
ATOM 2544 C CA . SER A 1 345 ? 35.447 56.643 53.030 1.00 22.32 488 SER A CA 1
ATOM 2545 C C . SER A 1 345 ? 34.352 57.313 52.220 1.00 21.69 488 SER A C 1
ATOM 2546 O O . SER A 1 345 ? 33.276 56.741 52.067 1.00 21.05 488 SER A O 1
ATOM 2549 N N . ASN A 1 346 ? 34.626 58.512 51.705 1.00 20.70 489 ASN A N 1
ATOM 2550 C CA . ASN A 1 346 ? 33.665 59.190 50.825 1.00 20.91 489 ASN A CA 1
ATOM 2551 C C . ASN A 1 346 ? 34.288 60.292 49.993 1.00 20.29 489 ASN A C 1
ATOM 2552 O O . ASN A 1 346 ? 33.727 61.378 49.842 1.00 19.40 489 ASN A O 1
ATOM 2557 N N . ALA A 1 347 ? 35.443 59.982 49.406 1.00 18.85 490 ALA A N 1
ATOM 2558 C CA . ALA A 1 347 ? 36.102 60.916 48.497 1.00 18.73 490 ALA A CA 1
ATOM 2559 C C . ALA A 1 347 ? 35.195 61.267 47.319 1.00 18.89 490 ALA A C 1
ATOM 2560 O O . ALA A 1 347 ? 34.393 60.438 46.839 1.00 18.62 490 ALA A O 1
ATOM 2562 N N . ALA A 1 348 ? 35.320 62.506 46.864 1.00 18.18 491 ALA A N 1
ATOM 2563 C CA . ALA A 1 348 ? 34.620 62.963 45.682 1.00 17.80 491 ALA A CA 1
ATOM 2564 C C . ALA A 1 348 ? 35.491 63.886 44.852 1.00 17.92 491 ALA A C 1
ATOM 2565 O O . ALA A 1 348 ? 36.366 64.589 45.382 1.00 18.05 491 ALA A O 1
ATOM 2567 N N . ILE A 1 349 ? 35.246 63.867 43.545 1.00 17.05 492 ILE A N 1
ATOM 2568 C CA . ILE A 1 349 ? 35.742 64.934 42.681 1.00 17.33 492 ILE A CA 1
ATOM 2569 C C . ILE A 1 349 ? 34.520 65.740 42.300 1.00 17.21 492 ILE A C 1
ATOM 2570 O O . ILE A 1 349 ? 33.587 65.217 41.671 1.00 17.46 492 ILE A O 1
ATOM 2575 N N . GLY A 1 350 ? 34.517 67.002 42.723 1.00 17.32 493 GLY A N 1
ATOM 2576 C CA . GLY A 1 350 ? 33.367 67.873 42.551 1.00 17.67 493 GLY A CA 1
ATOM 2577 C C . GLY A 1 350 ? 33.535 68.848 41.402 1.00 18.08 493 GLY A C 1
ATOM 2578 O O . GLY A 1 350 ? 34.625 68.994 40.844 1.00 17.87 493 GLY A O 1
ATOM 2579 N N . ILE A 1 351 ? 32.447 69.523 41.053 1.00 18.37 494 ILE A N 1
ATOM 2580 C CA . ILE A 1 351 ? 32.493 70.590 40.062 1.00 18.65 494 ILE A CA 1
ATOM 2581 C C . ILE A 1 351 ? 31.519 71.688 40.476 1.00 19.34 494 ILE A C 1
ATOM 2582 O O . ILE A 1 351 ? 30.429 71.408 40.967 1.00 19.24 494 ILE A O 1
ATOM 2587 N N . ILE A 1 352 ? 31.968 72.931 40.332 1.00 19.13 495 ILE A N 1
ATOM 2588 C CA . ILE A 1 352 ? 31.108 74.103 40.482 1.00 19.28 495 ILE A CA 1
ATOM 2589 C C . ILE A 1 352 ? 31.255 74.989 39.250 1.00 19.95 495 ILE A C 1
ATOM 2590 O O . ILE A 1 352 ? 32.329 75.052 38.655 1.00 20.02 495 ILE A O 1
ATOM 2595 N N . LYS A 1 353 ? 30.185 75.686 38.871 1.00 20.23 496 LYS A N 1
ATOM 2596 C CA . LYS A 1 353 ? 30.304 76.721 37.852 1.00 20.93 496 LYS A CA 1
ATOM 2597 C C . LYS A 1 353 ? 30.505 78.063 38.546 1.00 21.37 496 LYS A C 1
ATOM 2598 O O . LYS A 1 353 ? 29.836 78.353 39.545 1.00 22.04 496 LYS A O 1
ATOM 2604 N N . LEU A 1 354 ? 31.413 78.886 38.021 1.00 21.26 497 LEU A N 1
ATOM 2605 C CA . LEU A 1 354 ? 31.614 80.235 38.561 1.00 21.83 497 LEU A CA 1
ATOM 2606 C C . LEU A 1 354 ? 30.739 81.240 37.843 1.00 23.06 497 LEU A C 1
ATOM 2607 O O . LEU A 1 354 ? 30.279 80.981 36.726 1.00 22.91 497 LEU A O 1
ATOM 2612 N N . ASN A 1 355 ? 30.517 82.392 38.478 1.00 24.06 498 ASN A N 1
ATOM 2613 C CA . ASN A 1 355 ? 29.878 83.504 37.780 1.00 26.53 498 ASN A CA 1
ATOM 2614 C C . ASN A 1 355 ? 30.859 84.151 36.795 1.00 27.22 498 ASN A C 1
ATOM 2615 O O . ASN A 1 355 ? 31.974 83.638 36.587 1.00 26.70 498 ASN A O 1
ATOM 2620 N N . ASP A 1 356 ? 30.451 85.261 36.180 1.00 29.05 499 ASP A N 1
ATOM 2621 C CA . ASP A 1 356 ? 31.257 85.866 35.120 1.00 30.47 499 ASP A CA 1
ATOM 2622 C C . ASP A 1 356 ? 32.223 86.947 35.611 1.00 29.85 499 ASP A C 1
ATOM 2623 O O . ASP A 1 356 ? 32.838 87.648 34.803 1.00 30.27 499 ASP A O 1
ATOM 2628 N N . ASP A 1 357 ? 32.360 87.090 36.928 1.00 28.74 500 ASP A N 1
ATOM 2629 C CA . ASP A 1 357 ? 33.251 88.100 37.507 1.00 28.35 500 ASP A CA 1
ATOM 2630 C C . ASP A 1 357 ? 34.626 87.441 37.565 1.00 27.29 500 ASP A C 1
ATOM 2631 O O . ASP A 1 357 ? 34.987 86.831 38.580 1.00 26.87 500 ASP A O 1
ATOM 2636 N N . VAL A 1 358 ? 35.384 87.540 36.474 1.00 25.98 501 VAL A N 1
ATOM 2637 C CA . VAL A 1 358 ? 36.582 86.698 36.330 1.00 25.78 501 VAL A CA 1
ATOM 2638 C C . VAL A 1 358 ? 37.624 86.956 37.436 1.00 24.47 501 VAL A C 1
ATOM 2639 O O . VAL A 1 358 ? 38.172 86.014 38.019 1.00 24.00 501 VAL A O 1
ATOM 2643 N N . LYS A 1 359 ? 37.887 88.219 37.734 1.00 24.10 502 LYS A N 1
ATOM 2644 C CA . LYS A 1 359 ? 38.895 88.546 38.750 1.00 24.06 502 LYS A CA 1
ATOM 2645 C C . LYS A 1 359 ? 38.434 88.377 40.193 1.00 24.54 502 LYS A C 1
ATOM 2646 O O . LYS A 1 359 ? 39.264 88.299 41.098 1.00 25.12 502 LYS A O 1
ATOM 2652 N N . ASN A 1 360 ? 37.123 88.324 40.409 1.00 24.67 503 ASN A N 1
ATOM 2653 C CA . ASN A 1 360 ? 36.565 88.201 41.747 1.00 25.93 503 ASN A CA 1
ATOM 2654 C C . ASN A 1 360 ? 35.379 87.216 41.755 1.00 25.44 503 ASN A C 1
ATOM 2655 O O . ASN A 1 360 ? 34.251 87.605 42.007 1.00 25.99 503 ASN A O 1
ATOM 2660 N N . PRO A 1 361 ? 35.642 85.929 41.452 1.00 24.80 504 PRO A N 1
ATOM 2661 C CA . PRO A 1 361 ? 34.529 85.018 41.209 1.00 24.93 504 PRO A CA 1
ATOM 2662 C C . PRO A 1 361 ? 33.727 84.611 42.436 1.00 25.57 504 PRO A C 1
ATOM 2663 O O . PRO A 1 361 ? 34.270 84.527 43.553 1.00 25.86 504 PRO A O 1
ATOM 2667 N N . SER A 1 362 ? 32.437 84.390 42.209 1.00 25.69 505 SER A N 1
ATOM 2668 C CA . SER A 1 362 ? 31.582 83.729 43.171 1.00 26.72 505 SER A CA 1
ATOM 2669 C C . SER A 1 362 ? 31.012 82.474 42.508 1.00 26.15 505 SER A C 1
ATOM 2670 O O . SER A 1 362 ? 31.060 82.329 41.277 1.00 26.12 505 SER A O 1
ATOM 2673 N N . VAL A 1 363 ? 30.471 81.565 43.317 1.00 26.03 506 VAL A N 1
ATOM 2674 C CA . VAL A 1 363 ? 29.867 80.336 42.787 1.00 25.36 506 VAL A CA 1
ATOM 2675 C C . VAL A 1 363 ? 28.490 80.602 42.188 1.00 25.94 506 VAL A C 1
ATOM 2676 O O . VAL A 1 363 ? 27.652 81.241 42.836 1.00 27.05 506 VAL A O 1
ATOM 2680 N N . ALA A 1 364 ? 28.257 80.108 40.968 1.00 25.02 507 ALA A N 1
ATOM 2681 C CA . ALA A 1 364 ? 26.949 80.238 40.301 1.00 26.29 507 ALA A CA 1
ATOM 2682 C C . ALA A 1 364 ? 26.085 78.987 40.447 1.00 26.18 507 ALA A C 1
ATOM 2683 O O . ALA A 1 364 ? 24.857 79.076 40.502 1.00 26.31 507 ALA A O 1
ATOM 2685 N N . LYS A 1 365 ? 26.728 77.823 40.475 1.00 25.12 508 LYS A N 1
ATOM 2686 C CA . LYS A 1 365 ? 26.005 76.552 40.520 1.00 25.02 508 LYS A CA 1
ATOM 2687 C C . LYS A 1 365 ? 26.887 75.480 41.123 1.00 23.89 508 LYS A C 1
ATOM 2688 O O . LYS A 1 365 ? 28.083 75.418 40.834 1.00 22.56 508 LYS A O 1
ATOM 2694 N N . VAL A 1 366 ? 26.287 74.663 41.986 1.00 22.89 509 VAL A N 1
ATOM 2695 C CA . VAL A 1 366 ? 26.985 73.543 42.601 1.00 22.64 509 VAL A CA 1
ATOM 2696 C C . VAL A 1 366 ? 26.376 72.275 42.009 1.00 22.44 509 VAL A C 1
ATOM 2697 O O . VAL A 1 366 ? 25.151 72.109 42.028 1.00 23.07 509 VAL A O 1
ATOM 2701 N N . TYR A 1 367 ? 27.218 71.394 41.477 1.00 22.15 510 TYR A N 1
ATOM 2702 C CA . TYR A 1 367 ? 26.746 70.144 40.886 1.00 22.03 510 TYR A CA 1
ATOM 2703 C C . TYR A 1 367 ? 27.024 68.940 41.787 1.00 22.10 510 TYR A C 1
ATOM 2704 O O . TYR A 1 367 ? 27.894 68.982 42.665 1.00 22.34 510 TYR A O 1
ATOM 2713 N N . SER A 1 368 ? 26.315 67.845 41.534 1.00 22.68 511 SER A N 1
ATOM 2714 C CA . SER A 1 368 ? 26.687 66.552 42.103 1.00 22.12 511 SER A CA 1
ATOM 2715 C C . SER A 1 368 ? 28.118 66.176 41.697 1.00 20.82 511 SER A C 1
ATOM 2716 O O . SER A 1 368 ? 28.607 66.606 40.646 1.00 21.05 511 SER A O 1
ATOM 2719 N N . PRO A 1 369 ? 28.796 65.364 42.518 1.00 20.26 512 PRO A N 1
ATOM 2720 C CA . PRO A 1 369 ? 30.169 64.960 42.166 1.00 19.76 512 PRO A CA 1
ATOM 2721 C C . PRO A 1 369 ? 30.240 64.277 40.802 1.00 20.03 512 PRO A C 1
ATOM 2722 O O . PRO A 1 369 ? 29.286 63.593 40.382 1.00 20.47 512 PRO A O 1
ATOM 2726 N N . LEU A 1 370 ? 31.355 64.489 40.109 1.00 19.10 513 LEU A N 1
ATOM 2727 C CA . LEU A 1 370 ? 31.639 63.817 38.857 1.00 18.91 513 LEU A CA 1
ATOM 2728 C C . LEU A 1 370 ? 32.014 62.361 39.133 1.00 19.18 513 LEU A C 1
ATOM 2729 O O . LEU A 1 370 ? 31.563 61.446 38.425 1.00 18.76 513 LEU A O 1
ATOM 2734 N N . ILE A 1 371 ? 32.870 62.178 40.147 1.00 19.09 514 ILE A N 1
ATOM 2735 C CA . ILE A 1 371 ? 33.307 60.876 40.630 1.00 19.90 514 ILE A CA 1
ATOM 2736 C C . ILE A 1 371 ? 33.180 60.838 42.140 1.00 18.91 514 ILE A C 1
ATOM 2737 O O . ILE A 1 371 ? 33.369 61.843 42.814 1.00 17.95 514 ILE A O 1
ATOM 2742 N N . SER A 1 372 ? 32.866 59.671 42.687 1.00 18.36 515 SER A N 1
ATOM 2743 C CA . SER A 1 372 ? 32.936 59.528 44.147 1.00 18.01 515 SER A CA 1
ATOM 2744 C C . SER A 1 372 ? 33.384 58.125 44.504 1.00 18.12 515 SER A C 1
ATOM 2745 O O . SER A 1 372 ? 33.272 57.211 43.683 1.00 18.60 515 SER A O 1
ATOM 2748 N N . ALA A 1 373 ? 33.858 57.944 45.736 1.00 17.63 516 ALA A N 1
ATOM 2749 C CA . ALA A 1 373 ? 34.316 56.626 46.189 1.00 17.96 516 ALA A CA 1
ATOM 2750 C C . ALA A 1 373 ? 33.738 56.265 47.561 1.00 18.08 516 ALA A C 1
ATOM 2751 O O . ALA A 1 373 ? 34.487 55.839 48.449 1.00 18.46 516 ALA A O 1
ATOM 2753 N N . PRO A 1 374 ? 32.405 56.393 47.744 1.00 18.86 517 PRO A N 1
ATOM 2754 C CA . PRO A 1 374 ? 31.854 56.013 49.042 1.00 19.07 517 PRO A CA 1
ATOM 2755 C C . PRO A 1 374 ? 32.204 54.548 49.341 1.00 18.73 517 PRO A C 1
ATOM 2756 O O . PRO A 1 374 ? 32.155 53.713 48.434 1.00 19.23 517 PRO A O 1
ATOM 2760 N N . MET A 1 375 ? 32.593 54.265 50.585 1.00 18.21 518 MET A N 1
ATOM 2761 C CA . MET A 1 375 ? 32.937 52.912 51.046 1.00 17.51 518 MET A CA 1
ATOM 2762 C C . MET A 1 375 ? 34.343 52.473 50.602 1.00 17.17 518 MET A C 1
ATOM 2763 O O . MET A 1 375 ? 34.875 51.503 51.138 1.00 17.14 518 MET A O 1
ATOM 2768 N N . VAL A 1 376 ? 34.969 53.228 49.691 1.00 19.12 519 VAL A N 1
ATOM 2769 C CA . VAL A 1 376 ? 36.143 52.727 48.960 1.00 18.64 519 VAL A CA 1
ATOM 2770 C C . VAL A 1 376 ? 37.436 53.512 49.205 1.00 18.00 519 VAL A C 1
ATOM 2771 O O . VAL A 1 376 ? 38.484 52.921 49.445 1.00 18.14 519 VAL A O 1
ATOM 2775 N N . SER A 1 377 ? 37.369 54.833 49.146 1.00 18.24 520 SER A N 1
ATOM 2776 C CA . SER A 1 377 ? 38.570 55.625 49.436 1.00 19.52 520 SER A CA 1
ATOM 2777 C C . SER A 1 377 ? 38.196 56.954 50.018 1.00 20.82 520 SER A C 1
ATOM 2778 O O . SER A 1 377 ? 37.141 57.493 49.704 1.00 19.87 520 SER A O 1
ATOM 2781 N N . ASP A 1 378 ? 39.073 57.508 50.852 1.00 21.86 521 ASP A N 1
ATOM 2782 C CA A ASP A 1 378 ? 38.845 58.819 51.421 0.60 23.36 521 ASP A CA 1
ATOM 2783 C CA B ASP A 1 378 ? 38.799 58.837 51.366 0.40 23.43 521 ASP A CA 1
ATOM 2784 C C . ASP A 1 378 ? 39.799 59.862 50.839 1.00 23.66 521 ASP A C 1
ATOM 2785 O O . ASP A 1 378 ? 39.910 60.973 51.376 1.00 25.15 521 ASP A O 1
ATOM 2794 N N . GLU A 1 379 ? 40.516 59.509 49.766 1.00 23.50 522 GLU A N 1
ATOM 2795 C CA . GLU A 1 379 ? 41.434 60.465 49.124 1.00 24.07 522 GLU A CA 1
ATOM 2796 C C . GLU A 1 379 ? 41.677 60.254 47.623 1.00 23.43 522 GLU A C 1
ATOM 2797 O O . GLU A 1 379 ? 42.282 59.257 47.217 1.00 24.43 522 GLU A O 1
ATOM 2803 N N . ILE A 1 380 ? 41.193 61.187 46.808 1.00 22.07 523 ILE A N 1
ATOM 2804 C CA . ILE A 1 380 ? 41.457 61.218 45.366 1.00 21.11 523 ILE A CA 1
ATOM 2805 C C . ILE A 1 380 ? 41.861 62.666 45.056 1.00 21.13 523 ILE A C 1
ATOM 2806 O O . ILE A 1 380 ? 41.065 63.580 45.257 1.00 21.78 523 ILE A O 1
ATOM 2811 N N . GLU A 1 381 ? 43.085 62.871 44.569 1.00 19.86 524 GLU A N 1
ATOM 2812 C CA . GLU A 1 381 ? 43.693 64.208 44.557 1.00 19.00 524 GLU A CA 1
ATOM 2813 C C . GLU A 1 381 ? 43.971 64.758 43.159 1.00 18.10 524 GLU A C 1
ATOM 2814 O O . GLU A 1 381 ? 43.947 64.032 42.162 1.00 17.32 524 GLU A O 1
ATOM 2820 N N . ARG A 1 382 ? 44.258 66.055 43.108 1.00 17.51 525 ARG A N 1
ATOM 2821 C CA A ARG A 1 382 ? 44.730 66.675 41.867 0.50 17.33 525 ARG A CA 1
ATOM 2822 C CA B ARG A 1 382 ? 44.648 66.756 41.877 0.50 17.71 525 ARG A CA 1
ATOM 2823 C C . ARG A 1 382 ? 43.860 66.391 40.625 1.00 17.27 525 ARG A C 1
ATOM 2824 O O . ARG A 1 382 ? 44.401 65.976 39.576 1.00 17.42 525 ARG A O 1
ATOM 2839 N N . PRO A 1 383 ? 42.538 66.595 40.710 1.00 16.75 526 PRO A N 1
ATOM 2840 C CA . PRO A 1 383 ? 41.761 66.322 39.496 1.00 16.44 526 PRO A CA 1
ATOM 2841 C C . PRO A 1 383 ? 42.174 67.239 38.347 1.00 17.08 526 PRO A C 1
ATOM 2842 O O . PRO A 1 383 ? 42.548 68.401 38.566 1.00 17.40 526 PRO A O 1
ATOM 2846 N N . ASP A 1 384 ? 42.126 66.716 37.127 1.00 16.60 527 ASP A N 1
ATOM 2847 C CA . ASP A 1 384 ? 42.632 67.443 35.979 1.00 17.37 527 ASP A CA 1
ATOM 2848 C C . ASP A 1 384 ? 41.728 67.079 34.831 1.00 17.93 527 ASP A C 1
ATOM 2849 O O . ASP A 1 384 ? 41.670 65.921 34.451 1.00 18.09 527 ASP A O 1
ATOM 2854 N N . VAL A 1 385 ? 40.992 68.059 34.310 1.00 18.55 528 VAL A N 1
ATOM 2855 C CA . VAL A 1 385 ? 40.152 67.861 33.130 1.00 19.43 528 VAL A CA 1
ATOM 2856 C C . VAL A 1 385 ? 40.803 68.518 31.909 1.00 19.80 528 VAL A C 1
ATOM 2857 O O . VAL A 1 385 ? 41.173 69.708 31.947 1.00 19.79 528 VAL A O 1
ATOM 2861 N N . VAL A 1 386 ? 40.927 67.720 30.846 1.00 19.88 529 VAL A N 1
ATOM 2862 C CA A VAL A 1 386 ? 41.453 68.190 29.572 0.50 20.56 529 VAL A CA 1
ATOM 2863 C CA B VAL A 1 386 ? 41.472 68.159 29.554 0.50 20.32 529 VAL A CA 1
ATOM 2864 C C . VAL A 1 386 ? 40.460 67.826 28.465 1.00 21.69 529 VAL A C 1
ATOM 2865 O O . VAL A 1 386 ? 39.891 66.727 28.452 1.00 21.49 529 VAL A O 1
ATOM 2872 N N . LYS A 1 387 ? 40.224 68.767 27.558 1.00 22.12 530 LYS A N 1
ATOM 2873 C CA . LYS A 1 387 ? 39.331 68.507 26.440 1.00 24.19 530 LYS A CA 1
ATOM 2874 C C . LYS A 1 387 ? 40.198 68.025 25.290 1.00 24.61 530 LYS A C 1
ATOM 2875 O O . LYS A 1 387 ? 41.174 68.682 24.941 1.00 24.83 530 LYS A O 1
ATOM 2881 N N . LEU A 1 388 ? 39.871 66.861 24.744 1.00 24.36 531 LEU A N 1
ATOM 2882 C CA . LEU A 1 388 ? 40.559 66.344 23.570 1.00 25.16 531 LEU A CA 1
ATOM 2883 C C . LEU A 1 388 ? 39.497 65.998 22.561 1.00 26.63 531 LEU A C 1
ATOM 2884 O O . LEU A 1 388 ? 38.597 65.200 22.849 1.00 26.63 531 LEU A O 1
ATOM 2889 N N . GLY A 1 389 ? 39.598 66.605 21.384 1.00 28.67 532 GLY A N 1
ATOM 2890 C CA . GLY A 1 389 ? 38.519 66.541 20.401 1.00 30.00 532 GLY A CA 1
ATOM 2891 C C . GLY A 1 389 ? 37.284 67.134 21.052 1.00 30.25 532 GLY A C 1
ATOM 2892 O O . GLY A 1 389 ? 37.330 68.255 21.576 1.00 31.06 532 GLY A O 1
ATOM 2893 N N . ASN A 1 390 ? 36.198 66.368 21.056 1.00 30.17 533 ASN A N 1
ATOM 2894 C CA A ASN A 1 390 ? 34.938 66.823 21.643 0.38 30.05 533 ASN A CA 1
ATOM 2895 C CA C ASN A 1 390 ? 34.934 66.816 21.637 0.62 30.31 533 ASN A CA 1
ATOM 2896 C C . ASN A 1 390 ? 34.588 66.082 22.934 1.00 29.13 533 ASN A C 1
ATOM 2897 O O . ASN A 1 390 ? 33.413 66.017 23.333 1.00 29.60 533 ASN A O 1
ATOM 2906 N N . LYS A 1 391 ? 35.607 65.533 23.592 1.00 26.24 534 LYS A N 1
ATOM 2907 C CA . LYS A 1 391 ? 35.383 64.786 24.826 1.00 24.75 534 LYS A CA 1
ATOM 2908 C C . LYS A 1 391 ? 36.183 65.381 25.971 1.00 23.59 534 LYS A C 1
ATOM 2909 O O . LYS A 1 391 ? 37.228 65.991 25.751 1.00 22.95 534 LYS A O 1
ATOM 2915 N N . TYR A 1 392 ? 35.679 65.202 27.190 1.00 22.19 535 TYR A N 1
ATOM 2916 C CA . TYR A 1 392 ? 36.377 65.673 28.383 1.00 20.86 535 TYR A CA 1
ATOM 2917 C C . TYR A 1 392 ? 36.997 64.502 29.108 1.00 20.00 535 TYR A C 1
ATOM 2918 O O . TYR A 1 392 ? 36.307 63.509 29.379 1.00 20.25 535 TYR A O 1
ATOM 2927 N N . TYR A 1 393 ? 38.302 64.587 29.378 1.00 18.46 536 TYR A N 1
ATOM 2928 C CA . TYR A 1 393 ? 39.033 63.547 30.101 1.00 17.84 536 TYR A CA 1
ATOM 2929 C C . TYR A 1 393 ? 39.357 64.037 31.487 1.00 17.93 536 TYR A C 1
ATOM 2930 O O . TYR A 1 393 ? 39.895 65.145 31.645 1.00 19.18 536 TYR A O 1
ATOM 2939 N N . LEU A 1 394 ? 38.992 63.246 32.489 1.00 17.09 537 LEU A N 1
ATOM 2940 C CA . LEU A 1 394 ? 39.190 63.641 33.876 1.00 17.07 537 LEU A CA 1
ATOM 2941 C C . LEU A 1 394 ? 40.146 62.646 34.484 1.00 16.16 537 LEU A C 1
ATOM 2942 O O . LEU A 1 394 ? 39.861 61.464 34.494 1.00 15.91 537 LEU A O 1
ATOM 2947 N N . PHE A 1 395 ? 41.269 63.143 35.001 1.00 15.46 538 PHE A N 1
ATOM 2948 C CA . PHE A 1 395 ? 42.273 62.304 35.649 1.00 15.29 538 PHE A CA 1
ATOM 2949 C C . PHE A 1 395 ? 42.452 62.753 37.079 1.00 15.47 538 PHE A C 1
ATOM 2950 O O . PHE A 1 395 ? 42.190 63.919 37.393 1.00 16.51 538 PHE A O 1
ATOM 2958 N N . ALA A 1 396 ? 42.938 61.849 37.924 1.00 15.07 539 ALA A N 1
ATOM 2959 C CA . ALA A 1 396 ? 43.244 62.179 39.325 1.00 14.63 539 ALA A CA 1
ATOM 2960 C C . ALA A 1 396 ? 44.345 61.261 39.842 1.00 15.76 539 ALA A C 1
ATOM 2961 O O . ALA A 1 396 ? 44.508 60.133 39.352 1.00 15.94 539 ALA A O 1
ATOM 2963 N N . ALA A 1 397 ? 45.099 61.759 40.818 1.00 15.17 540 ALA A N 1
ATOM 2964 C CA . ALA A 1 397 ? 46.119 60.952 41.489 1.00 15.65 540 ALA A CA 1
ATOM 2965 C C . ALA A 1 397 ? 45.549 60.375 42.773 1.00 15.84 540 ALA A C 1
ATOM 2966 O O . ALA A 1 397 ? 44.694 60.995 43.414 1.00 17.20 540 ALA A O 1
ATOM 2968 N N . THR A 1 398 ? 45.987 59.173 43.147 1.00 15.54 541 THR A N 1
ATOM 2969 C CA . THR A 1 398 ? 45.554 58.642 44.433 1.00 16.67 541 THR A CA 1
ATOM 2970 C C . THR A 1 398 ? 46.633 57.754 45.026 1.00 16.46 541 THR A C 1
ATOM 2971 O O . THR A 1 398 ? 47.472 57.204 44.302 1.00 16.16 541 THR A O 1
ATOM 2975 N N . ARG A 1 399 ? 46.648 57.668 46.352 1.00 16.51 542 ARG A N 1
ATOM 2976 C CA A ARG A 1 399 ? 47.492 56.708 47.048 0.65 16.71 542 ARG A CA 1
ATOM 2977 C CA B ARG A 1 399 ? 47.477 56.683 47.033 0.35 16.58 542 ARG A CA 1
ATOM 2978 C C . ARG A 1 399 ? 46.525 55.596 47.495 1.00 16.72 542 ARG A C 1
ATOM 2979 O O . ARG A 1 399 ? 45.596 55.844 48.265 1.00 16.45 542 ARG A O 1
ATOM 2994 N N . LEU A 1 400 ? 46.731 54.382 46.995 1.00 15.58 543 LEU A N 1
ATOM 2995 C CA . LEU A 1 400 ? 45.807 53.298 47.296 1.00 15.42 543 LEU A CA 1
ATOM 2996 C C . LEU A 1 400 ? 45.794 52.939 48.772 1.00 15.20 543 LEU A C 1
ATOM 2997 O O . LEU A 1 400 ? 44.811 52.374 49.259 1.00 15.25 543 LEU A O 1
ATOM 3002 N N . ASN A 1 401 ? 46.870 53.265 49.493 1.00 15.56 544 ASN A N 1
ATOM 3003 C CA . ASN A 1 401 ? 46.855 53.075 50.955 1.00 16.27 544 ASN A CA 1
ATOM 3004 C C . ASN A 1 401 ? 45.883 53.963 51.733 1.00 16.65 544 ASN A C 1
ATOM 3005 O O . ASN A 1 401 ? 45.777 53.849 52.973 1.00 17.43 544 ASN A O 1
ATOM 3010 N N . ARG A 1 402 ? 45.169 54.848 51.032 1.00 16.60 545 ARG A N 1
ATOM 3011 C CA . ARG A 1 402 ? 44.050 55.571 51.640 1.00 19.03 545 ARG A CA 1
ATOM 3012 C C . ARG A 1 402 ? 42.715 54.874 51.374 1.00 18.91 545 ARG A C 1
ATOM 3013 O O . ARG A 1 402 ? 41.648 55.387 51.743 1.00 20.23 545 ARG A O 1
ATOM 3021 N N . GLY A 1 403 ? 42.769 53.729 50.713 1.00 17.69 546 GLY A N 1
ATOM 3022 C CA . GLY A 1 403 ? 41.564 52.952 50.438 1.00 17.43 546 GLY A CA 1
ATOM 3023 C C . GLY A 1 403 ? 41.176 52.068 51.608 1.00 17.29 546 GLY A C 1
ATOM 3024 O O . GLY A 1 403 ? 41.986 51.781 52.506 1.00 17.51 546 GLY A O 1
ATOM 3025 N N . SER A 1 404 ? 39.925 51.628 51.596 1.00 16.86 547 SER A N 1
ATOM 3026 C CA . SER A 1 404 ? 39.397 50.806 52.678 1.00 17.02 547 SER A CA 1
ATOM 3027 C C . SER A 1 404 ? 39.914 49.374 52.639 1.00 17.06 547 SER A C 1
ATOM 3028 O O . SER A 1 404 ? 40.050 48.742 53.683 1.00 16.97 547 SER A O 1
ATOM 3031 N N . ASN A 1 405 ? 40.204 48.866 51.441 1.00 16.59 548 ASN A N 1
ATOM 3032 C CA . ASN A 1 405 ? 40.578 47.471 51.289 1.00 17.24 548 ASN A CA 1
ATOM 3033 C C . ASN A 1 405 ? 42.058 47.261 51.586 1.00 17.31 548 ASN A C 1
ATOM 3034 O O . ASN A 1 405 ? 42.881 47.246 50.670 1.00 16.55 548 ASN A O 1
ATOM 3039 N N . ASP A 1 406 ? 42.370 47.084 52.873 1.00 17.85 549 ASP A N 1
ATOM 3040 C CA . ASP A 1 406 ? 43.758 46.911 53.336 1.00 18.56 549 ASP A CA 1
ATOM 3041 C C . ASP A 1 406 ? 44.462 45.766 52.624 1.00 18.58 549 ASP A C 1
ATOM 3042 O O . ASP A 1 406 ? 45.654 45.870 52.295 1.00 18.16 549 ASP A O 1
ATOM 3047 N N . ASP A 1 407 ? 43.751 44.673 52.378 1.00 18.87 550 ASP A N 1
ATOM 3048 C CA . ASP A 1 407 ? 44.396 43.522 51.726 1.00 19.94 550 ASP A CA 1
ATOM 3049 C C . ASP A 1 407 ? 44.879 43.882 50.311 1.00 19.38 550 ASP A C 1
ATOM 3050 O O . ASP A 1 407 ? 45.982 43.485 49.895 1.00 19.63 550 ASP A O 1
ATOM 3055 N N . ALA A 1 408 ? 44.068 44.662 49.598 1.00 18.29 551 ALA A N 1
ATOM 3056 C CA . ALA A 1 408 ? 44.419 45.094 48.241 1.00 18.27 551 ALA A CA 1
ATOM 3057 C C . ALA A 1 408 ? 45.609 46.044 48.213 1.00 18.24 551 ALA A C 1
ATOM 3058 O O . ALA A 1 408 ? 46.573 45.822 47.457 1.00 17.90 551 ALA A O 1
ATOM 3060 N N . TRP A 1 409 ? 45.565 47.114 49.014 1.00 17.13 552 TRP A N 1
ATOM 3061 C CA . TRP A 1 409 ? 46.692 48.034 48.972 1.00 16.41 552 TRP A CA 1
ATOM 3062 C C . TRP A 1 409 ? 47.961 47.488 49.628 1.00 16.13 552 TRP A C 1
ATOM 3063 O O . TRP A 1 409 ? 49.060 47.806 49.183 1.00 17.09 552 TRP A O 1
ATOM 3074 N N . MET A 1 410 ? 47.822 46.630 50.636 1.00 16.20 553 MET A N 1
ATOM 3075 C CA . MET A 1 410 ? 49.009 45.988 51.186 1.00 16.69 553 MET A CA 1
ATOM 3076 C C . MET A 1 410 ? 49.708 45.090 50.149 1.00 17.12 553 MET A C 1
ATOM 3077 O O . MET A 1 410 ? 50.943 45.002 50.139 1.00 16.89 553 MET A O 1
ATOM 3082 N N . ALA A 1 411 ? 48.920 44.445 49.279 1.00 16.50 554 ALA A N 1
ATOM 3083 C CA . ALA A 1 411 ? 49.465 43.631 48.190 1.00 16.77 554 ALA A CA 1
ATOM 3084 C C . ALA A 1 411 ? 50.269 44.490 47.195 1.00 16.94 554 ALA A C 1
ATOM 3085 O O . ALA A 1 411 ? 51.280 44.023 46.653 1.00 17.49 554 ALA A O 1
ATOM 3087 N N . THR A 1 412 ? 49.854 45.740 46.974 1.00 16.55 555 THR A N 1
ATOM 3088 C CA . THR A 1 412 ? 50.619 46.600 46.054 1.00 16.52 555 THR A CA 1
ATOM 3089 C C . THR A 1 412 ? 51.996 46.955 46.644 1.00 16.73 555 THR A C 1
ATOM 3090 O O . THR A 1 412 ? 53.000 46.964 45.941 1.00 16.83 555 THR A O 1
ATOM 3094 N N . ASN A 1 413 ? 52.040 47.246 47.945 1.00 17.19 556 ASN A N 1
ATOM 3095 C CA . ASN A 1 413 ? 53.309 47.524 48.596 1.00 17.68 556 ASN A CA 1
ATOM 3096 C C . ASN A 1 413 ? 54.221 46.292 48.520 1.00 18.54 556 ASN A C 1
ATOM 3097 O O . ASN A 1 413 ? 55.430 46.414 48.323 1.00 18.25 556 ASN A O 1
ATOM 3102 N N . LYS A 1 414 ? 53.641 45.101 48.666 1.00 18.17 557 LYS A N 1
ATOM 3103 C CA . LYS A 1 414 ? 54.446 43.883 48.617 1.00 19.53 557 LYS A CA 1
ATOM 3104 C C . LYS A 1 414 ? 55.035 43.648 47.221 1.00 19.71 557 LYS A C 1
ATOM 3105 O O . LYS A 1 414 ? 56.127 43.110 47.099 1.00 21.09 557 LYS A O 1
ATOM 3111 N N . ALA A 1 415 ? 54.319 44.066 46.183 1.00 18.81 558 ALA A N 1
ATOM 3112 C CA . ALA A 1 415 ? 54.772 43.825 44.808 1.00 19.49 558 ALA A CA 1
ATOM 3113 C C . ALA A 1 415 ? 55.789 44.874 44.351 1.00 18.94 558 ALA A C 1
ATOM 3114 O O . ALA A 1 415 ? 56.816 44.533 43.764 1.00 20.04 558 ALA A O 1
ATOM 3116 N N . VAL A 1 416 ? 55.495 46.145 44.619 1.00 18.40 559 VAL A N 1
ATOM 3117 C CA . VAL A 1 416 ? 56.238 47.266 44.024 1.00 18.19 559 VAL A CA 1
ATOM 3118 C C . VAL A 1 416 ? 56.923 48.153 45.075 1.00 18.47 559 VAL A C 1
ATOM 3119 O O . VAL A 1 416 ? 57.890 48.856 44.763 1.00 18.87 559 VAL A O 1
ATOM 3123 N N . GLY A 1 417 ? 56.440 48.118 46.321 1.00 16.84 560 GLY A N 1
ATOM 3124 C CA . GLY A 1 417 ? 56.998 48.992 47.357 1.00 16.68 560 GLY A CA 1
ATOM 3125 C C . GLY A 1 417 ? 56.335 50.361 47.369 1.00 16.14 560 GLY A C 1
ATOM 3126 O O . GLY A 1 417 ? 56.775 51.271 48.093 1.00 15.77 560 GLY A O 1
ATOM 3127 N N . ASP A 1 418 ? 55.268 50.506 46.586 1.00 15.85 561 ASP A N 1
ATOM 3128 C CA . ASP A 1 418 ? 54.469 51.743 46.602 1.00 16.07 561 ASP A CA 1
ATOM 3129 C C . ASP A 1 418 ? 53.062 51.440 46.102 1.00 15.85 561 ASP A C 1
ATOM 3130 O O . ASP A 1 418 ? 52.811 50.379 45.526 1.00 16.49 561 ASP A O 1
ATOM 3135 N N . ASN A 1 419 ? 52.159 52.386 46.294 1.00 15.42 562 ASN A N 1
ATOM 3136 C CA . ASN A 1 419 ? 50.729 52.125 46.074 1.00 15.52 562 ASN A CA 1
ATOM 3137 C C . ASN A 1 419 ? 50.048 53.280 45.324 1.00 16.14 562 ASN A C 1
ATOM 3138 O O . ASN A 1 419 ? 48.817 53.404 45.336 1.00 16.31 562 ASN A O 1
ATOM 3143 N N . VAL A 1 420 ? 50.848 54.108 44.645 1.00 15.12 563 VAL A N 1
ATOM 3144 C CA . VAL A 1 420 ? 50.295 55.267 43.942 1.00 15.23 563 VAL A CA 1
ATOM 3145 C C . VAL A 1 420 ? 49.740 54.907 42.561 1.00 14.80 563 VAL A C 1
ATOM 3146 O O . VAL A 1 420 ? 50.172 53.951 41.926 1.00 14.80 563 VAL A O 1
ATOM 3150 N N . ALA A 1 421 ? 48.756 55.673 42.113 1.00 14.14 564 ALA A N 1
ATOM 3151 C CA . ALA A 1 421 ? 48.150 55.447 40.797 1.00 14.21 564 ALA A CA 1
ATOM 3152 C C . ALA A 1 421 ? 47.630 56.763 40.229 1.00 14.81 564 ALA A C 1
ATOM 3153 O O . ALA A 1 421 ? 47.414 57.724 40.964 1.00 15.27 564 ALA A O 1
ATOM 3155 N N . MET A 1 422 ? 47.433 56.810 38.911 1.00 14.80 565 MET A N 1
ATOM 3156 C CA . MET A 1 422 ? 46.595 57.847 38.330 1.00 14.86 565 MET A CA 1
ATOM 3157 C C . MET A 1 422 ? 45.364 57.133 37.768 1.00 15.49 565 MET A C 1
ATOM 3158 O O . MET A 1 422 ? 45.512 56.077 37.127 1.00 15.06 565 MET A O 1
ATOM 3163 N N . ILE A 1 423 ? 44.181 57.685 38.038 1.00 14.16 566 ILE A N 1
ATOM 3164 C CA . ILE A 1 423 ? 42.935 57.138 37.513 1.00 15.08 566 ILE A CA 1
ATOM 3165 C C . ILE A 1 423 ? 42.366 58.106 36.477 1.00 15.23 566 ILE A C 1
ATOM 3166 O O . ILE A 1 423 ? 42.778 59.272 36.415 1.00 15.53 566 ILE A O 1
ATOM 3171 N N . GLY A 1 424 ? 41.442 57.633 35.656 1.00 15.29 567 GLY A N 1
ATOM 3172 C CA . GLY A 1 424 ? 40.928 58.473 34.587 1.00 15.08 567 GLY A CA 1
ATOM 3173 C C . GLY A 1 424 ? 39.582 58.043 34.056 1.00 15.66 567 GLY A C 1
ATOM 3174 O O . GLY A 1 424 ? 39.228 56.857 34.105 1.00 15.35 567 GLY A O 1
ATOM 3175 N N . TYR A 1 425 ? 38.862 59.028 33.514 1.00 15.70 568 TYR A N 1
ATOM 3176 C CA . TYR A 1 425 ? 37.468 58.892 33.092 1.00 16.25 568 TYR A CA 1
ATOM 3177 C C . TYR A 1 425 ? 37.266 59.787 31.879 1.00 17.05 568 TYR A C 1
ATOM 3178 O O . TYR A 1 425 ? 38.035 60.735 31.651 1.00 16.56 568 TYR A O 1
ATOM 3187 N N . VAL A 1 426 ? 36.227 59.493 31.106 1.00 17.11 569 VAL A N 1
ATOM 3188 C CA . VAL A 1 426 ? 35.933 60.290 29.919 1.00 17.65 569 VAL A CA 1
ATOM 3189 C C . VAL A 1 426 ? 34.432 60.550 29.795 1.00 18.23 569 VAL A C 1
ATOM 3190 O O . VAL A 1 426 ? 33.604 59.690 30.103 1.00 18.31 569 VAL A O 1
ATOM 3194 N N . SER A 1 427 ? 34.083 61.742 29.348 1.00 18.67 570 SER A N 1
ATOM 3195 C CA . SER A 1 427 ? 32.661 62.073 29.138 1.00 19.83 570 SER A CA 1
ATOM 3196 C C . SER A 1 427 ? 32.451 62.916 27.901 1.00 21.05 570 SER A C 1
ATOM 3197 O O . SER A 1 427 ? 33.346 63.645 27.491 1.00 21.29 570 SER A O 1
ATOM 3200 N N . ASP A 1 428 ? 31.257 62.823 27.315 1.00 21.85 571 ASP A N 1
ATOM 3201 C CA . ASP A 1 428 ? 30.841 63.731 26.258 1.00 24.21 571 ASP A CA 1
ATOM 3202 C C . ASP A 1 428 ? 30.505 65.111 26.822 1.00 24.58 571 ASP A C 1
ATOM 3203 O O . ASP A 1 428 ? 30.382 66.078 26.074 1.00 26.08 571 ASP A O 1
ATOM 3208 N N . ASN A 1 429 ? 30.289 65.188 28.128 1.00 24.02 572 ASN A N 1
ATOM 3209 C CA . ASN A 1 429 ? 29.808 66.416 28.741 1.00 24.85 572 ASN A CA 1
ATOM 3210 C C . ASN A 1 429 ? 30.687 66.760 29.933 1.00 24.04 572 ASN A C 1
ATOM 3211 O O . ASN A 1 429 ? 31.189 65.868 30.624 1.00 23.47 572 ASN A O 1
ATOM 3216 N N . LEU A 1 430 ? 30.901 68.050 30.152 1.00 23.41 573 LEU A N 1
ATOM 3217 C CA . LEU A 1 430 ? 31.797 68.467 31.215 1.00 22.87 573 LEU A CA 1
ATOM 3218 C C . LEU A 1 430 ? 31.279 68.108 32.615 1.00 22.47 573 LEU A C 1
ATOM 3219 O O . LEU A 1 430 ? 32.054 67.704 33.498 1.00 21.14 573 LEU A O 1
ATOM 3224 N N . THR A 1 431 ? 29.980 68.289 32.835 1.00 22.94 574 THR A N 1
ATOM 3225 C CA . THR A 1 431 ? 29.485 68.323 34.218 1.00 23.52 574 THR A CA 1
ATOM 3226 C C . THR A 1 431 ? 28.859 67.023 34.697 1.00 23.36 574 THR A C 1
ATOM 3227 O O . THR A 1 431 ? 28.352 66.953 35.831 1.00 23.88 574 THR A O 1
ATOM 3231 N N . HIS A 1 432 ? 28.877 65.998 33.852 1.00 23.10 575 HIS A N 1
ATOM 3232 C CA . HIS A 1 432 ? 28.280 64.714 34.205 1.00 23.44 575 HIS A CA 1
ATOM 3233 C C . HIS A 1 432 ? 28.620 63.662 33.157 1.00 23.42 575 HIS A C 1
ATOM 3234 O O . HIS A 1 432 ? 29.106 63.996 32.067 1.00 23.80 575 HIS A O 1
ATOM 3241 N N . GLY A 1 433 ? 28.361 62.397 33.492 1.00 22.77 576 GLY A N 1
ATOM 3242 C CA . GLY A 1 433 ? 28.384 61.312 32.503 1.00 23.12 576 GLY A CA 1
ATOM 3243 C C . GLY A 1 433 ? 29.718 60.620 32.276 1.00 22.03 576 GLY A C 1
ATOM 3244 O O . GLY A 1 433 ? 29.912 59.980 31.237 1.00 21.90 576 GLY A O 1
ATOM 3245 N N . TYR A 1 434 ? 30.628 60.715 33.251 1.00 20.64 577 TYR A N 1
ATOM 3246 C CA . TYR A 1 434 ? 31.972 60.152 33.085 1.00 19.44 577 TYR A CA 1
ATOM 3247 C C . TYR A 1 434 ? 32.002 58.631 33.100 1.00 19.93 577 TYR A C 1
ATOM 3248 O O . TYR A 1 434 ? 31.292 57.996 33.882 1.00 21.42 577 TYR A O 1
ATOM 3257 N N . VAL A 1 435 ? 32.805 58.064 32.196 1.00 19.52 578 VAL A N 1
ATOM 3258 C CA . VAL A 1 435 ? 32.971 56.627 32.043 1.00 19.40 578 VAL A CA 1
ATOM 3259 C C . VAL A 1 435 ? 34.430 56.297 32.367 1.00 18.58 578 VAL A C 1
ATOM 3260 O O . VAL A 1 435 ? 35.327 56.979 31.873 1.00 17.51 578 VAL A O 1
ATOM 3264 N N . PRO A 1 436 ? 34.677 55.241 33.174 1.00 18.28 579 PRO A N 1
ATOM 3265 C CA . PRO A 1 436 ? 36.079 54.927 33.515 1.00 18.04 579 PRO A CA 1
ATOM 3266 C C . PRO A 1 436 ? 36.886 54.451 32.319 1.00 17.85 579 PRO A C 1
ATOM 3267 O O . PRO A 1 436 ? 36.376 53.706 31.462 1.00 19.44 579 PRO A O 1
ATOM 3271 N N . LEU A 1 437 ? 38.123 54.932 32.225 1.00 16.51 580 LEU A N 1
ATOM 3272 C CA . LEU A 1 437 ? 39.064 54.465 31.212 1.00 16.58 580 LEU A CA 1
ATOM 3273 C C . LEU A 1 437 ? 39.620 53.091 31.612 1.00 16.92 580 LEU A C 1
ATOM 3274 O O . LEU A 1 437 ? 39.704 52.784 32.806 1.00 16.74 580 LEU A O 1
ATOM 3279 N N . ASN A 1 438 ? 39.994 52.276 30.610 1.00 17.21 581 ASN A N 1
ATOM 3280 C CA . ASN A 1 438 ? 40.627 50.960 30.865 1.00 17.02 581 ASN A CA 1
ATOM 3281 C C . ASN A 1 438 ? 39.795 50.098 31.826 1.00 17.24 581 ASN A C 1
ATOM 3282 O O . ASN A 1 438 ? 40.340 49.407 32.705 1.00 17.06 581 ASN A O 1
ATOM 3287 N N . GLU A 1 439 ? 38.475 50.180 31.646 1.00 17.37 582 GLU A N 1
ATOM 3288 C CA . GLU A 1 439 ? 37.461 49.440 32.418 1.00 18.56 582 GLU A CA 1
ATOM 3289 C C . GLU A 1 439 ? 37.316 49.899 33.867 1.00 17.91 582 GLU A C 1
ATOM 3290 O O . GLU A 1 439 ? 36.235 50.316 34.267 1.00 18.71 582 GLU A O 1
ATOM 3296 N N . SER A 1 440 ? 38.400 49.807 34.639 1.00 16.62 583 SER A N 1
ATOM 3297 C CA . SER A 1 440 ? 38.341 50.069 36.085 1.00 16.41 583 SER A CA 1
ATOM 3298 C C . SER A 1 440 ? 38.584 51.529 36.478 1.00 16.30 583 SER A C 1
ATOM 3299 O O . SER A 1 440 ? 38.342 51.909 37.633 1.00 16.12 583 SER A O 1
ATOM 3302 N N . GLY A 1 441 ? 39.111 52.315 35.543 1.00 15.67 584 GLY A N 1
ATOM 3303 C CA . GLY A 1 441 ? 39.588 53.665 35.828 1.00 14.96 584 GLY A CA 1
ATOM 3304 C C . GLY A 1 441 ? 41.105 53.759 35.920 1.00 15.25 584 GLY A C 1
ATOM 3305 O O . GLY A 1 441 ? 41.653 54.853 35.966 1.00 15.48 584 GLY A O 1
ATOM 3306 N N . VAL A 1 442 ? 41.804 52.626 35.947 1.00 15.19 585 VAL A N 1
ATOM 3307 C CA . VAL A 1 442 ? 43.279 52.677 36.036 1.00 15.28 585 VAL A CA 1
ATOM 3308 C C . VAL A 1 442 ? 43.860 53.374 34.802 1.00 14.92 585 VAL A C 1
ATOM 3309 O O . VAL A 1 442 ? 43.399 53.153 33.697 1.00 15.96 585 VAL A O 1
ATOM 3313 N N . VAL A 1 443 ? 44.877 54.210 34.997 1.00 14.65 586 VAL A N 1
ATOM 3314 C CA . VAL A 1 443 ? 45.606 54.800 33.863 1.00 15.13 586 VAL A CA 1
ATOM 3315 C C . VAL A 1 443 ? 47.108 54.626 34.099 1.00 14.71 586 VAL A C 1
ATOM 3316 O O . VAL A 1 443 ? 47.814 54.137 33.218 1.00 15.10 586 VAL A O 1
ATOM 3320 N N . LEU A 1 444 ? 47.589 55.021 35.281 1.00 13.77 587 LEU A N 1
ATOM 3321 C CA . LEU A 1 444 ? 49.018 54.826 35.612 1.00 14.40 587 LEU A CA 1
ATOM 3322 C C . LEU A 1 444 ? 49.172 54.090 36.928 1.00 14.41 587 LEU A C 1
ATOM 3323 O O . LEU A 1 444 ? 48.373 54.292 37.839 1.00 14.73 587 LEU A O 1
ATOM 3328 N N . THR A 1 445 ? 50.226 53.289 37.057 1.00 15.00 588 THR A N 1
ATOM 3329 C CA . THR A 1 445 ? 50.454 52.538 38.309 1.00 15.51 588 THR A CA 1
ATOM 3330 C C . THR A 1 445 ? 51.913 52.626 38.738 1.00 15.53 588 THR A C 1
ATOM 3331 O O . THR A 1 445 ? 52.807 52.618 37.889 1.00 15.43 588 THR A O 1
ATOM 3335 N N . ALA A 1 446 ? 52.132 52.681 40.054 1.00 15.17 589 ALA A N 1
ATOM 3336 C CA . ALA A 1 446 ? 53.487 52.750 40.647 1.00 15.55 589 ALA A CA 1
ATOM 3337 C C . ALA A 1 446 ? 54.399 51.654 40.108 1.00 15.17 589 ALA A C 1
ATOM 3338 O O . ALA A 1 446 ? 53.961 50.510 39.938 1.00 15.19 589 ALA A O 1
ATOM 3340 N N . SER A 1 447 ? 55.679 51.983 39.891 1.00 14.83 590 SER A N 1
ATOM 3341 C CA . SER A 1 447 ? 56.620 50.987 39.341 1.00 14.91 590 SER A CA 1
ATOM 3342 C C . SER A 1 447 ? 57.895 50.807 40.180 1.00 14.57 590 SER A C 1
ATOM 3343 O O . SER A 1 447 ? 58.653 49.869 39.931 1.00 14.76 590 SER A O 1
ATOM 3346 N N . VAL A 1 448 ? 58.124 51.678 41.171 1.00 13.80 591 VAL A N 1
ATOM 3347 C CA . VAL A 1 448 ? 59.290 51.537 42.050 1.00 13.99 591 VAL A CA 1
ATOM 3348 C C . VAL A 1 448 ? 58.924 51.856 43.505 1.00 13.94 591 VAL A C 1
ATOM 3349 O O . VAL A 1 448 ? 57.914 52.511 43.754 1.00 14.25 591 VAL A O 1
ATOM 3353 N N . PRO A 1 449 ? 59.765 51.418 44.462 1.00 14.36 592 PRO A N 1
ATOM 3354 C CA . PRO A 1 449 ? 59.435 51.633 45.876 1.00 14.24 592 PRO A CA 1
ATOM 3355 C C . PRO A 1 449 ? 59.352 53.100 46.247 1.00 14.27 592 PRO A C 1
ATOM 3356 O O . PRO A 1 449 ? 60.047 53.942 45.666 1.00 14.12 592 PRO A O 1
ATOM 3360 N N . ALA A 1 450 ? 58.513 53.392 47.246 1.00 14.52 593 ALA A N 1
ATOM 3361 C CA . ALA A 1 450 ? 58.224 54.776 47.629 1.00 14.75 593 ALA A CA 1
ATOM 3362 C C . ALA A 1 450 ? 59.437 55.524 48.159 1.00 14.60 593 ALA A C 1
ATOM 3363 O O . ALA A 1 450 ? 59.453 56.750 48.123 1.00 15.06 593 ALA A O 1
ATOM 3365 N N . ASN A 1 451 ? 60.440 54.801 48.658 1.00 14.67 594 ASN A N 1
ATOM 3366 C CA . ASN A 1 451 ? 61.638 55.450 49.195 1.00 15.07 594 ASN A CA 1
ATOM 3367 C C . ASN A 1 451 ? 62.843 55.449 48.242 1.00 14.70 594 ASN A C 1
ATOM 3368 O O . ASN A 1 451 ? 63.982 55.666 48.665 1.00 15.70 594 ASN A O 1
ATOM 3373 N N . TRP A 1 452 ? 62.595 55.218 46.962 1.00 14.50 595 TRP A N 1
ATOM 3374 C CA . TRP A 1 452 ? 63.651 55.394 45.965 1.00 14.60 595 TRP A CA 1
ATOM 3375 C C . TRP A 1 452 ? 63.646 56.822 45.410 1.00 14.43 595 TRP A C 1
ATOM 3376 O O . TRP A 1 452 ? 62.595 57.467 45.324 1.00 14.16 595 TRP A O 1
ATOM 3387 N N . ARG A 1 453 ? 64.815 57.270 44.970 1.00 14.65 596 ARG A N 1
ATOM 3388 C CA . ARG A 1 453 ? 64.934 58.560 44.275 1.00 14.58 596 ARG A CA 1
ATOM 3389 C C . ARG A 1 453 ? 63.891 58.716 43.163 1.00 14.29 596 ARG A C 1
ATOM 3390 O O . ARG A 1 453 ? 63.342 59.803 42.965 1.00 14.79 596 ARG A O 1
ATOM 3398 N N . THR A 1 454 ? 63.616 57.636 42.437 1.00 14.25 597 THR A N 1
ATOM 3399 C CA . THR A 1 454 ? 62.733 57.744 41.267 1.00 14.06 597 THR A CA 1
ATOM 3400 C C . THR A 1 454 ? 61.252 57.466 41.513 1.00 13.87 597 THR A C 1
ATOM 3401 O O . THR A 1 454 ? 60.480 57.371 40.542 1.00 13.82 597 THR A O 1
ATOM 3405 N N . ALA A 1 455 ? 60.834 57.326 42.782 1.00 13.73 598 ALA A N 1
ATOM 3406 C CA . ALA A 1 455 ? 59.379 57.297 43.103 1.00 14.07 598 ALA A CA 1
ATOM 3407 C C . ALA A 1 455 ? 58.726 58.610 42.648 1.00 13.81 598 ALA A C 1
ATOM 3408 O O . ALA A 1 455 ? 59.367 59.654 42.695 1.00 13.46 598 ALA A O 1
ATOM 3410 N N . THR A 1 456 ? 57.475 58.546 42.189 1.00 13.82 599 THR A N 1
ATOM 3411 C CA . THR A 1 456 ? 56.780 59.756 41.727 1.00 14.47 599 THR A CA 1
ATOM 3412 C C . THR A 1 456 ? 55.413 59.881 42.388 1.00 14.65 599 THR A C 1
ATOM 3413 O O . THR A 1 456 ? 54.880 58.911 42.948 1.00 14.93 599 THR A O 1
ATOM 3417 N N . TYR A 1 457 ? 54.848 61.081 42.328 1.00 14.92 600 TYR A N 1
ATOM 3418 C CA . TYR A 1 457 ? 53.459 61.266 42.709 1.00 14.39 600 TYR A CA 1
ATOM 3419 C C . TYR A 1 457 ? 52.926 62.576 42.088 1.00 15.01 600 TYR A C 1
ATOM 3420 O O . TYR A 1 457 ? 53.658 63.304 41.422 1.00 14.33 600 TYR A O 1
ATOM 3429 N N . SER A 1 458 ? 51.638 62.832 42.277 1.00 15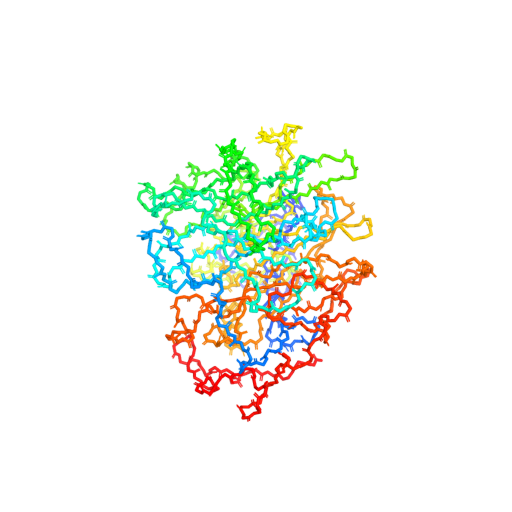.18 601 SER A N 1
ATOM 3430 C CA A SER A 1 458 ? 51.004 64.086 41.828 0.70 16.02 601 SER A CA 1
ATOM 3431 C CA B SER A 1 458 ? 50.982 64.065 41.817 0.30 15.82 601 SER A CA 1
ATOM 3432 C C . SER A 1 458 ? 51.029 64.235 40.305 1.00 16.24 601 SER A C 1
ATOM 3433 O O . SER A 1 458 ? 51.304 65.330 39.766 1.00 16.57 601 SER A O 1
ATOM 3438 N N . TYR A 1 459 ? 50.733 63.140 39.625 1.00 15.71 602 TYR A N 1
ATOM 3439 C CA . TYR A 1 459 ? 50.600 63.105 38.152 1.00 16.14 602 TYR A CA 1
ATOM 3440 C C . TYR A 1 459 ? 49.630 64.192 37.697 1.00 16.92 602 TYR A C 1
ATOM 3441 O O . TYR A 1 459 ? 48.559 64.358 38.286 1.00 17.52 602 TYR A O 1
ATOM 3450 N N . TYR A 1 460 ? 50.004 64.906 36.641 1.00 16.01 603 TYR A N 1
ATOM 3451 C CA . TYR A 1 460 ? 49.182 65.982 36.108 1.00 15.97 603 TYR A CA 1
ATOM 3452 C C . TYR A 1 460 ? 49.398 66.060 34.616 1.00 15.96 603 TYR A C 1
ATOM 3453 O O . TYR A 1 460 ? 50.495 66.374 34.151 1.00 16.21 603 TYR A O 1
ATOM 3462 N N . ALA A 1 461 ? 48.335 65.775 33.874 1.00 14.88 604 ALA A N 1
ATOM 3463 C CA . ALA A 1 461 ? 48.390 65.708 32.427 1.00 15.87 604 ALA A CA 1
ATOM 3464 C C . ALA A 1 461 ? 48.269 67.095 31.831 1.00 16.87 604 ALA A C 1
ATOM 3465 O O . ALA A 1 461 ? 47.418 67.891 32.248 1.00 17.06 604 ALA A O 1
ATOM 3467 N N . VAL A 1 462 ? 49.103 67.374 30.830 1.00 16.57 605 VAL A N 1
ATOM 3468 C CA . VAL A 1 462 ? 49.080 68.647 30.121 1.00 17.74 605 VAL A CA 1
ATOM 3469 C C . VAL A 1 462 ? 48.920 68.325 28.641 1.00 18.45 605 VAL A C 1
ATOM 3470 O O . VAL A 1 462 ? 49.631 67.464 28.113 1.00 18.13 605 VAL A O 1
ATOM 3474 N N . PRO A 1 463 ? 47.986 69.010 27.960 1.00 19.75 606 PRO A N 1
ATOM 3475 C CA . PRO A 1 463 ? 47.832 68.789 26.521 1.00 20.43 606 PRO A CA 1
ATOM 3476 C C . PRO A 1 463 ? 49.050 69.238 25.712 1.00 21.29 606 PRO A C 1
ATOM 3477 O O . PRO A 1 463 ? 49.854 70.060 26.178 1.00 20.61 606 PRO A O 1
ATOM 3481 N N . VAL A 1 464 ? 49.145 68.705 24.500 1.00 21.41 607 VAL A N 1
ATOM 3482 C CA . VAL A 1 464 ? 50.266 68.957 23.597 1.00 23.42 607 VAL A CA 1
ATOM 3483 C C . VAL A 1 464 ? 49.713 69.526 22.295 1.00 25.17 607 VAL A C 1
ATOM 3484 O O . VAL A 1 464 ? 48.909 68.879 21.620 1.00 24.90 607 VAL A O 1
ATOM 3488 N N . GLU A 1 465 ? 50.129 70.746 21.966 1.00 27.56 608 GLU A N 1
ATOM 3489 C CA . GLU A 1 465 ? 49.688 71.395 20.725 1.00 30.89 608 GLU A CA 1
ATOM 3490 C C . GLU A 1 465 ? 50.128 70.553 19.536 1.00 31.61 608 GLU A C 1
ATOM 3491 O O . GLU A 1 465 ? 51.277 70.105 19.475 1.00 32.67 608 GLU A O 1
ATOM 3497 N N . GLY A 1 466 ? 49.206 70.304 18.623 1.00 33.15 609 GLY A N 1
ATOM 3498 C CA . GLY A 1 466 ? 49.512 69.529 17.416 1.00 35.00 609 GLY A CA 1
ATOM 3499 C C . GLY A 1 466 ? 49.528 68.018 17.600 1.00 34.89 609 GLY A C 1
ATOM 3500 O O . GLY A 1 466 ? 49.917 67.292 16.686 1.00 35.65 609 GLY A O 1
ATOM 3501 N N . ARG A 1 467 ? 49.130 67.541 18.784 1.00 34.46 610 ARG A N 1
ATOM 3502 C CA . ARG A 1 467 ? 48.966 66.103 19.054 1.00 33.91 610 ARG A CA 1
ATOM 3503 C C . ARG A 1 467 ? 47.692 65.923 19.868 1.00 33.38 610 ARG A C 1
ATOM 3504 O O . ARG A 1 467 ? 47.752 65.830 21.101 1.00 32.72 610 ARG A O 1
ATOM 3512 N N . ASP A 1 468 ? 46.546 65.875 19.191 1.00 32.70 611 ASP A N 1
ATOM 3513 C CA . ASP A 1 468 ? 45.249 65.843 19.870 1.00 32.30 611 ASP A CA 1
ATOM 3514 C C . ASP A 1 468 ? 44.867 64.496 20.489 1.00 30.41 611 ASP A C 1
ATOM 3515 O O . ASP A 1 468 ? 43.769 64.354 21.013 1.00 30.97 611 ASP A O 1
ATOM 3520 N N . ASP A 1 469 ? 45.765 63.511 20.435 1.00 23.44 612 ASP A N 1
ATOM 3521 C CA . ASP A 1 469 ? 45.478 62.183 20.981 1.00 22.11 612 ASP A CA 1
ATOM 3522 C C . ASP A 1 469 ? 46.510 61.772 22.048 1.00 20.96 612 ASP A C 1
ATOM 3523 O O . ASP A 1 469 ? 46.627 60.587 22.390 1.00 21.13 612 ASP A O 1
ATOM 3528 N N . GLN A 1 470 ? 47.291 62.740 22.526 1.00 18.92 613 GLN A N 1
ATOM 3529 C CA . GLN A 1 470 ? 48.324 62.464 23.528 1.00 18.67 613 GLN A CA 1
ATOM 3530 C C . GLN A 1 470 ? 48.315 63.526 24.606 1.00 18.43 613 GLN A C 1
ATOM 3531 O O . GLN A 1 470 ? 47.822 64.637 24.386 1.00 19.63 613 GLN A O 1
ATOM 3537 N N . LEU A 1 471 ? 48.855 63.169 25.769 1.00 16.75 614 LEU A N 1
ATOM 3538 C CA . LEU A 1 471 ? 48.988 64.109 26.872 1.00 16.13 614 LEU A CA 1
ATOM 3539 C C . LEU A 1 471 ? 50.386 63.950 27.421 1.00 16.26 614 LEU A C 1
ATOM 3540 O O . LEU A 1 471 ? 50.945 62.851 27.402 1.00 16.11 614 LEU A O 1
ATOM 3545 N N . LEU A 1 472 ? 50.931 65.042 27.938 1.00 15.29 615 LEU A N 1
ATOM 3546 C CA . LEU A 1 472 ? 52.237 64.990 28.575 1.00 15.98 615 LEU A CA 1
ATOM 3547 C C . LEU A 1 472 ? 51.984 64.841 30.074 1.00 15.42 615 LEU A C 1
ATOM 3548 O O . LEU A 1 472 ? 51.312 65.680 30.671 1.00 16.43 615 LEU A O 1
ATOM 3553 N N . ILE A 1 473 ? 52.500 63.767 30.665 1.00 15.05 616 ILE A N 1
ATOM 3554 C CA . ILE A 1 473 ? 52.309 63.516 32.099 1.00 14.39 616 ILE A CA 1
ATOM 3555 C C . ILE A 1 473 ? 53.461 64.093 32.891 1.00 14.58 616 ILE A C 1
ATOM 3556 O O . ILE A 1 473 ? 54.608 63.643 32.750 1.00 13.98 616 ILE A O 1
ATOM 3561 N N . THR A 1 474 ? 53.147 65.089 33.722 1.00 14.68 617 THR A N 1
ATOM 3562 C CA . THR A 1 474 ? 54.142 65.707 34.612 1.00 14.36 617 THR A CA 1
ATOM 3563 C C . THR A 1 474 ? 53.917 65.150 36.001 1.00 14.66 617 THR A C 1
ATOM 3564 O O . THR A 1 474 ? 52.818 64.670 36.321 1.00 14.31 617 THR A O 1
ATOM 3568 N N . SER A 1 475 ? 54.950 65.198 36.843 1.00 13.82 618 SER A N 1
ATOM 3569 C CA . SER A 1 475 ? 54.810 64.730 38.222 1.00 13.59 618 SER A CA 1
ATOM 3570 C C . SER A 1 475 ? 55.973 65.294 39.033 1.00 13.63 618 SER A C 1
ATOM 3571 O O . SER A 1 475 ? 56.870 65.941 38.472 1.00 13.63 618 SER A O 1
ATOM 3574 N N . TYR A 1 476 ? 55.951 65.063 40.342 1.00 13.31 619 TYR A N 1
ATOM 3575 C CA . TYR A 1 476 ? 57.178 65.246 41.093 1.00 13.62 619 TYR A CA 1
ATOM 3576 C C . TYR A 1 476 ? 57.795 63.897 41.371 1.00 13.83 619 TYR A C 1
ATOM 3577 O O . TYR A 1 476 ? 57.093 62.886 41.462 1.00 13.44 619 TYR A O 1
ATOM 3586 N N . ILE A 1 477 ? 59.118 63.920 41.488 1.00 12.47 620 ILE A N 1
ATOM 3587 C CA . ILE A 1 477 ? 59.925 62.739 41.668 1.00 12.73 620 ILE A CA 1
ATOM 3588 C C . ILE A 1 477 ? 60.726 62.920 42.967 1.00 12.60 620 ILE A C 1
ATOM 3589 O O . ILE A 1 477 ? 61.145 64.051 43.314 1.00 12.80 620 ILE A O 1
ATOM 3594 N N . THR A 1 478 ? 60.901 61.802 43.668 1.00 12.47 621 THR A N 1
ATOM 3595 C CA . THR A 1 478 ? 61.417 61.734 45.038 1.00 13.27 621 THR A CA 1
ATOM 3596 C C . THR A 1 478 ? 60.361 62.165 46.042 1.00 13.82 621 THR A C 1
ATOM 3597 O O . THR A 1 478 ? 59.859 63.287 45.980 1.00 13.58 621 THR A O 1
ATOM 3601 N N . ASN A 1 479 ? 60.008 61.258 46.953 1.00 12.83 622 ASN A N 1
ATOM 3602 C CA . ASN A 1 479 ? 59.061 61.645 47.998 1.00 14.08 622 ASN A CA 1
ATOM 3603 C C . ASN A 1 479 ? 59.642 62.652 49.004 1.00 14.03 622 ASN A C 1
ATOM 3604 O O . ASN A 1 479 ? 60.875 62.752 49.203 1.00 14.41 622 ASN A O 1
ATOM 3609 N N . ARG A 1 480 ? 58.738 63.421 49.600 1.00 14.38 623 ARG A N 1
ATOM 3610 C CA . ARG A 1 480 ? 59.095 64.502 50.509 1.00 13.76 623 ARG A CA 1
ATOM 3611 C C . ARG A 1 480 ? 59.699 63.996 51.802 1.00 14.41 623 ARG A C 1
ATOM 3612 O O . ARG A 1 480 ? 59.572 62.808 52.156 1.00 14.69 623 ARG A O 1
ATOM 3620 N N . GLY A 1 481 ? 60.342 64.912 52.515 1.00 14.06 624 GLY A N 1
ATOM 3621 C CA . GLY A 1 481 ? 60.771 64.633 53.896 1.00 15.16 624 GLY A CA 1
ATOM 3622 C C . GLY A 1 481 ? 61.939 63.673 54.014 1.00 15.70 624 GLY A C 1
ATOM 3623 O O . GLY A 1 481 ? 62.082 63.004 55.037 1.00 15.97 624 GLY A O 1
ATOM 3624 N N . GLU A 1 482 ? 62.779 63.637 52.978 1.00 15.33 625 GLU A N 1
ATOM 3625 C CA . GLU A 1 482 ? 64.069 62.895 53.017 1.00 16.86 625 GLU A CA 1
ATOM 3626 C C . GLU A 1 482 ? 63.936 61.379 53.174 1.00 15.99 625 GLU A C 1
ATOM 3627 O O . GLU A 1 482 ? 64.863 60.706 53.626 1.00 15.90 625 GLU A O 1
ATOM 3633 N N . VAL A 1 483 ? 62.781 60.856 52.770 1.00 17.06 626 VAL A N 1
ATOM 3634 C CA . VAL A 1 483 ? 62.556 59.399 52.849 1.00 18.04 626 VAL A CA 1
ATOM 3635 C C . VAL A 1 483 ? 63.508 58.608 51.926 1.00 17.96 626 VAL A C 1
ATOM 3636 O O . VAL A 1 483 ? 63.813 57.452 52.211 1.00 18.09 626 VAL A O 1
ATOM 3640 N N . ALA A 1 484 ? 63.987 59.234 50.849 1.00 17.02 627 ALA A N 1
ATOM 3641 C CA . ALA A 1 484 ? 64.988 58.610 49.974 1.00 16.69 627 ALA A CA 1
ATOM 3642 C C . ALA A 1 484 ? 66.417 58.925 50.416 1.00 18.20 627 ALA A C 1
ATOM 3643 O O . ALA A 1 484 ? 67.385 58.467 49.799 1.00 18.94 627 ALA A O 1
ATOM 3645 N N . GLY A 1 485 ? 66.543 59.713 51.479 1.00 17.24 628 GLY A N 1
ATOM 3646 C CA . GLY A 1 485 ? 67.847 60.032 52.051 1.00 17.27 628 GLY A CA 1
ATOM 3647 C C . GLY A 1 485 ? 68.043 61.531 52.146 1.00 16.91 628 GLY A C 1
ATOM 3648 O O . GLY A 1 485 ? 67.470 62.294 51.374 1.00 16.61 628 GLY A O 1
ATOM 3649 N N . LYS A 1 486 ? 68.868 61.950 53.102 1.00 17.38 629 LYS A N 1
ATOM 3650 C CA . LYS A 1 486 ? 69.191 63.348 53.280 1.00 17.80 629 LYS A CA 1
ATOM 3651 C C 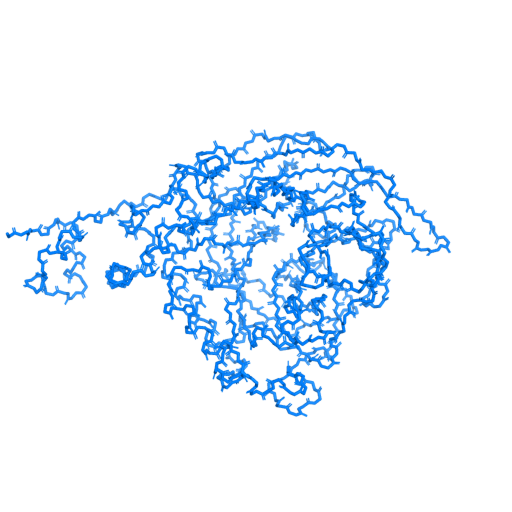. LYS A 1 486 ? 69.750 63.900 51.963 1.00 18.65 629 LYS A C 1
ATOM 3652 O O . LYS A 1 486 ? 70.537 63.220 51.280 1.00 19.60 629 LYS A O 1
ATOM 3658 N N . GLY A 1 487 ? 69.313 65.102 51.598 1.00 18.53 630 GLY A N 1
ATOM 3659 C CA . GLY A 1 487 ? 69.740 65.734 50.346 1.00 18.31 630 GLY A CA 1
ATOM 3660 C C . GLY A 1 487 ? 69.013 65.268 49.099 1.00 18.35 630 GLY A C 1
ATOM 3661 O O . GLY A 1 487 ? 69.273 65.803 47.997 1.00 19.45 630 GLY A O 1
ATOM 3662 N N . MET A 1 488 ? 68.159 64.247 49.230 1.00 16.68 631 MET A N 1
ATOM 3663 C CA . MET A 1 488 ? 67.332 63.802 48.094 1.00 16.24 631 MET A CA 1
ATOM 3664 C C . MET A 1 488 ? 65.983 64.484 48.246 1.00 15.40 631 MET A C 1
ATOM 3665 O O . MET A 1 488 ? 65.157 64.083 49.055 1.00 16.10 631 MET A O 1
ATOM 3670 N N . HIS A 1 489 ? 65.796 65.557 47.492 1.00 14.39 632 HIS A N 1
ATOM 3671 C CA . HIS A 1 489 ? 64.605 66.377 47.638 1.00 14.32 632 HIS A CA 1
ATOM 3672 C C . HIS A 1 489 ? 63.584 66.090 46.557 1.00 13.18 632 HIS A C 1
ATOM 3673 O O . HIS A 1 489 ? 63.928 65.788 45.411 1.00 13.40 632 HIS A O 1
ATOM 3680 N N . ALA A 1 490 ? 62.308 66.242 46.915 1.00 12.80 633 ALA A N 1
ATOM 3681 C CA . ALA A 1 490 ? 61.247 66.275 45.930 1.00 12.60 633 ALA A CA 1
ATOM 3682 C C . ALA A 1 490 ? 61.593 67.315 44.867 1.00 12.90 633 ALA A C 1
ATOM 3683 O O . ALA A 1 490 ? 62.020 68.434 45.177 1.00 13.14 633 ALA A O 1
ATOM 3685 N N . THR A 1 491 ? 61.435 66.921 43.612 1.00 12.03 634 THR A N 1
ATOM 3686 C CA . THR A 1 491 ? 61.875 67.766 42.515 1.00 12.56 634 THR A CA 1
ATOM 3687 C C . THR A 1 491 ? 61.000 67.457 41.313 1.00 13.06 634 THR A C 1
ATOM 3688 O O . THR A 1 491 ? 60.177 66.548 41.387 1.00 13.31 634 THR A O 1
ATOM 3692 N N . TRP A 1 492 ? 61.122 68.207 40.215 1.00 13.09 635 TRP A N 1
ATOM 3693 C CA . TRP A 1 492 ? 60.262 67.920 39.066 1.00 13.53 635 TRP A CA 1
ATOM 3694 C C . TRP A 1 492 ? 60.741 66.688 38.291 1.00 13.44 635 TRP A C 1
ATOM 3695 O O . TRP A 1 492 ? 61.929 66.529 37.992 1.00 13.10 635 TRP A O 1
ATOM 3706 N N . ALA A 1 493 ? 59.799 65.793 37.989 1.00 12.60 636 ALA A N 1
ATOM 3707 C CA . ALA A 1 493 ? 60.121 64.567 37.282 1.00 13.04 636 ALA A CA 1
ATOM 3708 C C . ALA A 1 493 ? 60.393 64.843 35.801 1.00 13.62 636 ALA A C 1
ATOM 3709 O O . ALA A 1 493 ? 59.930 65.836 35.262 1.00 14.41 636 ALA A O 1
ATOM 3711 N N . PRO A 1 494 ? 61.141 63.950 35.139 1.00 13.65 637 PRO A N 1
ATOM 3712 C CA . PRO A 1 494 ? 61.039 63.911 33.678 1.00 13.72 637 PRO A CA 1
ATOM 3713 C C . PRO A 1 494 ? 59.573 63.673 33.314 1.00 14.56 637 PRO A C 1
ATOM 3714 O O . PRO A 1 494 ? 58.888 62.912 34.001 1.00 14.76 637 PRO A O 1
ATOM 3718 N N . SER A 1 495 ? 59.089 64.338 32.265 1.00 14.57 638 SER A N 1
ATOM 3719 C CA . SER A 1 495 ? 57.718 64.115 31.807 1.00 14.87 638 SER A CA 1
ATOM 3720 C C . SER A 1 495 ? 57.673 62.993 30.769 1.00 15.28 638 SER A C 1
ATOM 3721 O O . SER A 1 495 ? 58.687 62.679 30.138 1.00 15.14 638 SER A O 1
ATOM 3724 N N . PHE A 1 496 ? 56.508 62.382 30.591 1.00 14.27 639 PHE A N 1
ATOM 3725 C CA . PHE A 1 496 ? 56.403 61.346 29.562 1.00 14.94 639 PHE A CA 1
ATOM 3726 C C . PHE A 1 496 ? 55.060 61.407 28.861 1.00 15.55 639 PHE A C 1
ATOM 3727 O O . PHE A 1 496 ? 54.075 61.867 29.442 1.00 14.96 639 PHE A O 1
ATOM 3735 N N . LEU A 1 497 ? 55.013 60.925 27.612 1.00 15.19 640 LEU A N 1
ATOM 3736 C CA . LEU A 1 497 ? 53.764 60.968 26.858 1.00 15.67 640 LEU A CA 1
ATOM 3737 C C . LEU A 1 497 ? 52.846 59.795 27.148 1.00 15.74 640 LEU A C 1
ATOM 3738 O O . LEU A 1 497 ? 53.298 58.668 27.336 1.00 15.30 640 LEU A O 1
ATOM 3743 N N . LEU A 1 498 ? 51.551 60.099 27.179 1.00 15.36 641 LEU A N 1
ATOM 3744 C CA . LEU A 1 498 ? 50.493 59.102 27.344 1.00 15.98 641 LEU A CA 1
ATOM 3745 C C . LEU A 1 498 ? 49.613 59.149 26.115 1.00 16.53 641 LEU A C 1
ATOM 3746 O O . LEU A 1 498 ? 49.143 60.227 25.737 1.00 17.16 641 LEU A O 1
ATOM 3751 N N . GLN A 1 499 ? 49.364 57.987 25.507 1.00 15.34 642 GLN A N 1
ATOM 3752 C CA . GLN A 1 499 ? 48.496 57.910 24.345 1.00 16.49 642 GLN A CA 1
ATOM 3753 C C . GLN A 1 499 ? 47.054 57.719 24.798 1.00 16.93 642 GLN A C 1
ATOM 3754 O O . GLN A 1 499 ? 46.781 56.881 25.671 1.00 16.80 642 GLN A O 1
ATOM 3760 N N . ILE A 1 500 ? 46.150 58.521 24.238 1.00 17.09 643 ILE A N 1
ATOM 3761 C CA . ILE A 1 500 ? 44.722 58.394 24.512 1.00 18.51 643 ILE A CA 1
ATOM 3762 C C . ILE A 1 500 ? 44.078 57.721 23.307 1.00 18.88 643 ILE A C 1
ATOM 3763 O O . ILE A 1 500 ? 44.203 58.202 22.190 1.00 20.13 643 ILE A O 1
ATOM 3768 N N . ASN A 1 501 ? 43.387 56.610 23.533 1.00 18.46 644 ASN A N 1
ATOM 3769 C CA . ASN A 1 501 ? 42.737 55.880 22.426 1.00 19.08 644 ASN A CA 1
ATOM 3770 C C . ASN A 1 501 ? 41.237 56.151 22.411 1.00 19.17 644 ASN A C 1
ATOM 3771 O O . ASN A 1 501 ? 40.614 56.198 23.485 1.00 18.76 644 ASN A O 1
ATOM 3776 N N . PRO A 1 502 ? 40.636 56.297 21.214 1.00 19.58 645 PRO A N 1
ATOM 3777 C CA . PRO A 1 502 ? 39.183 56.549 21.155 1.00 19.99 645 PRO A CA 1
ATOM 3778 C C . PRO A 1 502 ? 38.309 55.453 21.763 1.00 20.92 645 PRO A C 1
ATOM 3779 O O . PRO A 1 502 ? 37.142 55.726 22.075 1.00 23.01 645 PRO A O 1
ATOM 3783 N N . ASP A 1 503 ? 38.834 54.237 21.915 1.00 20.24 646 ASP A N 1
ATOM 3784 C CA . ASP A 1 503 ? 38.056 53.153 22.526 1.00 21.13 646 ASP A CA 1
ATOM 3785 C C . ASP A 1 503 ? 38.130 53.177 24.060 1.00 20.44 646 ASP A C 1
ATOM 3786 O O . ASP A 1 503 ? 37.928 52.149 24.692 1.00 21.17 646 ASP A O 1
ATOM 3791 N N . ASN A 1 504 ? 38.397 54.351 24.646 1.00 19.99 647 ASN A N 1
ATOM 3792 C CA . ASN A 1 504 ? 38.372 54.527 26.112 1.00 20.61 647 ASN A CA 1
ATOM 3793 C C . ASN A 1 504 ? 39.452 53.730 26.832 1.00 20.38 647 ASN A C 1
ATOM 3794 O O . ASN A 1 504 ? 39.240 53.210 27.942 1.00 20.40 647 ASN A O 1
ATOM 3799 N N . THR A 1 505 ? 40.613 53.648 26.187 1.00 19.45 648 THR A N 1
ATOM 3800 C CA . THR A 1 505 ? 41.811 53.074 26.801 1.00 19.68 648 THR A CA 1
ATOM 3801 C C . THR A 1 505 ? 42.963 54.050 26.642 1.00 18.52 648 THR A C 1
ATOM 3802 O O . THR A 1 505 ? 42.877 55.036 25.892 1.00 17.90 648 THR A O 1
ATOM 3806 N N . THR A 1 506 ? 44.042 53.757 27.359 1.00 18.63 649 THR A N 1
ATOM 3807 C CA . THR A 1 506 ? 45.257 54.566 27.302 1.00 18.65 649 THR A CA 1
ATOM 3808 C C . THR A 1 506 ? 46.477 53.663 27.271 1.00 19.61 649 THR A C 1
ATOM 3809 O O . THR A 1 506 ? 46.414 52.466 27.642 1.00 20.04 649 THR A O 1
ATOM 3813 N N . THR A 1 507 ? 47.599 54.244 26.849 1.00 18.46 650 THR A N 1
ATOM 3814 C CA A THR A 1 507 ? 48.858 53.530 26.923 0.50 18.85 650 THR A CA 1
ATOM 3815 C CA B THR A 1 507 ? 48.869 53.528 26.725 0.50 18.73 650 THR A CA 1
ATOM 3816 C C . THR A 1 507 ? 50.033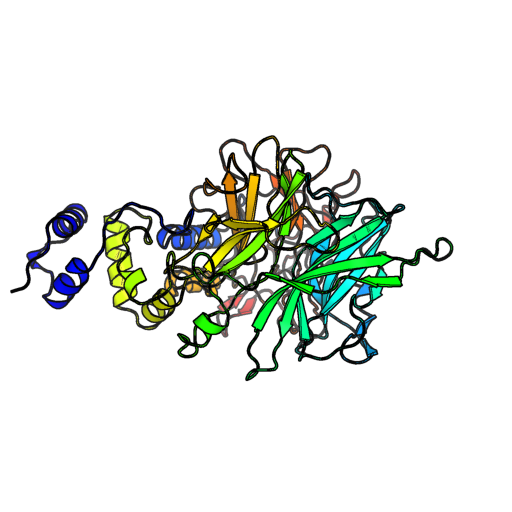 54.461 27.082 1.00 18.20 650 THR A C 1
ATOM 3817 O O . THR A 1 507 ? 50.162 55.493 26.427 1.00 18.05 650 THR A O 1
ATOM 3824 N N . VAL A 1 508 ? 50.871 54.092 28.046 1.00 17.67 651 VAL A N 1
ATOM 3825 C CA . VAL A 1 508 ? 52.127 54.810 28.276 1.00 17.82 651 VAL A CA 1
ATOM 3826 C C . VAL A 1 508 ? 53.018 54.698 27.028 1.00 18.34 651 VAL A C 1
ATOM 3827 O O . VAL A 1 508 ? 53.158 53.610 26.442 1.00 18.61 651 VAL A O 1
ATOM 3831 N N . LEU A 1 509 ? 53.607 55.815 26.601 1.00 17.67 652 LEU A N 1
ATOM 3832 C CA . LEU A 1 509 ? 54.542 55.771 25.470 1.00 18.90 652 LEU A CA 1
ATOM 3833 C C . LEU A 1 509 ? 55.989 55.862 25.931 1.00 19.65 652 LEU A C 1
ATOM 3834 O O . LEU A 1 509 ? 56.256 56.336 27.029 1.00 19.59 652 LEU A O 1
ATOM 3839 N N . ALA A 1 510 ? 56.905 55.416 25.076 1.00 20.61 653 ALA A N 1
ATOM 3840 C CA . ALA A 1 510 ? 58.351 55.422 25.375 1.00 22.30 653 ALA A CA 1
ATOM 3841 C C . ALA A 1 510 ? 58.960 56.736 24.922 1.00 22.85 653 ALA A C 1
ATOM 3842 O O . ALA A 1 510 ? 59.917 56.752 24.119 1.00 26.08 653 ALA A O 1
ATOM 3844 N N . LYS A 1 511 ? 58.363 57.834 25.361 1.00 21.08 654 LYS A N 1
ATOM 3845 C CA . LYS A 1 511 ? 58.808 59.174 25.011 1.00 19.82 654 LYS A CA 1
ATOM 3846 C C . LYS A 1 511 ? 58.945 59.915 26.332 1.00 18.95 654 LYS A C 1
ATOM 3847 O O . LYS A 1 511 ? 58.010 59.919 27.128 1.00 19.38 654 LYS A O 1
ATOM 3853 N N . MET A 1 512 ? 60.105 60.519 26.569 1.00 17.53 655 MET A N 1
ATOM 3854 C CA . MET A 1 512 ? 60.402 61.111 27.871 1.00 16.85 655 MET A CA 1
ATOM 3855 C C . MET A 1 512 ? 61.187 62.398 27.660 1.00 15.95 655 MET A C 1
ATOM 3856 O O . MET A 1 512 ? 61.922 62.508 26.675 1.00 17.08 655 MET A O 1
ATOM 3861 N N . THR A 1 513 ? 61.067 63.328 28.608 1.00 16.47 656 THR A N 1
ATOM 3862 C CA . THR A 1 513 ? 61.711 64.638 28.508 1.00 16.87 656 THR A CA 1
ATOM 3863 C C . THR A 1 513 ? 62.755 64.839 29.602 1.00 16.77 656 THR A C 1
ATOM 3864 O O . THR A 1 513 ? 62.918 63.988 30.483 1.00 17.31 656 THR A O 1
ATOM 3868 N N . ASN A 1 514 ? 63.458 65.974 29.544 1.00 16.47 657 ASN A N 1
ATOM 3869 C CA . ASN A 1 514 ? 64.192 66.509 30.696 1.00 16.55 657 ASN A CA 1
ATOM 3870 C C . ASN A 1 514 ? 63.294 66.679 31.917 1.00 15.50 657 ASN A C 1
ATOM 3871 O O . ASN A 1 514 ? 62.061 66.781 31.795 1.00 15.88 657 ASN A O 1
ATOM 3876 N N . GLN A 1 515 ? 63.900 66.735 33.105 1.00 15.46 658 GLN A N 1
ATOM 3877 C CA . GLN A 1 515 ? 63.124 67.098 34.290 1.00 14.57 658 GLN A CA 1
ATOM 3878 C C . GLN A 1 515 ? 62.423 68.428 34.050 1.00 15.52 658 GLN A C 1
ATOM 3879 O O . GLN A 1 515 ? 63.034 69.362 33.509 1.00 15.24 658 GLN A O 1
ATOM 3885 N N . GLY A 1 516 ? 61.161 68.518 34.477 1.00 15.19 659 GLY A N 1
ATOM 3886 C CA . GLY A 1 516 ? 60.495 69.824 34.513 1.00 16.06 659 GLY A CA 1
ATOM 3887 C C . GLY A 1 516 ? 60.095 70.411 33.172 1.00 16.88 659 GLY A C 1
ATOM 3888 O O . GLY A 1 516 ? 59.897 71.631 33.059 1.00 16.76 659 GLY A O 1
ATOM 3889 N N . ASP A 1 517 ? 59.975 69.554 32.155 1.00 16.84 660 ASP A N 1
ATOM 3890 C CA . ASP A 1 517 ? 59.525 70.006 30.850 1.00 17.54 660 ASP A CA 1
ATOM 3891 C C . ASP A 1 517 ? 57.986 69.850 30.819 1.00 17.45 660 ASP A C 1
ATOM 3892 O O . ASP A 1 517 ? 57.464 68.730 30.836 1.00 17.96 660 ASP A O 1
ATOM 3897 N N . TRP A 1 518 ? 57.287 70.988 30.816 1.00 16.83 661 TRP A N 1
ATOM 3898 C CA . TRP A 1 518 ? 55.822 71.062 30.800 1.00 16.83 661 TRP A CA 1
ATOM 3899 C C . TRP A 1 518 ? 55.268 71.156 29.382 1.00 17.92 661 TRP A C 1
ATOM 3900 O O . TRP A 1 518 ? 54.048 70.997 29.167 1.00 18.01 661 TRP A O 1
ATOM 3911 N N . ILE A 1 519 ? 56.164 71.403 28.427 1.00 18.02 662 ILE A N 1
ATOM 3912 C CA . ILE A 1 519 ? 55.794 71.641 27.031 1.00 19.17 662 ILE A CA 1
ATOM 3913 C C . ILE A 1 519 ? 56.467 70.591 26.159 1.00 19.67 662 ILE A C 1
ATOM 3914 O O . ILE A 1 519 ? 57.696 70.504 26.126 1.00 20.50 662 ILE A O 1
ATOM 3919 N N . TRP A 1 520 ? 55.676 69.781 25.462 1.00 20.02 663 TRP A N 1
ATOM 3920 C CA . TRP A 1 520 ? 56.255 68.877 24.468 1.00 20.24 663 TRP A CA 1
ATOM 3921 C C . TRP A 1 520 ? 56.497 69.657 23.186 1.00 22.11 663 TRP A C 1
ATOM 3922 O O . TRP A 1 520 ? 55.529 70.043 22.495 1.00 22.77 663 TRP A O 1
ATOM 3933 N N . ASP A 1 521 ? 57.772 69.890 22.880 1.00 20.92 664 ASP A N 1
ATOM 3934 C CA . ASP A 1 521 ? 58.188 70.636 21.698 1.00 23.01 664 ASP A CA 1
ATOM 3935 C C . ASP A 1 521 ? 59.152 69.780 20.872 1.00 23.60 664 ASP A C 1
ATOM 3936 O O . ASP A 1 521 ? 59.456 68.640 21.253 1.00 22.15 664 ASP A O 1
ATOM 3941 N N . ASP A 1 522 ? 59.642 70.322 19.756 1.00 24.68 665 ASP A N 1
ATOM 3942 C CA A ASP A 1 522 ? 60.467 69.592 18.788 0.70 26.63 665 ASP A CA 1
ATOM 3943 C CA B ASP A 1 522 ? 60.404 69.480 18.832 0.30 25.57 665 ASP A CA 1
ATOM 3944 C C . ASP A 1 522 ? 61.780 69.026 19.339 1.00 26.04 665 ASP A C 1
ATOM 3945 O O . ASP A 1 522 ? 62.391 68.140 18.734 1.00 27.21 665 ASP A O 1
ATOM 3954 N N . SER A 1 523 ? 62.240 69.572 20.463 1.00 24.47 666 SER A N 1
ATOM 3955 C CA . SER A 1 523 ? 63.495 69.113 21.050 1.00 23.75 666 SER A CA 1
ATOM 3956 C C . SER A 1 523 ? 63.319 68.475 22.438 1.00 22.15 666 SER A C 1
ATOM 3957 O O . SER A 1 523 ? 64.294 68.237 23.145 1.00 21.97 666 SER A O 1
ATOM 3960 N N . SER A 1 524 ? 62.076 68.180 22.809 1.00 19.95 667 SER A N 1
ATOM 3961 C CA . SER A 1 524 ? 61.789 67.644 24.157 1.00 19.36 667 SER A CA 1
ATOM 3962 C C . SER A 1 524 ? 62.322 66.235 24.417 1.00 19.55 667 SER A C 1
ATOM 3963 O O . SER A 1 524 ? 62.734 65.922 25.523 1.00 18.52 667 SER A O 1
ATOM 3966 N N . GLU A 1 525 ? 62.254 65.365 23.413 1.00 19.96 668 GLU A N 1
ATOM 3967 C CA . GLU A 1 525 ? 62.592 63.968 23.625 1.00 20.03 668 GLU A CA 1
ATOM 3968 C C . GLU A 1 525 ? 64.031 63.824 24.112 1.00 20.30 668 GLU A C 1
ATOM 3969 O O . GLU A 1 525 ? 64.961 64.360 23.482 1.00 20.39 668 GLU A O 1
ATOM 3975 N N . ASN A 1 526 ? 64.216 63.115 25.228 1.00 19.09 669 ASN A N 1
ATOM 3976 C CA . ASN A 1 526 ? 65.554 62.850 25.761 1.00 19.59 669 ASN A CA 1
ATOM 3977 C C . ASN A 1 526 ? 65.646 61.419 26.254 1.00 20.17 669 ASN A C 1
ATOM 3978 O O . ASN A 1 526 ? 65.308 61.148 27.401 1.00 18.53 669 ASN A O 1
ATOM 3983 N N . PRO A 1 527 ? 66.120 60.508 25.394 1.00 21.38 670 PRO A N 1
ATOM 3984 C CA . PRO A 1 527 ? 66.162 59.088 25.777 1.00 22.13 670 PRO A CA 1
ATOM 3985 C C . PRO A 1 527 ? 67.122 58.776 26.930 1.00 22.21 670 PRO A C 1
ATOM 3986 O O . PRO A 1 527 ? 66.972 57.733 27.575 1.00 22.53 670 PRO A O 1
ATOM 3990 N N . ASP A 1 528 ? 68.080 59.662 27.198 1.00 22.07 671 ASP A N 1
ATOM 3991 C CA . ASP A 1 528 ? 69.007 59.467 28.331 1.00 22.82 671 ASP A CA 1
ATOM 3992 C C . ASP A 1 528 ? 68.302 59.494 29.690 1.00 21.22 671 ASP A C 1
ATOM 3993 O O . ASP A 1 528 ? 68.876 59.062 30.702 1.00 21.33 671 ASP A O 1
ATOM 3998 N N . MET A 1 529 ? 67.070 60.006 29.729 1.00 19.45 672 MET A N 1
ATOM 3999 C CA . MET A 1 529 ? 66.366 60.094 31.006 1.00 17.82 672 MET A CA 1
ATOM 4000 C C . MET A 1 529 ? 65.693 58.775 31.348 1.00 17.32 672 MET A C 1
ATOM 4001 O O . MET A 1 529 ? 65.216 58.594 32.467 1.00 17.06 672 MET A O 1
ATOM 4006 N N . MET A 1 530 ? 65.645 57.859 30.381 1.00 18.14 673 MET A N 1
ATOM 4007 C CA . MET A 1 530 ? 64.950 56.592 30.589 1.00 18.72 673 MET A CA 1
ATOM 4008 C C . MET A 1 530 ? 65.781 55.680 31.470 1.00 18.38 673 MET A C 1
ATOM 4009 O O . MET A 1 530 ? 67.009 55.612 31.322 1.00 18.39 673 MET A O 1
ATOM 4014 N N . GLY A 1 531 ? 65.111 54.984 32.381 1.00 17.62 674 GLY A N 1
ATOM 4015 C CA . GLY A 1 531 ? 65.794 54.042 33.274 1.00 17.47 674 GLY A CA 1
ATOM 4016 C C . GLY A 1 531 ? 65.527 52.593 32.905 1.00 18.72 674 GLY A C 1
ATOM 4017 O O . GLY A 1 531 ? 64.679 52.286 32.051 1.00 18.97 674 GLY A O 1
ATOM 4018 N N . VAL A 1 532 ? 66.260 51.699 33.559 1.00 18.67 675 VAL A N 1
ATOM 4019 C CA . VAL A 1 532 ? 66.073 50.264 33.397 1.00 20.45 675 VAL A CA 1
ATOM 4020 C C . VAL A 1 532 ? 66.060 49.574 34.755 1.00 21.25 675 VAL A C 1
ATOM 4021 O O . VAL A 1 532 ? 66.611 50.077 35.732 1.00 19.85 675 VAL A O 1
ATOM 4025 N N . LEU A 1 533 ? 65.434 48.399 34.779 1.00 23.18 676 LEU A N 1
ATOM 4026 C CA . LEU A 1 533 ? 65.365 47.548 35.953 1.00 24.98 676 LEU A CA 1
ATOM 4027 C C . LEU A 1 533 ? 66.579 46.624 36.025 1.00 25.42 676 LEU A C 1
ATOM 4028 O O . LEU A 1 533 ? 66.486 45.405 35.788 1.00 26.91 676 LEU A O 1
ATOM 4033 N N . GLU A 1 534 ? 67.729 47.212 36.331 1.00 25.52 677 GLU A N 1
ATOM 4034 C CA . GLU A 1 534 ? 69.001 46.482 36.397 1.00 26.81 677 GLU A CA 1
ATOM 4035 C C . GLU A 1 534 ? 69.796 47.149 37.503 1.00 25.61 677 GLU A C 1
ATOM 4036 O O . GLU A 1 534 ? 69.909 48.375 37.517 1.00 24.26 677 GLU A O 1
ATOM 4042 N N . LYS A 1 535 ? 70.341 46.361 38.425 1.00 25.38 678 LYS A N 1
ATOM 4043 C CA . LYS A 1 535 ? 71.009 46.908 39.613 1.00 25.26 678 LYS A CA 1
ATOM 4044 C C . LYS A 1 535 ? 72.177 47.848 39.275 1.00 24.70 678 LYS A C 1
ATOM 4045 O O . LYS A 1 535 ? 72.287 48.947 39.837 1.00 24.67 678 LYS A O 1
ATOM 4051 N N . ASP A 1 536 ? 73.048 47.401 38.375 1.00 25.30 679 ASP A N 1
ATOM 4052 C CA . ASP A 1 536 ? 74.308 48.098 38.124 1.00 25.60 679 ASP A CA 1
ATOM 4053 C C . ASP A 1 536 ? 74.412 48.834 36.789 1.00 25.38 679 ASP A C 1
ATOM 4054 O O . ASP A 1 536 ? 75.498 49.301 36.419 1.00 26.45 679 ASP A O 1
ATOM 4059 N N . ALA A 1 537 ? 73.314 48.912 36.051 1.00 23.86 680 ALA A N 1
ATOM 4060 C CA . ALA A 1 537 ? 73.304 49.653 34.793 1.00 22.95 680 ALA A CA 1
ATOM 4061 C C . ALA A 1 537 ? 73.514 51.128 35.113 1.00 21.46 680 ALA A C 1
ATOM 4062 O O . ALA A 1 537 ? 73.010 51.623 36.134 1.00 20.00 680 ALA A O 1
ATOM 4064 N N . PRO A 1 538 ? 74.263 51.850 34.263 1.00 21.95 681 PRO A N 1
ATOM 4065 C CA . PRO A 1 538 ? 74.432 53.276 34.556 1.00 21.11 681 PRO A CA 1
ATOM 4066 C C . PRO A 1 538 ? 73.110 54.035 34.603 1.00 19.79 681 PRO A C 1
ATOM 4067 O O . PRO A 1 538 ? 72.996 55.017 35.353 1.00 19.41 681 PRO A O 1
ATOM 4071 N N . ASN A 1 539 ? 72.118 53.561 33.839 1.00 18.24 682 ASN A N 1
ATOM 4072 C CA . ASN A 1 539 ? 70.789 54.156 33.813 1.00 18.03 682 ASN A CA 1
ATOM 4073 C C . ASN A 1 539 ? 69.773 53.381 34.663 1.00 16.97 682 ASN A C 1
ATOM 4074 O O . ASN A 1 539 ? 68.569 53.419 34.401 1.00 17.13 682 ASN A O 1
ATOM 4079 N N . SER A 1 540 ? 70.266 52.687 35.685 1.00 17.09 683 SER A N 1
ATOM 4080 C CA . SER A 1 540 ? 69.378 52.017 36.648 1.00 17.44 683 SER A CA 1
ATOM 4081 C C . SER A 1 540 ? 68.299 52.952 37.192 1.00 16.04 683 SER A C 1
ATOM 4082 O O . SER A 1 540 ? 68.556 54.136 37.457 1.00 15.94 683 SER A O 1
ATOM 4085 N N . ALA A 1 541 ? 67.114 52.382 37.425 1.00 15.66 684 ALA A N 1
ATOM 4086 C CA . ALA A 1 541 ? 66.024 53.070 38.137 1.00 15.53 684 ALA A CA 1
ATOM 4087 C C . ALA A 1 541 ? 66.366 53.283 39.619 1.00 15.02 684 ALA A C 1
ATOM 4088 O O . ALA A 1 541 ? 65.725 54.089 40.293 1.00 15.63 684 ALA A O 1
ATOM 4090 N N . ALA A 1 542 ? 67.367 52.548 40.123 1.00 15.96 685 ALA A N 1
ATOM 4091 C CA . ALA A 1 542 ? 67.823 52.677 41.527 1.00 15.47 685 ALA A CA 1
ATOM 4092 C C . ALA A 1 542 ? 69.158 53.394 41.625 1.00 16.18 685 ALA A C 1
ATOM 4093 O O . ALA A 1 542 ? 70.085 53.093 40.881 1.00 17.17 685 ALA A O 1
ATOM 4095 N N . LEU A 1 543 ? 69.266 54.315 42.577 1.00 15.51 686 LEU A N 1
ATOM 4096 C CA . LEU A 1 543 ? 70.566 54.879 42.940 1.00 17.24 686 LEU A CA 1
ATOM 4097 C C . LEU A 1 543 ? 71.357 53.809 43.711 1.00 18.27 686 LEU A C 1
ATOM 4098 O O . LEU A 1 543 ? 70.750 52.902 44.285 1.00 17.75 686 LEU A O 1
ATOM 4103 N N . PRO A 1 544 ? 72.700 53.920 43.749 1.00 19.41 687 PRO A N 1
ATOM 4104 C CA . PRO A 1 544 ? 73.473 52.997 44.589 1.00 20.31 687 PRO A CA 1
ATOM 4105 C C . PRO A 1 544 ? 72.948 52.972 46.024 1.00 20.85 687 PRO A C 1
ATOM 4106 O O . PRO A 1 544 ? 72.675 54.037 46.617 1.00 21.26 687 PRO A O 1
ATOM 4110 N N . GLY A 1 545 ? 72.781 51.772 46.562 1.00 20.85 688 GLY A N 1
ATOM 4111 C CA . GLY A 1 545 ? 72.261 51.632 47.910 1.00 20.89 688 GLY A CA 1
ATOM 4112 C C . GLY A 1 545 ? 70.774 51.371 47.968 1.00 20.24 688 GLY A C 1
ATOM 4113 O O . GLY A 1 545 ? 70.264 51.001 49.030 1.00 20.68 688 GLY A O 1
ATOM 4114 N N . GLU A 1 546 ? 70.069 51.536 46.848 1.00 18.65 689 GLU A N 1
ATOM 4115 C CA . GLU A 1 546 ? 68.603 51.382 46.864 1.00 18.42 689 GLU A CA 1
ATOM 4116 C C . GLU A 1 546 ? 68.118 49.984 46.497 1.00 19.01 689 GLU A C 1
ATOM 4117 O O . GLU A 1 546 ? 67.056 49.563 46.959 1.00 19.60 689 GLU A O 1
ATOM 4123 N N . TRP A 1 547 ? 68.867 49.296 45.629 1.00 19.85 690 TRP A N 1
ATOM 4124 C CA . TRP A 1 547 ? 68.448 47.992 45.115 1.00 20.46 690 TRP A CA 1
ATOM 4125 C C . TRP A 1 547 ? 68.498 46.991 46.261 1.00 22.01 690 TRP A C 1
ATOM 4126 O O . TRP A 1 547 ? 69.572 46.644 46.744 1.00 23.18 690 TRP A O 1
ATOM 4137 N N . GLY A 1 548 ? 67.335 46.538 46.706 1.00 22.06 691 GLY A N 1
ATOM 4138 C CA . GLY A 1 548 ? 67.296 45.618 47.836 1.00 24.33 691 GLY A CA 1
ATOM 4139 C C . GLY A 1 548 ? 67.142 46.288 49.192 1.00 24.51 691 GLY A C 1
ATOM 4140 O O . GLY A 1 548 ? 67.017 45.596 50.195 1.00 26.62 691 GLY A O 1
ATOM 4141 N N . LYS A 1 549 ? 67.141 47.622 49.245 1.00 23.87 692 LYS A N 1
ATOM 4142 C CA . LYS A 1 549 ? 67.037 48.288 50.555 1.00 24.00 692 LYS A CA 1
ATOM 4143 C C . LYS A 1 549 ? 65.617 48.141 51.110 1.00 23.42 692 LYS A C 1
ATOM 4144 O O . LYS A 1 549 ? 64.675 48.010 50.344 1.00 22.25 692 LYS A O 1
ATOM 4150 N N . PRO A 1 550 ? 65.471 48.098 52.449 1.00 24.14 693 PRO A N 1
ATOM 4151 C CA . PRO A 1 550 ? 64.151 47.838 53.027 1.00 24.05 693 PRO A CA 1
ATOM 4152 C C . PRO A 1 550 ? 63.164 48.954 52.701 1.00 23.75 693 PRO A C 1
ATOM 4153 O O . PRO A 1 550 ? 63.558 50.114 52.540 1.00 22.97 693 PRO A O 1
ATOM 4157 N N . VAL A 1 551 ? 61.902 48.577 52.554 1.00 23.61 694 VAL A N 1
ATOM 4158 C CA . VAL A 1 551 ? 60.810 49.540 52.457 1.00 24.33 694 VAL A CA 1
ATOM 4159 C C . VAL A 1 551 ? 59.668 48.954 53.277 1.00 25.86 694 VAL A C 1
ATOM 4160 O O . VAL A 1 551 ? 59.601 47.738 53.435 1.00 26.04 694 VAL A O 1
ATOM 4164 N N . ASP A 1 552 ? 58.794 49.799 53.831 1.00 27.13 695 ASP A N 1
ATOM 4165 C CA . ASP A 1 552 ? 57.707 49.310 54.680 1.00 30.46 695 ASP A CA 1
ATOM 4166 C C . ASP A 1 552 ? 58.294 48.384 55.763 1.00 32.10 695 ASP A C 1
ATOM 4167 O O . ASP A 1 552 ? 57.789 47.276 56.004 1.00 33.01 695 ASP A O 1
ATOM 4172 N N . TRP A 1 553 ? 59.379 48.853 56.392 1.00 32.71 696 TRP A N 1
ATOM 4173 C CA . TRP A 1 553 ? 60.103 48.119 57.452 1.00 35.06 696 TRP A CA 1
ATOM 4174 C C . TRP A 1 553 ? 61.012 46.976 56.992 1.00 35.48 696 TRP A C 1
ATOM 4175 O O . TRP A 1 553 ? 62.235 47.088 57.114 1.00 35.91 696 TRP A O 1
ATOM 4186 N N . ASP A 1 554 ? 60.447 45.872 56.497 1.00 36.09 697 ASP A N 1
ATOM 4187 C CA . ASP A 1 554 ? 61.310 44.737 56.121 1.00 36.62 697 ASP A CA 1
ATOM 4188 C C . ASP A 1 554 ? 61.077 44.158 54.728 1.00 35.85 697 ASP A C 1
ATOM 4189 O O . ASP A 1 554 ? 61.617 43.093 54.394 1.00 36.39 697 ASP A O 1
ATOM 4194 N N . LEU A 1 555 ? 60.285 44.840 53.911 1.00 33.97 698 LEU A N 1
ATOM 4195 C CA . LEU A 1 555 ? 60.121 44.384 52.546 1.00 33.01 698 LEU A CA 1
ATOM 4196 C C . LEU A 1 555 ? 61.389 44.730 51.784 1.00 32.37 698 LEU A C 1
ATOM 4197 O O . LEU A 1 555 ? 61.955 45.819 51.963 1.00 31.29 698 LEU A O 1
ATOM 4202 N N . ILE A 1 556 ? 61.847 43.796 50.954 1.00 31.98 699 ILE A N 1
ATOM 4203 C CA . ILE A 1 556 ? 63.026 44.027 50.136 1.00 31.63 699 ILE A CA 1
ATOM 4204 C C . ILE A 1 556 ? 62.646 44.874 48.935 1.00 30.60 699 ILE A C 1
ATOM 4205 O O . ILE A 1 556 ? 61.949 44.408 48.025 1.00 31.35 699 ILE A O 1
ATOM 4210 N N . GLY A 1 557 ? 63.106 46.119 48.924 1.00 29.67 700 GLY A N 1
ATOM 4211 C CA . GLY A 1 557 ? 62.815 47.022 47.817 1.00 29.09 700 GLY A CA 1
ATOM 4212 C C . GLY A 1 557 ? 63.309 46.509 46.470 1.00 29.54 700 GLY A C 1
ATOM 4213 O O . GLY A 1 557 ? 64.511 46.263 46.266 1.00 29.67 700 GLY A O 1
ATOM 4214 N N . GLY A 1 558 ? 62.377 46.349 45.538 1.00 29.02 701 GLY A N 1
ATOM 4215 C CA . GLY A 1 558 ? 62.722 45.886 44.200 1.00 28.62 701 GLY A CA 1
ATOM 4216 C C . GLY A 1 558 ? 62.577 44.389 43.978 1.00 29.04 701 GLY A C 1
ATOM 4217 O O . GLY A 1 558 ? 62.643 43.932 42.840 1.00 29.31 701 GLY A O 1
ATOM 4218 N N . TYR A 1 559 ? 62.362 43.627 45.049 1.00 29.39 702 TYR A N 1
ATOM 4219 C CA . TYR A 1 559 ? 62.394 42.158 44.982 1.00 29.97 702 TYR A CA 1
ATOM 4220 C C . TYR A 1 559 ? 61.422 41.567 43.962 1.00 30.15 702 TYR A C 1
ATOM 4221 O O . TYR A 1 559 ? 61.760 40.596 43.260 1.00 30.88 702 TYR A O 1
ATOM 4230 N N . ASN A 1 560 ? 60.214 42.136 43.914 1.00 28.93 703 ASN A N 1
ATOM 4231 C CA . ASN A 1 560 ? 59.145 41.649 43.024 1.00 29.70 703 ASN A CA 1
ATOM 4232 C C . ASN A 1 560 ? 58.883 42.523 41.799 1.00 28.33 703 ASN A C 1
ATOM 4233 O O . ASN A 1 560 ? 57.864 42.348 41.105 1.00 27.99 703 ASN A O 1
ATOM 4238 N N . LEU A 1 561 ? 59.799 43.453 41.536 1.00 26.55 704 LEU A N 1
ATOM 4239 C CA . LEU A 1 561 ? 59.695 44.294 40.356 1.00 26.31 704 LEU A CA 1
ATOM 4240 C C . LEU A 1 561 ? 59.973 43.448 39.134 1.00 28.11 704 LEU A C 1
ATOM 4241 O O . LEU A 1 561 ? 60.786 42.521 39.177 1.00 27.25 704 LEU A O 1
ATOM 4246 N N . LYS A 1 562 ? 59.275 43.752 38.051 1.00 29.66 705 LYS A N 1
ATOM 4247 C CA . LYS A 1 562 ? 59.505 43.032 36.805 1.00 32.27 705 LYS A CA 1
ATOM 4248 C C . LYS A 1 562 ? 59.574 43.990 35.615 1.00 32.66 705 LYS A C 1
ATOM 4249 O O . LYS A 1 562 ? 59.051 45.124 35.678 1.00 30.99 705 LYS A O 1
ATOM 4255 N N . PRO A 1 563 ? 60.278 43.566 34.548 1.00 34.36 706 PRO A N 1
ATOM 4256 C CA . PRO A 1 563 ? 60.302 44.387 33.344 1.00 35.23 706 PRO A CA 1
ATOM 4257 C C . PRO A 1 563 ? 58.862 44.593 32.875 1.00 36.39 706 PRO A C 1
ATOM 4258 O O . PRO A 1 563 ? 58.020 43.696 33.017 1.00 37.69 706 PRO A O 1
ATOM 4262 N N . HIS A 1 564 ? 58.584 45.776 32.348 1.00 36.83 707 HIS A N 1
ATOM 4263 C CA . HIS A 1 564 ? 57.233 46.118 31.919 1.00 38.16 707 HIS A CA 1
ATOM 4264 C C . HIS A 1 564 ? 56.934 45.501 30.552 1.00 41.44 707 HIS A C 1
ATOM 4265 O O . HIS A 1 564 ? 57.491 45.932 29.539 1.00 42.35 707 HIS A O 1
ATOM 4272 N N . GLN A 1 565 ? 56.071 44.485 30.547 1.00 44.11 708 GLN A N 1
ATOM 4273 C CA . GLN A 1 565 ? 55.638 43.794 29.323 1.00 47.82 708 GLN A CA 1
ATOM 4274 C C . GLN A 1 565 ? 54.109 43.680 29.265 1.00 49.41 708 GLN A C 1
ATOM 4275 O O . GLN A 1 565 ? 53.385 44.306 30.044 1.00 48.14 708 GLN A O 1
ATOM 4281 N N . HIS A 1 566 ? 53.543 42.958 28.426 1.00 52.09 709 HIS A N 1
#

GO terms:
  GO:0047725 inulosucrase activity (F, EXP)